Protein AF-0000000084534947 (afdb_homodimer)

Sequence (652 aa):
MHAMTIPVPGGPEALVWAEVPDPVPGEGEVLVEVAATAVNRADLLQRQGFYNPPPGASPYPGLECAGRIVALGPGVSGWAVGDEVCALLAGGGYAELVPVPTGQLLPMPKGLGPEQAAALPEVACTVWSNVFLTAHLRPGETVLLHGGASGIGTMAIQLAKAVGARVVVTAGSPEKLARCVELGADVAIDYREQDFVEEVRKATGGAGADVILDIMGAKYLQRNVEALAVNGRLVIIGLQGGVKGELDLNLLLRKRAAVIATNLRGRPLAEKAAIVAAVREHVWPLVESGVVKPVVDRVLPLAEAGAGHRVLEAGEQVGKVVLRRAMHAMTIPVPGGPEALVWAEVPDPVPGEGEVLVEVAATAVNRADLLQRQGFYNPPPGASPYPGLECAGRIVALGPGVSGWAVGDEVCALLAGGGYAELVPVPTGQLLPMPKGLGPEQAAALPEVACTVWSNVFLTAHLRPGETVLLHGGASGIGTMAIQLAKAVGARVVVTAGSPEKLARCVELGADVAIDYREQDFVEEVRKATGGAGADVILDIMGAKYLQRNVEALAVNGRLVIIGLQGGVKGELDLNLLLRKRAAVIATNLRGRPLAEKAAIVAAVREHVWPLVESGVVKPVVDRVLPLAEAGAGHRVLEAGEQVGKVVLRRA

Organism: Streptomyces rubellomurinus (strain ATCC 31215) (NCBI:txid359131)

Structure (mmCIF, N/CA/C/O backbone):
data_AF-0000000084534947-model_v1
#
loop_
_entity.id
_entity.type
_entity.pdbx_description
1 polymer 'NADPH:quinone oxidoreductase'
#
loop_
_atom_site.group_PDB
_atom_site.id
_atom_site.type_symbol
_atom_site.label_atom_id
_atom_site.label_alt_id
_atom_site.label_comp_id
_atom_site.label_asym_id
_atom_site.label_entity_id
_atom_site.label_seq_id
_atom_site.pdbx_PDB_ins_code
_atom_site.Cartn_x
_atom_site.Cartn_y
_atom_site.Cartn_z
_atom_site.occupancy
_atom_site.B_iso_or_equiv
_atom_site.auth_seq_id
_atom_site.auth_comp_id
_atom_site.auth_asym_id
_atom_site.auth_atom_id
_atom_site.pdbx_PDB_model_num
ATOM 1 N N . MET A 1 1 ? -19.062 35.938 17.781 1 97.25 1 MET A N 1
ATOM 2 C CA . MET A 1 1 ? -17.609 35.844 17.688 1 97.25 1 MET A CA 1
ATOM 3 C C . MET A 1 1 ? -17.109 36.312 16.328 1 97.25 1 MET A C 1
ATOM 5 O O . MET A 1 1 ? -17.906 36.656 15.461 1 97.25 1 MET A O 1
ATOM 9 N N . HIS A 1 2 ? -15.836 36.469 16.219 1 98.25 2 HIS A N 1
ATOM 10 C CA . HIS A 1 2 ? -15.258 36.719 14.891 1 98.25 2 HIS A CA 1
ATOM 11 C C . HIS A 1 2 ? -14.609 35.469 14.336 1 98.25 2 HIS A C 1
ATOM 13 O O . HIS A 1 2 ? -14.164 34.594 15.094 1 98.25 2 HIS A O 1
ATOM 19 N N . ALA A 1 3 ? -14.617 35.375 12.992 1 98.5 3 ALA A N 1
ATOM 20 C CA . ALA A 1 3 ? -13.938 34.312 12.266 1 98.5 3 ALA A CA 1
ATOM 21 C C . ALA A 1 3 ? -13.531 34.75 10.867 1 98.5 3 ALA A C 1
ATOM 23 O O . ALA A 1 3 ? -14.023 35.781 10.375 1 98.5 3 ALA A O 1
ATOM 24 N N . MET A 1 4 ? -12.547 34.125 10.312 1 98.38 4 MET A N 1
ATOM 25 C CA . MET A 1 4 ? -12.242 34.344 8.898 1 98.38 4 MET A CA 1
ATOM 26 C C . MET A 1 4 ? -13.266 33.625 8.008 1 98.38 4 MET A C 1
ATOM 28 O O . MET A 1 4 ? -13.391 32.406 8.039 1 98.38 4 MET A O 1
ATOM 32 N N . THR A 1 5 ? -13.992 34.344 7.219 1 98.5 5 THR A N 1
ATOM 33 C CA . THR A 1 5 ? -14.945 33.812 6.25 1 98.5 5 THR A CA 1
ATOM 34 C C . THR A 1 5 ? -14.383 33.906 4.832 1 98.5 5 THR A C 1
ATOM 36 O O . THR A 1 5 ? -13.391 34.594 4.598 1 98.5 5 THR A O 1
ATOM 39 N N . ILE A 1 6 ? -14.906 33.094 3.938 1 98.56 6 ILE A N 1
ATOM 40 C CA . ILE A 1 6 ? -14.57 33.125 2.518 1 98.56 6 ILE A CA 1
ATOM 41 C C . ILE A 1 6 ? -15.836 33.375 1.696 1 98.56 6 ILE A C 1
ATOM 43 O O . ILE A 1 6 ? -16.375 32.438 1.088 1 98.56 6 ILE A O 1
ATOM 47 N N . PRO A 1 7 ? -16.281 34.562 1.596 1 98.06 7 PRO A N 1
ATOM 48 C CA . PRO A 1 7 ? -17.5 34.844 0.846 1 98.06 7 PRO A CA 1
ATOM 49 C C . PRO A 1 7 ? -17.391 34.438 -0.627 1 98.06 7 PRO A C 1
ATOM 51 O O . PRO A 1 7 ? -18.344 33.906 -1.201 1 98.06 7 PRO A O 1
ATOM 54 N N . VAL A 1 8 ? -16.328 34.781 -1.284 1 97.94 8 VAL A N 1
ATOM 55 C CA . VAL A 1 8 ? -16.016 34.406 -2.66 1 97.94 8 VAL A CA 1
ATOM 56 C C . VAL A 1 8 ? -14.594 33.844 -2.736 1 97.94 8 VAL A C 1
ATOM 58 O O . VAL A 1 8 ? -13.633 34.531 -2.348 1 97.94 8 VAL A O 1
ATOM 61 N N . PRO A 1 9 ? -14.547 32.625 -3.189 1 98.25 9 PRO A N 1
ATOM 62 C CA . PRO A 1 9 ? -13.203 32.062 -3.314 1 98.25 9 PRO A CA 1
ATOM 63 C C . PRO A 1 9 ? -12.258 32.938 -4.133 1 98.25 9 PRO A C 1
ATOM 65 O O . PRO A 1 9 ? -12.703 33.625 -5.055 1 98.25 9 PRO A O 1
ATOM 68 N N . GLY A 1 10 ? -10.945 32.906 -3.871 1 98.12 10 GLY A N 1
ATOM 69 C CA . GLY A 1 10 ? -9.977 33.719 -4.594 1 98.12 10 GLY A CA 1
ATOM 70 C C . GLY A 1 10 ? -8.617 33.75 -3.922 1 98.12 10 GLY A C 1
ATOM 71 O O . GLY A 1 10 ? -8.18 32.781 -3.328 1 98.12 10 GLY A O 1
ATOM 72 N N . GLY A 1 11 ? -7.93 34.875 -4.133 1 98.06 11 GLY A N 1
ATOM 73 C CA . GLY A 1 11 ? -6.621 35.062 -3.523 1 98.06 11 GLY A CA 1
ATOM 74 C C . GLY A 1 11 ? -6.691 35.375 -2.037 1 98.06 11 GLY A C 1
ATOM 75 O O . GLY A 1 11 ? -7.75 35.219 -1.42 1 98.06 11 GLY A O 1
ATOM 76 N N . PRO A 1 12 ? -5.59 35.688 -1.429 1 98.31 12 PRO A N 1
ATOM 77 C CA . PRO A 1 12 ? -5.547 35.938 0.016 1 98.31 12 PRO A CA 1
ATOM 78 C C . PRO A 1 12 ? -6.574 36.969 0.475 1 98.31 12 PRO A C 1
ATOM 80 O O . PRO A 1 12 ? -7.039 36.906 1.617 1 98.31 12 PRO A O 1
ATOM 83 N N . GLU A 1 13 ? -6.93 37.875 -0.356 1 96.94 13 GLU A N 1
ATOM 84 C CA . GLU A 1 13 ? -7.895 38.938 -0.041 1 96.94 13 GLU A CA 1
ATOM 85 C C . GLU A 1 13 ? -9.297 38.344 0.118 1 96.94 13 GLU A C 1
ATOM 87 O O . GLU A 1 13 ? -10.195 39.031 0.631 1 96.94 13 GLU A O 1
ATOM 92 N N . ALA A 1 14 ? -9.5 37.156 -0.297 1 98.25 14 ALA A N 1
ATOM 93 C CA . ALA A 1 14 ? -10.797 36.469 -0.179 1 98.25 14 ALA A CA 1
ATOM 94 C C . ALA A 1 14 ? -11.125 36.156 1.278 1 98.25 14 ALA A C 1
ATOM 96 O O . ALA A 1 14 ? -12.273 35.875 1.615 1 98.25 14 ALA A O 1
ATOM 97 N N . LEU A 1 15 ? -10.094 36.156 2.146 1 98.56 15 LEU A N 1
ATOM 98 C CA . LEU A 1 15 ? -10.305 35.969 3.578 1 98.56 15 LEU A CA 1
ATOM 99 C C . LEU A 1 15 ? -10.812 37.25 4.227 1 98.56 15 LEU A C 1
ATOM 101 O O . LEU A 1 15 ? -10.156 38.281 4.148 1 98.56 15 LEU A O 1
ATOM 105 N N . VAL A 1 16 ? -11.953 37.094 4.883 1 98.31 16 VAL A N 1
ATOM 106 C CA . VAL A 1 16 ? -12.57 38.281 5.492 1 98.31 16 VAL A CA 1
ATOM 107 C C . VAL A 1 16 ? -12.859 38 6.969 1 98.31 16 VAL A C 1
ATOM 109 O O . VAL A 1 16 ? -13.562 37.062 7.305 1 98.31 16 VAL A O 1
ATOM 112 N N . TRP A 1 17 ? -12.242 38.812 7.812 1 97.94 17 TRP A N 1
ATOM 113 C CA . TRP A 1 17 ? -12.539 38.75 9.242 1 97.94 17 TRP A CA 1
ATOM 114 C C . TRP A 1 17 ? -13.914 39.344 9.531 1 97.94 17 TRP A C 1
ATOM 116 O O . TRP A 1 17 ? -14.125 40.531 9.352 1 97.94 17 TRP A O 1
ATOM 126 N N . ALA A 1 18 ? -14.867 38.5 9.945 1 98.12 18 ALA A N 1
ATOM 127 C CA . ALA A 1 18 ? -16.25 38.938 10.055 1 98.12 18 ALA A CA 1
ATOM 128 C C . ALA A 1 18 ? -16.906 38.438 11.336 1 98.12 18 ALA A C 1
ATOM 130 O O . ALA A 1 18 ? -16.438 37.438 11.922 1 98.12 18 ALA A O 1
ATOM 131 N N . GLU A 1 19 ? -17.922 39.188 11.742 1 98.38 19 GLU A N 1
ATOM 132 C CA . GLU A 1 19 ? -18.75 38.688 12.836 1 98.38 19 GLU A CA 1
ATOM 133 C C . GLU A 1 19 ? -19.641 37.531 12.375 1 98.38 19 GLU A C 1
ATOM 135 O O . GLU A 1 19 ? -20.281 37.625 11.328 1 98.38 19 GLU A O 1
ATOM 140 N N . VAL A 1 20 ? -19.609 36.469 13.141 1 98.31 20 VAL A N 1
ATOM 141 C CA . VAL A 1 20 ? -20.406 35.281 12.875 1 98.31 20 VAL A CA 1
ATOM 142 C C . VAL A 1 20 ? -21.047 34.781 14.172 1 98.31 20 VAL A C 1
ATOM 144 O O . VAL A 1 20 ? -20.641 35.188 15.258 1 98.31 20 VAL A O 1
ATOM 147 N N . PRO A 1 21 ? -22.047 33.969 14.094 1 97.56 21 PRO A N 1
ATOM 148 C CA . PRO A 1 21 ? -22.672 33.438 15.32 1 97.56 21 PRO A CA 1
ATOM 149 C C . PRO A 1 21 ? -21.719 32.625 16.188 1 97.56 21 PRO A C 1
ATOM 151 O O . PRO A 1 21 ? -20.859 31.922 15.656 1 97.56 21 PRO A O 1
ATOM 154 N N . ASP A 1 22 ? -21.859 32.75 17.484 1 97.56 22 ASP A N 1
ATOM 155 C CA . ASP A 1 22 ? -21.094 31.906 18.391 1 97.56 22 ASP A CA 1
ATOM 156 C C . ASP A 1 22 ? -21.5 30.453 18.234 1 97.56 22 ASP A C 1
ATOM 158 O O . ASP A 1 22 ? -22.688 30.125 18.188 1 97.56 22 ASP A O 1
ATOM 162 N N . PRO A 1 23 ? -20.547 29.578 18.219 1 97.75 23 PRO A N 1
ATOM 163 C CA . PRO A 1 23 ? -20.875 28.156 18.188 1 97.75 23 PRO A CA 1
ATOM 164 C C . PRO A 1 23 ? -21.219 27.594 19.562 1 97.75 23 PRO A C 1
ATOM 166 O O . PRO A 1 23 ? -20.828 28.156 20.578 1 97.75 23 PRO A O 1
ATOM 169 N N . VAL A 1 24 ? -21.984 26.562 19.562 1 96.75 24 VAL A N 1
ATOM 170 C CA . VAL A 1 24 ? -22.312 25.797 20.75 1 96.75 24 VAL A CA 1
ATOM 171 C C . VAL A 1 24 ? -21.766 24.375 20.609 1 96.75 24 VAL A C 1
ATOM 173 O O . VAL A 1 24 ? -22.016 23.703 19.609 1 96.75 24 VAL A O 1
ATOM 176 N N . PRO A 1 25 ? -20.984 23.969 21.578 1 97.88 25 PRO A N 1
ATOM 177 C CA . PRO A 1 25 ? -20.469 22.609 21.453 1 97.88 25 PRO A CA 1
ATOM 178 C C . PRO A 1 25 ? -21.562 21.547 21.547 1 97.88 25 PRO A C 1
ATOM 180 O O . PRO A 1 25 ? -22.422 21.609 22.422 1 97.88 25 PRO A O 1
ATOM 183 N N . GLY A 1 26 ? -21.516 20.625 20.641 1 97.56 26 GLY A N 1
ATOM 184 C CA . GLY A 1 26 ? -22.469 19.531 20.641 1 97.56 26 GLY A CA 1
ATOM 185 C C . GLY A 1 26 ? -22.047 18.391 21.562 1 97.56 26 GLY A C 1
ATOM 186 O O . GLY A 1 26 ? -21.156 18.547 22.391 1 97.56 26 GLY A O 1
ATOM 187 N N . GLU A 1 27 ? -22.812 17.25 21.406 1 97.75 27 GLU A N 1
ATOM 188 C CA . GLU A 1 27 ? -22.5 16.047 22.172 1 97.75 27 GLU A CA 1
ATOM 189 C C . GLU A 1 27 ? -21.062 15.609 21.969 1 97.75 27 GLU A C 1
ATOM 191 O O . GLU A 1 27 ? -20.609 15.461 20.828 1 97.75 27 GLU A O 1
ATOM 196 N N . GLY A 1 28 ? -20.297 15.484 23.078 1 98.19 28 GLY A N 1
ATOM 197 C CA . GLY A 1 28 ? -18.922 15 23.016 1 98.19 28 GLY A CA 1
ATOM 198 C C . GLY A 1 28 ? -17.938 16.062 22.562 1 98.19 28 GLY A C 1
ATOM 199 O O . GLY A 1 28 ? -16.766 15.75 22.328 1 98.19 28 GLY A O 1
ATOM 200 N N . GLU A 1 29 ? -18.422 17.266 22.5 1 98.62 29 GLU A N 1
ATOM 201 C CA . GLU A 1 29 ? -17.547 18.359 22.047 1 98.62 29 GLU A CA 1
ATOM 202 C C . GLU A 1 29 ? -17.25 19.328 23.188 1 98.62 29 GLU A C 1
ATOM 204 O O . GLU A 1 29 ? -18 19.375 24.172 1 98.62 29 GLU A O 1
ATOM 209 N N . VAL A 1 30 ? -16.219 20.062 23.094 1 98.88 30 VAL A N 1
ATOM 210 C CA . VAL A 1 30 ? -15.922 21.219 23.938 1 98.88 30 VAL A CA 1
ATOM 211 C C . VAL A 1 30 ? -15.805 22.469 23.078 1 98.88 30 VAL A C 1
ATOM 213 O O . VAL A 1 30 ? -15.648 22.391 21.859 1 98.88 30 VAL A O 1
ATOM 216 N N . LEU A 1 31 ? -15.93 23.547 23.719 1 98.88 31 LEU A N 1
ATOM 217 C CA . LEU A 1 31 ? -15.68 24.812 23.062 1 98.88 31 LEU A CA 1
ATOM 218 C C . LEU A 1 31 ? -14.312 25.375 23.453 1 98.88 31 LEU A C 1
ATOM 220 O O . LEU A 1 31 ? -14.031 25.531 24.656 1 98.88 31 LEU A O 1
ATOM 224 N N . VAL A 1 32 ? -13.5 25.594 22.516 1 98.88 32 VAL A N 1
ATOM 225 C CA . VAL A 1 32 ? -12.164 26.094 22.781 1 98.88 32 VAL A CA 1
ATOM 226 C C . VAL A 1 32 ? -12.07 27.562 22.359 1 98.88 32 VAL A C 1
ATOM 228 O O . VAL A 1 32 ? -12.453 27.922 21.25 1 98.88 32 VAL A O 1
ATOM 231 N N . GLU A 1 33 ? -11.688 28.359 23.266 1 98.88 33 GLU A N 1
ATOM 232 C CA . GLU A 1 33 ? -11.266 29.719 22.922 1 98.88 33 GLU A CA 1
ATOM 233 C C . GLU A 1 33 ? -9.867 29.719 22.312 1 98.88 33 GLU A C 1
ATOM 235 O O . GLU A 1 33 ? -8.883 29.422 23 1 98.88 33 GLU A O 1
ATOM 240 N N . VAL A 1 34 ? -9.805 30.078 21.047 1 98.88 34 VAL A N 1
ATOM 241 C CA . VAL A 1 34 ? -8.57 29.938 20.297 1 98.88 34 VAL A CA 1
ATOM 242 C C . VAL A 1 34 ? -7.594 31.047 20.688 1 98.88 34 VAL A C 1
ATOM 244 O O . VAL A 1 34 ? -7.93 32.219 20.641 1 98.88 34 VAL A O 1
ATOM 247 N N . ALA A 1 35 ? -6.457 30.609 21.109 1 98.88 35 ALA A N 1
ATOM 248 C CA . ALA A 1 35 ? -5.367 31.547 21.375 1 98.88 35 ALA A CA 1
ATOM 249 C C . ALA A 1 35 ? -4.461 31.688 20.156 1 98.88 35 ALA A C 1
ATOM 251 O O . ALA A 1 35 ? -3.973 32.781 19.859 1 98.88 35 ALA A O 1
ATOM 252 N N . ALA A 1 36 ? -4.23 30.609 19.469 1 98.88 36 ALA A N 1
ATOM 253 C CA . ALA A 1 36 ? -3.398 30.578 18.266 1 98.88 36 ALA A CA 1
ATOM 254 C C . ALA A 1 36 ? -3.803 29.422 17.359 1 98.88 36 ALA A C 1
ATOM 256 O O . ALA A 1 36 ? -4.426 28.453 17.797 1 98.88 36 ALA A O 1
ATOM 257 N N . THR A 1 37 ? -3.562 29.531 16.125 1 98.88 37 THR A N 1
ATOM 258 C CA . THR A 1 37 ? -3.713 28.531 15.07 1 98.88 37 THR A CA 1
ATOM 259 C C . THR A 1 37 ? -2.574 28.641 14.055 1 98.88 37 THR A C 1
ATOM 261 O O . THR A 1 37 ? -1.574 29.312 14.312 1 98.88 37 THR A O 1
ATOM 264 N N . ALA A 1 38 ? -2.639 27.859 12.984 1 98.88 38 ALA A N 1
ATOM 265 C CA . ALA A 1 38 ? -1.558 27.906 12 1 98.88 38 ALA A CA 1
ATOM 266 C C . ALA A 1 38 ? -2.098 27.734 10.578 1 98.88 38 ALA A C 1
ATOM 268 O O . ALA A 1 38 ? -3.234 27.297 10.391 1 98.88 38 ALA A O 1
ATOM 269 N N . VAL A 1 39 ? -1.304 28.172 9.641 1 98.81 39 VAL A N 1
ATOM 270 C CA . VAL A 1 39 ? -1.685 28.125 8.234 1 98.81 39 VAL A CA 1
ATOM 271 C C . VAL A 1 39 ? -1.215 26.812 7.605 1 98.81 39 VAL A C 1
ATOM 273 O O . VAL A 1 39 ? -0.071 26.406 7.809 1 98.81 39 VAL A O 1
ATOM 276 N N . ASN A 1 40 ? -2.068 26.156 6.918 1 98.38 40 ASN A N 1
ATOM 277 C CA . ASN A 1 40 ? -1.76 24.938 6.156 1 98.38 40 ASN A CA 1
ATOM 278 C C . ASN A 1 40 ? -2.092 25.109 4.676 1 98.38 40 ASN A C 1
ATOM 280 O O . ASN A 1 40 ? -2.951 25.922 4.32 1 98.38 40 ASN A O 1
ATOM 284 N N . ARG A 1 41 ? -1.427 24.359 3.844 1 97.31 41 ARG A N 1
ATOM 285 C CA . ARG A 1 41 ? -1.708 24.391 2.412 1 97.31 41 ARG A CA 1
ATOM 286 C C . ARG A 1 41 ? -3.184 24.109 2.139 1 97.31 41 ARG A C 1
ATOM 288 O O . ARG A 1 41 ? -3.766 24.688 1.219 1 97.31 41 ARG A O 1
ATOM 295 N N . ALA A 1 42 ? -3.777 23.266 2.916 1 97.56 42 ALA A N 1
ATOM 296 C CA . ALA A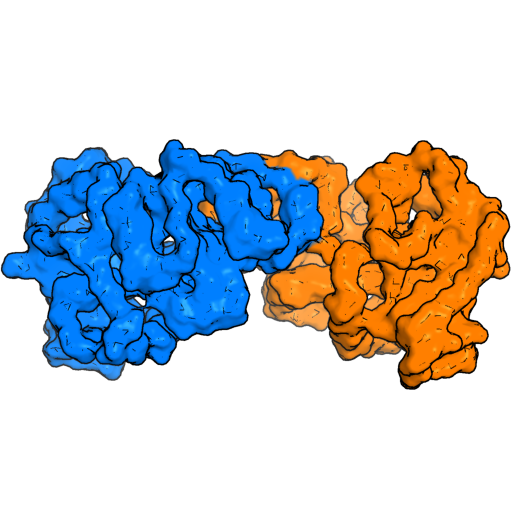 1 42 ? -5.199 22.953 2.779 1 97.56 42 ALA A CA 1
ATOM 297 C C . ALA A 1 42 ? -6.059 24.203 2.945 1 97.56 42 ALA A C 1
ATOM 299 O O . ALA A 1 42 ? -7.105 24.328 2.307 1 97.56 42 ALA A O 1
ATOM 300 N N . ASP A 1 43 ? -5.66 25.109 3.777 1 98.56 43 ASP A N 1
ATOM 301 C CA . ASP A 1 43 ? -6.395 26.359 3.955 1 98.56 43 ASP A CA 1
ATOM 302 C C . ASP A 1 43 ? -6.395 27.188 2.67 1 98.56 43 ASP A C 1
ATOM 304 O O . ASP A 1 43 ? -7.402 27.812 2.326 1 98.56 43 ASP A O 1
ATOM 308 N N . LEU A 1 44 ? -5.223 27.219 2.018 1 98.38 44 LEU A N 1
ATOM 309 C CA . LEU A 1 44 ? -5.117 27.953 0.756 1 98.38 44 LEU A CA 1
ATOM 310 C C . LEU A 1 44 ? -6.062 27.359 -0.287 1 98.38 44 LEU A C 1
ATOM 312 O O . LEU A 1 44 ? -6.746 28.094 -0.999 1 98.38 44 LEU A O 1
ATOM 316 N N . LEU A 1 45 ? -6.047 26.062 -0.361 1 97.75 45 LEU A N 1
ATOM 317 C CA . LEU A 1 45 ? -6.91 25.391 -1.323 1 97.75 45 LEU A CA 1
ATOM 318 C C . LEU A 1 45 ? -8.383 25.656 -1.014 1 97.75 45 LEU A C 1
ATOM 320 O O . LEU A 1 45 ? -9.18 25.859 -1.926 1 97.75 45 LEU A O 1
ATOM 324 N N . GLN A 1 46 ? -8.719 25.594 0.242 1 98.19 46 GLN A N 1
ATOM 325 C CA . GLN A 1 46 ? -10.094 25.922 0.627 1 98.19 46 GLN A CA 1
ATOM 326 C C . GLN A 1 46 ? -10.461 27.344 0.23 1 98.19 46 GLN A C 1
ATOM 328 O O . GLN A 1 46 ? -11.523 27.578 -0.345 1 98.19 46 GLN A O 1
ATOM 333 N N . ARG A 1 47 ? -9.586 28.234 0.534 1 98.56 47 ARG A N 1
ATOM 334 C CA . ARG A 1 47 ? -9.82 29.641 0.202 1 98.56 47 ARG A CA 1
ATOM 335 C C . ARG A 1 47 ? -10.031 29.828 -1.297 1 98.56 47 ARG A C 1
ATOM 337 O O . ARG A 1 47 ? -10.867 30.625 -1.717 1 98.56 47 ARG A O 1
ATOM 344 N N . GLN A 1 48 ? -9.367 29.047 -2.059 1 98.25 48 GLN A N 1
ATOM 345 C CA . GLN A 1 48 ? -9.422 29.125 -3.516 1 98.25 48 GLN A CA 1
ATOM 346 C C . GLN A 1 48 ? -10.633 28.375 -4.062 1 98.25 48 GLN A C 1
ATOM 348 O O . GLN A 1 48 ? -10.938 28.469 -5.254 1 98.25 48 GLN A O 1
ATOM 353 N N . GLY A 1 49 ? -11.312 27.594 -3.266 1 97.69 49 GLY A N 1
ATOM 354 C CA . GLY A 1 49 ? -12.516 26.875 -3.676 1 97.69 49 GLY A CA 1
ATOM 355 C C . GLY A 1 49 ? -12.234 25.469 -4.16 1 97.69 49 GLY A C 1
ATOM 356 O O . GLY A 1 49 ? -13.086 24.844 -4.789 1 97.69 49 GLY A O 1
ATOM 357 N N . PHE A 1 50 ? -11.055 24.938 -3.848 1 95.44 50 PHE A N 1
ATOM 358 C CA . PHE A 1 50 ? -10.656 23.656 -4.426 1 95.44 50 PHE A CA 1
ATOM 359 C C . PHE A 1 50 ? -10.695 22.547 -3.373 1 95.44 50 PHE A C 1
ATOM 361 O O . PHE A 1 50 ? -10.5 21.375 -3.691 1 95.44 50 PHE A O 1
ATOM 368 N N . TYR A 1 51 ? -11.016 22.906 -2.162 1 95.56 51 TYR A N 1
ATOM 369 C CA . TYR A 1 51 ? -10.938 21.938 -1.081 1 95.56 51 TYR A CA 1
ATOM 370 C C . TYR A 1 51 ? -11.922 22.266 0.033 1 95.56 51 TYR A C 1
ATOM 372 O O . TYR A 1 51 ? -11.516 22.719 1.11 1 95.56 51 TYR A O 1
ATOM 380 N N . ASN A 1 52 ? -13.094 21.938 -0.166 1 95.25 52 ASN A N 1
ATOM 381 C CA . ASN A 1 52 ? -14.148 22.234 0.8 1 95.25 52 ASN A CA 1
ATOM 382 C C . ASN A 1 52 ? -13.984 21.391 2.068 1 95.25 52 ASN A C 1
ATOM 384 O O . ASN A 1 52 ? -13.508 20.266 2.018 1 95.25 52 ASN A O 1
ATOM 388 N N . PRO A 1 53 ? -14.367 21.984 3.199 1 96.19 53 PRO A N 1
ATOM 389 C CA . PRO A 1 53 ? -14.398 21.156 4.398 1 96.19 53 PRO A CA 1
ATOM 390 C C . PRO A 1 53 ? -15.336 19.953 4.254 1 96.19 53 PRO A C 1
ATOM 392 O O . PRO A 1 53 ? -16.297 20 3.484 1 96.19 53 PRO A O 1
ATOM 395 N N . PRO A 1 54 ? -15 18.891 4.961 1 96.19 54 PRO A N 1
ATOM 396 C CA . PRO A 1 54 ? -15.961 17.781 4.938 1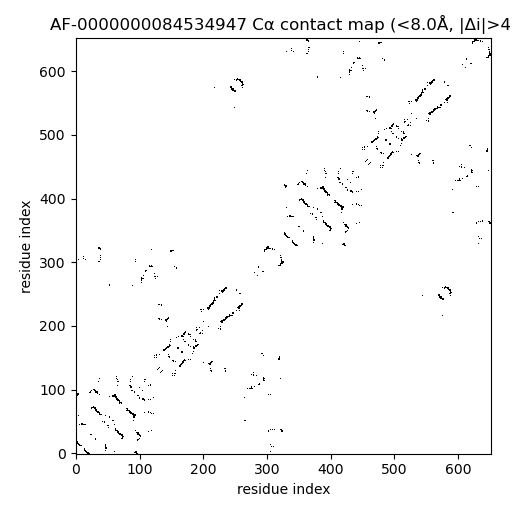 96.19 54 PRO A CA 1
ATOM 397 C C . PRO A 1 54 ? -17.312 18.156 5.523 1 96.19 54 PRO A C 1
ATOM 399 O O . PRO A 1 54 ? -17.422 19.125 6.293 1 96.19 54 PRO A O 1
ATOM 402 N N . PRO A 1 55 ? -18.344 17.406 5.113 1 94.31 55 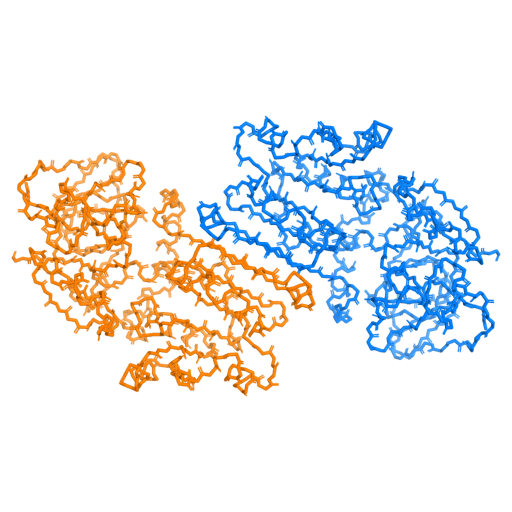PRO A N 1
ATOM 403 C CA . PRO A 1 55 ? -19.672 17.703 5.645 1 94.31 55 PRO A CA 1
ATOM 404 C C . PRO A 1 55 ? -19.703 17.719 7.168 1 94.31 55 PRO A C 1
ATOM 406 O O . PRO A 1 55 ? -19.141 16.844 7.816 1 94.31 55 PRO A O 1
ATOM 409 N N . GLY A 1 56 ? -20.297 18.766 7.672 1 93.5 56 GLY A N 1
ATOM 410 C CA . GLY A 1 56 ? -20.469 18.844 9.117 1 93.5 56 GLY A CA 1
ATOM 411 C C . GLY A 1 56 ? -19.359 19.641 9.797 1 93.5 56 GLY A C 1
ATOM 412 O O . GLY A 1 56 ? -19.531 20.094 10.93 1 93.5 56 GLY A O 1
ATOM 413 N N . ALA A 1 57 ? -18.266 19.875 9.133 1 95.56 57 ALA A N 1
ATOM 414 C CA . ALA A 1 57 ? -17.156 20.625 9.711 1 95.56 57 ALA A CA 1
ATOM 415 C C . ALA A 1 57 ? -17.391 22.125 9.609 1 95.56 57 ALA A C 1
ATOM 417 O O . ALA A 1 57 ? -18.219 22.578 8.82 1 95.56 57 ALA A O 1
ATOM 418 N N . SER A 1 58 ? -16.703 22.844 10.406 1 97.19 58 SER A N 1
ATOM 419 C CA . SER A 1 58 ? -16.766 24.297 10.352 1 97.19 58 SER A CA 1
ATOM 420 C C . SER A 1 58 ? -16.422 24.812 8.953 1 97.19 58 SER A C 1
ATOM 422 O O . SER A 1 58 ? -15.469 24.344 8.336 1 97.19 58 SER A O 1
ATOM 424 N N . PRO A 1 59 ? -17.188 25.75 8.469 1 97 59 PRO A N 1
ATOM 425 C CA . PRO A 1 59 ? -16.875 26.312 7.156 1 97 59 PRO A CA 1
ATOM 426 C C . PRO A 1 59 ? -15.664 27.25 7.184 1 97 59 PRO A C 1
ATOM 428 O O . PRO A 1 59 ? -15.18 27.656 6.129 1 97 59 PRO A O 1
ATOM 431 N N . TYR A 1 60 ? -15.203 27.641 8.367 1 98.44 60 TYR A N 1
ATOM 432 C CA . TYR A 1 60 ? -14.047 28.531 8.477 1 98.44 60 TYR A CA 1
ATOM 433 C C . TYR A 1 60 ? -12.742 27.734 8.375 1 98.44 60 TYR A C 1
ATOM 435 O O . TYR A 1 60 ? -12.641 26.641 8.914 1 98.44 60 TYR A O 1
ATOM 443 N N . PRO A 1 61 ? -11.711 28.297 7.66 1 98.62 61 PRO A N 1
ATOM 444 C CA . PRO A 1 61 ? -10.445 27.578 7.531 1 98.62 61 PRO A CA 1
ATOM 445 C C . PRO A 1 61 ? -9.734 27.391 8.867 1 98.62 61 PRO A C 1
ATOM 447 O O . PRO A 1 61 ? -10.141 27.969 9.875 1 98.62 61 PRO A O 1
ATOM 450 N N . GLY A 1 62 ? -8.641 26.641 8.789 1 98.75 62 GLY A N 1
ATOM 451 C CA . GLY A 1 62 ? -7.828 26.344 9.961 1 98.75 62 GLY A CA 1
ATOM 452 C C . GLY A 1 62 ? -7.949 24.891 10.422 1 98.75 62 GLY A C 1
ATOM 453 O O . GLY A 1 62 ? -9.023 24.469 10.844 1 98.75 62 GLY A O 1
ATOM 454 N N . LEU A 1 63 ? -6.859 24.188 10.477 1 98.88 63 LEU A N 1
ATOM 455 C CA . LEU A 1 63 ? -6.898 22.75 10.672 1 98.88 63 LEU A CA 1
ATOM 456 C C . LEU A 1 63 ? -6.395 22.375 12.062 1 98.88 63 LEU A C 1
ATOM 458 O O . LEU A 1 63 ? -6.285 21.188 12.398 1 98.88 63 LEU A O 1
ATOM 462 N N . GLU A 1 64 ? -6.043 23.359 12.859 1 98.94 64 GLU A N 1
ATOM 463 C CA . GLU A 1 64 ? -5.539 23.141 14.211 1 98.94 64 GLU A CA 1
ATOM 464 C C . GLU A 1 64 ? -5.68 24.391 15.07 1 98.94 64 GLU A C 1
ATOM 466 O O . GLU A 1 64 ? -5.988 25.469 14.547 1 98.94 64 GLU A O 1
ATOM 471 N N . CYS A 1 65 ? -5.496 24.219 16.344 1 98.88 65 CYS A N 1
ATOM 472 C CA . CYS A 1 65 ? -5.465 25.375 17.219 1 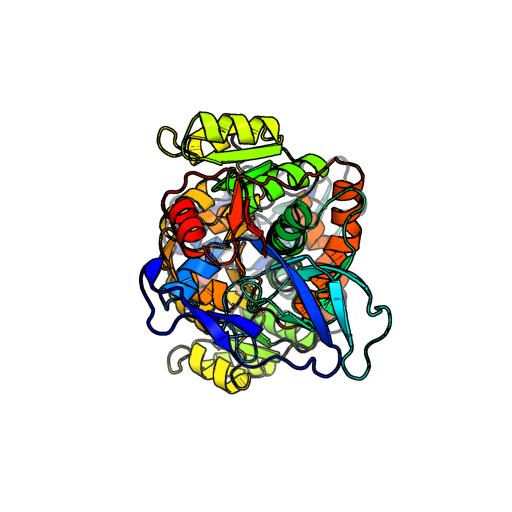98.88 65 CYS A CA 1
ATOM 473 C C . CYS A 1 65 ? -4.902 25.016 18.594 1 98.88 65 CYS A C 1
ATOM 475 O O . CYS A 1 65 ? -4.648 23.844 18.875 1 98.88 65 CYS A O 1
ATOM 477 N N . ALA A 1 66 ? -4.559 26 19.344 1 98.94 66 ALA A N 1
ATOM 478 C CA . ALA A 1 66 ? -4.277 25.922 20.766 1 98.94 66 ALA A CA 1
ATOM 479 C C . ALA A 1 66 ? -5.059 26.984 21.531 1 98.94 66 ALA A C 1
ATOM 481 O O . ALA A 1 66 ? -5.293 28.078 21.031 1 98.94 66 ALA A O 1
ATOM 482 N N . GLY A 1 67 ? -5.461 26.656 22.688 1 98.69 67 GLY A N 1
ATOM 483 C CA . GLY A 1 67 ? -6.215 27.594 23.516 1 98.69 67 GLY A CA 1
ATOM 484 C C . GLY A 1 67 ? -6.715 27 24.812 1 98.69 67 GLY A C 1
ATOM 485 O O . GLY A 1 67 ? -6 26.219 25.453 1 98.69 67 GLY A O 1
ATOM 486 N N . ARG A 1 68 ? -7.914 27.5 25.156 1 98.69 68 ARG A N 1
ATOM 487 C CA . ARG A 1 68 ? -8.484 27.094 26.438 1 98.69 68 ARG A CA 1
ATOM 488 C C . ARG A 1 68 ? -9.945 26.656 26.266 1 98.69 68 ARG A C 1
ATOM 490 O O . ARG A 1 68 ? -10.711 27.328 25.562 1 98.69 68 ARG A O 1
ATOM 497 N N . ILE A 1 69 ? -10.266 25.578 27.016 1 98.88 69 ILE A N 1
ATOM 498 C CA . ILE A 1 69 ? -11.656 25.156 27 1 98.88 69 ILE A CA 1
ATOM 499 C C . ILE A 1 69 ? -12.508 26.172 27.766 1 98.88 69 ILE A C 1
ATOM 501 O O . ILE A 1 69 ? -12.188 26.516 28.906 1 98.88 69 ILE A O 1
ATOM 505 N N . VAL A 1 70 ? -13.656 26.609 27.203 1 98.81 70 VAL A N 1
ATOM 506 C CA . VAL A 1 70 ? -14.469 27.625 27.859 1 98.81 70 VAL A CA 1
ATOM 507 C C . VAL A 1 70 ? -15.883 27.094 28.094 1 98.81 70 VAL A C 1
ATOM 509 O O . VAL A 1 70 ? -16.672 27.688 28.828 1 98.81 70 VAL A O 1
ATOM 512 N N . ALA A 1 71 ? -16.219 25.953 27.438 1 98.75 71 ALA A N 1
ATOM 513 C CA . ALA A 1 71 ? -17.516 25.297 27.656 1 98.75 71 ALA A CA 1
ATOM 514 C C . ALA A 1 71 ? -17.453 23.828 27.281 1 98.75 71 ALA A C 1
ATOM 516 O O . ALA A 1 71 ? -16.609 23.422 26.469 1 98.75 71 ALA A O 1
ATOM 517 N N . LEU A 1 72 ? -18.25 23.031 27.938 1 98.69 72 LEU A N 1
ATOM 518 C CA . LEU A 1 72 ? -18.375 21.594 27.672 1 98.69 72 LEU A CA 1
ATOM 519 C C . LEU A 1 72 ? -19.75 21.281 27.078 1 98.69 72 LEU A C 1
ATOM 521 O O . LEU A 1 72 ? -20.766 21.812 27.516 1 98.69 72 LEU A O 1
ATOM 525 N N . GLY A 1 73 ? -19.734 20.5 26.047 1 98.31 73 GLY A N 1
ATOM 526 C CA . GLY A 1 73 ? -21 19.953 25.562 1 98.31 73 GLY A CA 1
ATOM 527 C C . GLY A 1 73 ? -21.484 18.781 26.391 1 98.31 73 GLY A C 1
ATOM 528 O O . GLY A 1 73 ? -20.797 18.328 27.312 1 98.31 73 GLY A O 1
ATOM 529 N N . PRO A 1 74 ? -22.688 18.297 25.984 1 97.81 74 PRO A N 1
ATOM 530 C CA . PRO A 1 74 ? -23.234 17.156 26.703 1 97.81 74 PRO A CA 1
ATOM 531 C C . PRO A 1 74 ? -22.344 15.914 26.625 1 97.81 74 PRO A C 1
ATOM 533 O O . PRO A 1 74 ? -21.75 15.641 25.578 1 97.81 74 PRO A O 1
ATOM 536 N N . GLY A 1 75 ? -22.141 15.258 27.766 1 97.31 75 GLY A N 1
ATOM 537 C CA . GLY A 1 75 ? -21.516 13.945 27.797 1 97.31 75 GLY A CA 1
ATOM 538 C C . GLY A 1 75 ? -20 14.008 27.859 1 97.31 75 GLY A C 1
ATOM 539 O O . GLY A 1 75 ? -19.328 12.977 27.844 1 97.31 75 GLY A O 1
ATOM 540 N N . VAL A 1 76 ? -19.469 15.172 27.906 1 97.75 76 VAL A N 1
ATOM 541 C CA . VAL A 1 76 ? -18.016 15.32 27.922 1 97.75 76 VAL A CA 1
ATOM 542 C C . VAL A 1 76 ? -17.469 14.938 29.297 1 97.75 76 VAL A C 1
ATOM 544 O O . VAL A 1 76 ? -18.016 15.359 30.328 1 97.75 76 VAL A O 1
ATOM 547 N N . SER A 1 77 ? -16.531 14.094 29.312 1 96 77 SER A N 1
ATOM 548 C CA . SER A 1 77 ? -15.781 13.742 30.516 1 96 77 SER A CA 1
ATOM 549 C C . SER A 1 77 ? -14.281 13.773 30.266 1 96 77 SER A C 1
ATOM 551 O O . SER A 1 77 ? -13.844 13.75 29.109 1 96 77 SER A O 1
ATOM 553 N N . GLY A 1 78 ? -13.469 13.969 31.281 1 96.5 78 GLY A N 1
ATOM 554 C CA . GLY A 1 78 ? -12.023 13.914 31.156 1 96.5 78 GLY A CA 1
ATOM 555 C C . GLY A 1 78 ? -11.398 15.266 30.844 1 96.5 78 GLY A C 1
ATOM 556 O O . GLY A 1 78 ? -10.172 15.391 30.812 1 96.5 78 GLY A O 1
ATOM 557 N N . TRP A 1 79 ? -12.203 16.297 30.547 1 98.31 79 TRP A N 1
ATOM 558 C CA . TRP A 1 79 ? -11.789 17.672 30.297 1 98.31 79 TRP A CA 1
ATOM 559 C C . TRP A 1 79 ? -12.594 18.656 31.125 1 98.31 79 TRP A C 1
ATOM 561 O O . TRP A 1 79 ? -13.727 18.359 31.531 1 98.31 79 TRP A O 1
ATOM 571 N N . ALA A 1 80 ? -12.023 19.828 31.375 1 98.44 80 ALA A N 1
ATOM 572 C CA . ALA A 1 80 ? -12.695 20.828 32.188 1 98.44 80 ALA A CA 1
ATOM 573 C C . ALA A 1 80 ? -12.531 22.219 31.594 1 98.44 80 ALA A C 1
ATOM 575 O O . ALA A 1 80 ? -11.562 22.5 30.891 1 98.44 80 ALA A O 1
ATOM 576 N N . VAL A 1 81 ? -13.484 23 31.906 1 98.62 81 VAL A N 1
ATOM 577 C CA . VAL A 1 81 ? -13.344 24.422 31.594 1 98.62 81 VAL A CA 1
ATOM 578 C C . VAL A 1 81 ? -12.07 24.969 32.25 1 98.62 81 VAL A C 1
ATOM 580 O O . VAL A 1 81 ? -11.797 24.703 33.406 1 98.62 81 VAL A O 1
ATOM 583 N N . GLY A 1 82 ? -11.289 25.641 31.438 1 98.62 82 GLY A N 1
ATOM 584 C CA . GLY A 1 82 ? -10.039 26.188 31.938 1 98.62 82 GLY A CA 1
ATOM 585 C C . GLY A 1 82 ? -8.82 25.406 31.469 1 98.62 82 GLY A C 1
ATOM 586 O O . GLY A 1 82 ? -7.699 25.906 31.5 1 98.62 82 GLY A O 1
ATOM 587 N N . ASP A 1 83 ? -9.023 24.141 31.062 1 98.5 83 ASP A N 1
ATOM 588 C CA . ASP A 1 83 ? -7.918 23.344 30.562 1 98.5 83 ASP A CA 1
ATOM 589 C C . ASP A 1 83 ? -7.285 23.984 29.328 1 98.5 83 ASP A C 1
ATOM 591 O O . ASP A 1 83 ? -7.992 24.453 28.438 1 98.5 83 ASP A O 1
ATOM 595 N N . GLU A 1 84 ? -5.953 24.078 29.297 1 98.69 84 GLU A N 1
ATOM 596 C CA . GLU A 1 84 ? -5.211 24.469 28.109 1 98.69 84 GLU A CA 1
ATOM 597 C C . GLU A 1 84 ? -4.992 23.266 27.188 1 98.69 84 GLU A C 1
ATOM 599 O O . GLU A 1 84 ? -4.496 22.234 27.609 1 98.69 84 GLU A O 1
ATOM 604 N N . VAL A 1 85 ? -5.402 23.438 25.891 1 98.81 85 VAL A N 1
ATOM 605 C CA . VAL A 1 85 ? -5.383 22.297 24.984 1 98.81 85 VAL A CA 1
ATOM 606 C C . VAL A 1 85 ? -4.887 22.75 23.609 1 98.81 85 VAL A C 1
ATOM 608 O O . VAL A 1 85 ? -4.828 23.953 23.328 1 98.81 85 VAL A O 1
ATOM 611 N N . CYS A 1 86 ? -4.395 21.891 22.844 1 98.5 86 CYS A N 1
ATOM 612 C CA . CYS A 1 86 ? -4.324 22.031 21.391 1 98.5 86 CYS A CA 1
ATOM 613 C C . CYS A 1 86 ? -5.184 20.984 20.703 1 98.5 86 CYS A C 1
ATOM 615 O O . CYS A 1 86 ? -5.625 20.016 21.328 1 98.5 86 CYS A O 1
ATOM 617 N N . ALA A 1 87 ? -5.531 21.25 19.422 1 98.88 87 ALA A N 1
ATOM 618 C CA . ALA A 1 87 ? -6.531 20.391 18.797 1 98.88 87 ALA A CA 1
ATOM 619 C C . ALA A 1 87 ? -6.25 20.219 17.297 1 98.88 87 ALA A C 1
ATOM 621 O O . ALA A 1 87 ? -5.793 21.156 16.641 1 98.88 87 ALA A O 1
ATOM 622 N N . LEU A 1 88 ? -6.484 18.984 16.828 1 98.94 88 LEU A N 1
ATOM 623 C CA . LEU A 1 88 ? -6.629 18.703 15.406 1 98.94 88 LEU A CA 1
ATOM 624 C C . LEU A 1 88 ? -8.031 19.062 14.93 1 98.94 88 LEU A C 1
ATOM 626 O O . LEU A 1 88 ? -9.023 18.641 15.531 1 98.94 88 LEU A O 1
ATOM 630 N N . LEU A 1 89 ? -8.141 19.844 13.852 1 98.81 89 LEU A N 1
ATOM 631 C CA . LEU A 1 89 ? -9.438 20.297 13.375 1 98.81 89 LEU A CA 1
ATOM 632 C C . LEU A 1 89 ? -9.633 19.938 11.906 1 98.81 89 LEU A C 1
ATOM 634 O O . LEU A 1 89 ? -8.656 19.797 11.164 1 98.81 89 LEU A O 1
ATOM 638 N N . ALA A 1 90 ? -10.93 19.812 11.508 1 98.38 90 ALA A N 1
ATOM 639 C CA . ALA A 1 90 ? -11.281 19.719 10.094 1 98.38 90 ALA A CA 1
ATOM 640 C C . ALA A 1 90 ? -11.594 21.094 9.516 1 98.38 90 ALA A C 1
ATOM 642 O O . ALA A 1 90 ? -11.773 21.234 8.305 1 98.38 90 ALA A O 1
ATOM 643 N N . GLY A 1 91 ? -11.664 22.078 10.312 1 98.38 91 GLY A N 1
ATOM 644 C CA . GLY A 1 91 ? -11.969 23.484 10.055 1 98.38 91 GLY A CA 1
ATOM 645 C C . GLY A 1 91 ? -12.297 24.266 11.305 1 98.38 91 GLY A C 1
ATOM 646 O O . GLY A 1 91 ? -12.531 23.688 12.367 1 98.38 91 GLY A O 1
ATOM 647 N N . GLY A 1 92 ? -12.195 25.594 11.195 1 98.56 92 GLY A N 1
ATOM 648 C CA . GLY A 1 92 ? -12.68 26.422 12.289 1 98.56 92 GLY A CA 1
ATOM 649 C C . GLY A 1 92 ? -11.562 27.047 13.094 1 98.56 92 GLY A C 1
ATOM 650 O O . GLY A 1 92 ? -11.812 27.875 13.977 1 98.56 92 GLY A O 1
ATOM 651 N N . GLY A 1 93 ? -10.305 26.688 12.766 1 98.75 93 GLY A N 1
ATOM 652 C CA . GLY A 1 93 ? -9.188 27.234 13.523 1 98.75 93 GLY A CA 1
ATOM 653 C C . GLY A 1 93 ? -9.039 28.734 13.383 1 98.75 93 GLY A C 1
ATOM 654 O O . GLY A 1 93 ? -8.461 29.391 14.25 1 98.75 93 GLY A O 1
ATOM 655 N N . TYR A 1 94 ? -9.531 29.25 12.242 1 98.75 94 TYR A N 1
ATOM 656 C CA . TYR A 1 94 ? -9.469 30.688 12.008 1 98.75 94 TYR A CA 1
ATOM 657 C C . TYR A 1 94 ? -10.664 31.391 12.625 1 98.75 94 TYR A C 1
ATOM 659 O O . TYR A 1 94 ? -11.344 32.188 11.961 1 98.75 94 TYR A O 1
ATOM 667 N N . ALA A 1 95 ? -10.938 31.188 13.883 1 98.69 95 ALA A N 1
ATOM 668 C CA . ALA A 1 95 ? -12.047 31.781 14.617 1 98.69 95 ALA A CA 1
ATOM 669 C C . ALA A 1 95 ? -11.68 32 16.078 1 98.69 95 ALA A C 1
ATOM 671 O O . ALA A 1 95 ? -10.664 31.484 16.562 1 98.69 95 ALA A O 1
ATOM 672 N N . GLU A 1 96 ? -12.477 32.844 16.75 1 98.75 96 GLU A N 1
ATOM 673 C CA . GLU A 1 96 ? -12.242 33.094 18.156 1 98.75 96 GLU A CA 1
ATOM 674 C C . GLU A 1 96 ? -12.609 31.875 19.016 1 98.75 96 GLU A C 1
ATOM 676 O O . GLU A 1 96 ? -12.016 31.641 20.062 1 98.75 96 GLU A O 1
ATOM 681 N N . LEU A 1 97 ? -13.633 31.141 18.547 1 98.81 97 LEU A N 1
ATOM 682 C CA . LEU A 1 97 ? -14.133 29.953 19.203 1 98.81 97 LEU A CA 1
ATOM 683 C C . LEU A 1 97 ? -14.289 28.797 18.219 1 98.81 97 LEU A C 1
ATOM 685 O O . LEU A 1 97 ? -14.68 29.031 17.062 1 98.81 97 LEU A O 1
ATOM 689 N N . VAL A 1 98 ? -14.062 27.609 18.656 1 98.75 98 VAL A N 1
ATOM 690 C CA . VAL A 1 98 ? -14.242 26.453 17.781 1 98.75 98 VAL A CA 1
ATOM 691 C C . VAL A 1 98 ? -14.68 25.25 18.594 1 98.75 98 VAL A C 1
ATOM 693 O O . VAL A 1 98 ? -14.07 24.922 19.609 1 98.75 98 VAL A O 1
ATOM 696 N N . PRO A 1 99 ? -15.773 24.625 18.188 1 98.75 99 PRO A N 1
ATOM 697 C CA . PRO A 1 99 ? -16.125 23.344 18.797 1 98.75 99 PRO A CA 1
ATOM 698 C C . PRO A 1 99 ? -15.172 22.219 18.375 1 98.75 99 PRO A C 1
ATOM 700 O O . PRO A 1 99 ? -14.781 22.125 17.203 1 98.75 99 PRO A O 1
ATOM 703 N N . VAL A 1 100 ? -14.758 21.391 19.344 1 98.81 100 VAL A N 1
ATOM 704 C CA . VAL A 1 100 ? -13.797 20.328 19.078 1 98.81 100 VAL A CA 1
ATOM 705 C C . VAL A 1 100 ? -14.289 19.016 19.688 1 98.81 100 VAL A C 1
ATOM 707 O O . VAL A 1 100 ? -14.539 18.953 20.891 1 98.81 100 VAL A O 1
ATOM 710 N N . PRO A 1 101 ? -14.477 17.953 18.828 1 98.69 101 PRO A N 1
ATOM 711 C CA . PRO A 1 101 ? -14.68 16.641 19.469 1 98.69 101 PRO A CA 1
ATOM 712 C C . PRO A 1 101 ? -13.57 16.281 20.438 1 98.69 101 PRO A C 1
ATOM 714 O O . PRO A 1 101 ? -12.391 16.469 20.141 1 98.69 101 PRO A O 1
ATOM 717 N N . THR A 1 102 ? -13.906 15.719 21.547 1 98.75 102 THR A N 1
ATOM 718 C CA . THR A 1 102 ? -12.938 15.477 22.609 1 98.75 102 THR A CA 1
ATOM 719 C C . THR A 1 102 ? -11.82 14.547 22.125 1 98.75 102 THR A C 1
ATOM 721 O O . THR A 1 102 ? -10.68 14.664 22.578 1 98.75 102 THR A O 1
ATOM 724 N N . GLY A 1 103 ? -12.125 13.641 21.172 1 98.75 103 GLY A N 1
ATOM 725 C CA . GLY A 1 103 ? -11.125 12.727 20.641 1 98.75 103 GLY A CA 1
ATOM 726 C C . GLY A 1 103 ? -10.031 13.422 19.859 1 98.75 103 GLY A C 1
ATOM 727 O O . GLY A 1 103 ? -8.984 12.828 19.578 1 98.75 103 GLY A O 1
ATOM 728 N N . GLN A 1 104 ? -10.211 14.719 19.531 1 98.88 104 GLN A N 1
ATOM 729 C CA . GLN A 1 104 ? -9.258 15.469 18.719 1 98.88 104 GLN A CA 1
ATOM 730 C C . GLN A 1 104 ? -8.438 16.422 19.562 1 98.88 104 GLN A C 1
ATOM 732 O O . GLN A 1 104 ? -7.66 17.219 19.047 1 98.88 104 GLN A O 1
ATOM 737 N N . LEU A 1 105 ? -8.617 16.328 20.875 1 98.88 105 LEU A N 1
ATOM 738 C CA . LEU A 1 105 ? -7.902 17.203 21.797 1 98.88 105 LEU A CA 1
ATOM 739 C C . LEU A 1 105 ? -6.586 16.578 22.234 1 98.88 105 LEU A C 1
ATOM 741 O O . LEU A 1 105 ? -6.5 15.352 22.406 1 98.88 105 LEU A O 1
ATOM 745 N N . LEU A 1 106 ? -5.621 17.406 22.406 1 98.88 106 LEU A N 1
ATOM 746 C CA . LEU A 1 106 ? -4.344 17.109 23.047 1 98.88 106 LEU A CA 1
ATOM 747 C C . LEU A 1 106 ? -4.062 18.094 24.188 1 98.88 106 LEU A C 1
ATOM 749 O O . LEU A 1 106 ? -4.348 19.281 24.062 1 98.88 106 LEU A O 1
ATOM 753 N N . PRO A 1 107 ? -3.518 17.562 25.25 1 98.56 107 PRO A N 1
ATOM 754 C CA . PRO A 1 107 ? -3.092 18.547 26.25 1 98.56 107 PRO A CA 1
ATOM 755 C C . PRO A 1 107 ? -1.988 19.469 25.75 1 98.56 107 PRO A C 1
ATOM 757 O O . PRO A 1 107 ? -1.184 19.078 24.906 1 98.56 107 PRO A O 1
ATOM 760 N N . MET A 1 108 ? -1.973 20.625 26.297 1 98.19 108 MET A N 1
ATOM 761 C CA . MET A 1 108 ? -0.837 21.5 26.016 1 98.19 108 MET A CA 1
ATOM 762 C C . MET A 1 108 ? 0.473 20.844 26.422 1 98.19 108 MET A C 1
ATOM 764 O O . MET A 1 108 ? 0.602 20.359 27.562 1 98.19 108 MET A O 1
ATOM 768 N N . PRO A 1 109 ? 1.41 20.719 25.438 1 97.75 109 PRO A N 1
ATOM 769 C CA . PRO A 1 109 ? 2.691 20.172 25.891 1 97.75 109 PRO A CA 1
ATOM 770 C C . PRO A 1 109 ? 3.365 21.031 26.953 1 97.75 109 PRO A C 1
ATOM 772 O O . PRO A 1 109 ? 3.359 22.266 26.859 1 97.75 109 PRO A O 1
ATOM 775 N N . LYS A 1 110 ? 3.957 20.359 27.859 1 95.75 110 LYS A N 1
ATOM 776 C CA . LYS A 1 110 ? 4.645 21.062 28.938 1 95.75 110 LYS A CA 1
ATOM 777 C C . LYS A 1 110 ? 5.746 21.969 28.375 1 95.75 110 LYS A C 1
ATOM 779 O O . LYS A 1 110 ? 6.516 21.547 27.516 1 95.75 110 LYS A O 1
ATOM 784 N N . GLY A 1 111 ? 5.719 23.141 28.844 1 94.38 111 GLY A N 1
ATOM 785 C CA . GLY A 1 111 ? 6.809 24.047 28.5 1 94.38 111 GLY A CA 1
ATOM 786 C C . GLY A 1 111 ? 6.547 24.859 27.25 1 94.38 111 GLY A C 1
ATOM 787 O O . GLY A 1 111 ? 7.336 25.734 26.891 1 94.38 111 GLY A O 1
ATOM 788 N N . LEU A 1 112 ? 5.457 24.625 26.609 1 97.56 112 LEU A N 1
ATOM 789 C CA . LEU A 1 112 ? 5.18 25.359 25.375 1 97.56 112 LEU A CA 1
ATOM 790 C C . LEU A 1 112 ? 4.035 26.344 25.578 1 97.56 112 LEU A C 1
ATOM 792 O O . LEU A 1 112 ? 3.119 26.094 26.359 1 97.56 112 LEU A O 1
ATOM 796 N N . GLY A 1 113 ? 4.164 27.5 24.938 1 97.38 113 GLY A N 1
ATOM 797 C CA . GLY A 1 113 ? 3.045 28.422 24.859 1 97.38 113 GLY A CA 1
ATOM 798 C C . GLY A 1 113 ? 2.078 28.109 23.734 1 97.38 113 GLY A C 1
ATOM 799 O O . GLY A 1 113 ? 2.312 27.172 22.953 1 97.38 113 GLY A O 1
ATOM 800 N N . PRO A 1 114 ? 0.973 28.828 23.656 1 98.06 114 PRO A N 1
ATOM 801 C CA . PRO A 1 114 ? -0.073 28.516 22.688 1 98.06 114 PRO A CA 1
ATOM 802 C C . PRO A 1 114 ? 0.421 28.641 21.234 1 98.06 114 PRO A C 1
ATOM 804 O O . PRO A 1 114 ? 0.001 27.859 20.375 1 98.06 114 PRO A O 1
ATOM 807 N N . GLU A 1 115 ? 1.291 29.594 20.969 1 98.44 115 GLU A N 1
ATOM 808 C CA . GLU A 1 115 ? 1.772 29.781 19.594 1 98.44 115 GLU A CA 1
ATOM 809 C C . GLU A 1 115 ? 2.59 28.594 19.125 1 98.44 115 GLU A C 1
ATOM 811 O O . GLU A 1 115 ? 2.408 28.109 18.016 1 98.44 115 GLU A O 1
ATOM 816 N N . GLN A 1 116 ? 3.441 28.078 19.984 1 98.56 116 GLN A N 1
ATOM 817 C CA . GLN A 1 116 ? 4.23 26.891 19.656 1 98.56 116 GLN A CA 1
ATOM 818 C C . GLN A 1 116 ? 3.35 25.656 19.578 1 98.56 116 GLN A C 1
ATOM 820 O O . GLN A 1 116 ? 3.494 24.844 18.656 1 98.56 116 GLN A O 1
ATOM 825 N N . ALA A 1 117 ? 2.438 25.547 20.469 1 98.62 117 ALA A N 1
ATOM 826 C CA . ALA A 1 117 ? 1.582 24.359 20.562 1 98.62 117 ALA A CA 1
ATOM 827 C C . ALA A 1 117 ? 0.636 24.281 19.375 1 98.62 117 ALA A C 1
ATOM 829 O O . ALA A 1 117 ? 0.328 23.188 18.891 1 98.62 117 ALA A O 1
ATOM 830 N N . ALA A 1 118 ? 0.186 25.422 18.875 1 98.69 118 ALA A N 1
ATOM 831 C CA . ALA A 1 118 ? -0.766 25.469 17.766 1 98.69 118 ALA A CA 1
ATOM 832 C C . ALA A 1 118 ? -0.14 24.938 16.469 1 98.69 118 ALA A C 1
ATOM 834 O O . ALA A 1 118 ? -0.852 24.547 15.547 1 98.69 118 ALA A O 1
ATOM 835 N N . ALA A 1 119 ? 1.191 24.891 16.438 1 98.69 119 ALA A N 1
ATOM 836 C CA . ALA A 1 119 ? 1.911 24.484 15.234 1 98.69 119 ALA A CA 1
ATOM 837 C C . ALA A 1 119 ? 2.062 22.969 15.172 1 98.69 119 ALA A C 1
ATOM 839 O O . ALA A 1 119 ? 2.627 22.438 14.211 1 98.69 119 ALA A O 1
ATOM 840 N N . LEU A 1 120 ? 1.484 22.203 16.109 1 98.88 120 LEU A N 1
ATOM 841 C CA . LEU A 1 120 ? 1.909 20.812 16.281 1 98.88 120 LEU A CA 1
ATOM 842 C C . LEU A 1 120 ? 0.832 19.859 15.781 1 98.88 120 LEU A C 1
ATOM 844 O O . LEU A 1 120 ? 1.134 18.875 15.094 1 98.88 120 LEU A O 1
ATOM 848 N N . PRO A 1 121 ? -0.495 20.031 16.062 1 98.94 121 PRO A N 1
ATOM 849 C CA . PRO A 1 121 ? -1.47 18.953 15.891 1 98.94 121 PRO A CA 1
ATOM 850 C C . PRO A 1 121 ? -1.534 18.438 14.453 1 98.94 121 PRO A C 1
ATOM 852 O O . PRO A 1 121 ? -1.421 17.234 14.219 1 98.94 121 PRO A O 1
ATOM 855 N N . GLU A 1 122 ? -1.659 19.328 13.516 1 98.88 122 GLU A N 1
ATOM 856 C CA . GLU A 1 122 ? -1.846 18.906 12.133 1 98.88 122 GLU A CA 1
ATOM 857 C C . GLU A 1 122 ? -0.614 18.172 11.609 1 98.88 122 GLU A C 1
ATOM 859 O O . GLU A 1 122 ? -0.727 17.078 11.047 1 98.88 122 GLU A O 1
ATOM 864 N N . VAL A 1 123 ? 0.579 18.734 11.812 1 98.88 123 VAL A N 1
ATOM 865 C CA . VAL A 1 123 ? 1.78 18.141 11.234 1 98.88 123 VAL A CA 1
ATOM 866 C C . VAL A 1 123 ? 2.129 16.844 11.969 1 98.88 123 VAL A C 1
ATOM 868 O O . VAL A 1 123 ? 2.561 15.875 11.352 1 98.88 123 VAL A O 1
ATOM 871 N N . ALA A 1 124 ? 1.925 16.812 13.297 1 98.94 124 ALA A N 1
ATOM 872 C CA . ALA A 1 124 ? 2.219 15.594 14.062 1 98.94 124 ALA A CA 1
ATOM 873 C C . ALA A 1 124 ? 1.296 14.453 13.648 1 98.94 124 ALA A C 1
ATOM 875 O O . ALA A 1 124 ? 1.754 13.336 13.398 1 98.94 124 ALA A O 1
ATOM 876 N N . CYS A 1 125 ? 0.013 14.75 13.539 1 98.94 125 CYS A N 1
ATOM 877 C CA . CYS A 1 125 ? -0.955 13.719 13.18 1 98.94 125 CYS A CA 1
ATOM 878 C C . CYS A 1 125 ? -0.741 13.25 11.742 1 98.94 125 CYS A C 1
ATOM 880 O O . CYS A 1 125 ? -0.853 12.055 11.453 1 98.94 125 CYS A O 1
ATOM 882 N N . THR A 1 126 ? -0.425 14.172 10.836 1 98.94 126 THR A N 1
ATOM 883 C CA . THR A 1 126 ? -0.182 13.82 9.445 1 98.94 126 THR A CA 1
ATOM 884 C C . THR A 1 126 ? 1.047 12.922 9.312 1 98.94 126 THR A C 1
ATOM 886 O O . THR A 1 126 ? 0.984 11.859 8.695 1 98.94 126 THR A O 1
ATOM 889 N N . VAL A 1 127 ? 2.127 13.344 9.953 1 98.94 127 VAL A N 1
ATOM 890 C CA . VAL A 1 127 ? 3.365 12.586 9.836 1 98.94 127 VAL A CA 1
ATOM 891 C C . VAL A 1 127 ? 3.203 11.227 10.508 1 98.94 127 VAL A C 1
ATOM 893 O O . VAL A 1 127 ? 3.57 10.195 9.945 1 98.94 127 VAL A O 1
ATOM 896 N N . TRP A 1 128 ? 2.629 11.227 11.68 1 98.94 128 TRP A N 1
ATOM 897 C CA . TRP A 1 128 ? 2.494 9.969 12.406 1 98.94 128 TRP A CA 1
ATOM 898 C C . TRP A 1 128 ? 1.618 8.984 11.641 1 98.94 128 TRP A C 1
ATOM 900 O O . TRP A 1 128 ? 1.987 7.82 11.461 1 98.94 128 TRP A O 1
ATOM 910 N N . SER A 1 129 ? 0.489 9.422 11.117 1 98.88 129 SER A N 1
ATOM 911 C CA . SER A 1 129 ? -0.454 8.523 10.453 1 98.88 129 SER A CA 1
ATOM 912 C C . SER A 1 129 ? 0.107 8.016 9.133 1 98.88 129 SER A C 1
ATOM 914 O O . SER A 1 129 ? -0.177 6.883 8.727 1 98.88 129 SER A O 1
ATOM 916 N N . ASN A 1 130 ? 0.953 8.797 8.484 1 98.88 130 ASN A N 1
ATOM 917 C CA . ASN A 1 130 ? 1.377 8.422 7.137 1 98.88 130 ASN A CA 1
ATOM 918 C C . ASN A 1 130 ? 2.736 7.727 7.148 1 98.88 130 ASN A C 1
ATOM 920 O O . ASN A 1 130 ? 2.9 6.664 6.547 1 98.88 130 ASN A O 1
ATOM 924 N N . VAL A 1 131 ? 3.686 8.242 7.898 1 98.88 131 VAL A N 1
ATOM 925 C CA . VAL A 1 131 ? 5.055 7.738 7.871 1 98.88 131 VAL A CA 1
ATOM 926 C C . VAL A 1 131 ? 5.164 6.508 8.766 1 98.88 131 VAL A C 1
ATOM 928 O O . VAL A 1 131 ? 5.852 5.543 8.422 1 98.88 131 VAL A O 1
ATOM 931 N N . PHE A 1 132 ? 4.449 6.496 9.859 1 98.75 132 PHE A N 1
ATOM 932 C CA . PHE A 1 132 ? 4.664 5.438 10.836 1 98.75 132 PHE A CA 1
ATOM 933 C C . PHE A 1 132 ? 3.52 4.434 10.812 1 98.75 132 PHE A C 1
ATOM 935 O O . PHE A 1 132 ? 3.75 3.221 10.789 1 98.75 132 PHE A O 1
ATOM 942 N N . LEU A 1 133 ? 2.27 4.902 10.773 1 98.44 133 LEU A N 1
ATOM 943 C CA . LEU A 1 133 ? 1.164 3.951 10.789 1 98.44 133 LEU A CA 1
ATOM 944 C C . LEU A 1 133 ? 0.952 3.344 9.406 1 98.44 133 LEU A C 1
ATOM 946 O O . LEU A 1 133 ? 0.721 2.139 9.281 1 98.44 133 LEU A O 1
ATOM 950 N N . THR A 1 134 ? 1.062 4.137 8.328 1 98.56 134 THR A N 1
ATOM 951 C CA . THR A 1 134 ? 0.786 3.668 6.973 1 98.56 134 THR A CA 1
ATOM 952 C C . THR A 1 134 ? 2.029 3.033 6.355 1 98.56 134 THR A C 1
ATOM 954 O O . THR A 1 134 ? 1.994 1.878 5.93 1 98.56 134 THR A O 1
ATOM 957 N N . ALA A 1 135 ? 3.154 3.758 6.406 1 98.75 135 ALA A N 1
ATOM 958 C CA . ALA A 1 135 ? 4.359 3.307 5.711 1 98.75 135 ALA A CA 1
ATOM 959 C C . ALA A 1 135 ? 5.215 2.43 6.621 1 98.75 135 ALA A C 1
ATOM 961 O O . ALA A 1 135 ? 6.133 1.75 6.152 1 98.75 135 ALA A O 1
ATOM 962 N N . HIS A 1 136 ? 4.969 2.477 7.992 1 98.44 136 HIS A N 1
ATOM 963 C CA . HIS A 1 136 ? 5.676 1.641 8.953 1 98.44 136 HIS A CA 1
ATOM 964 C C . HIS A 1 136 ? 7.184 1.855 8.875 1 98.44 136 HIS A C 1
ATOM 966 O O . HIS A 1 136 ? 7.949 0.893 8.773 1 98.44 136 HIS A O 1
ATOM 972 N N . LEU A 1 137 ? 7.586 3.086 8.82 1 98.88 137 LEU A N 1
ATOM 973 C CA . LEU A 1 137 ? 9.016 3.381 8.859 1 98.88 137 LEU A CA 1
ATOM 974 C C . LEU A 1 137 ? 9.672 2.734 10.078 1 98.88 137 LEU A C 1
ATOM 976 O O . LEU A 1 137 ? 9.156 2.838 11.195 1 98.88 137 LEU A O 1
ATOM 980 N N . ARG A 1 138 ? 10.812 2.072 9.859 1 98.19 138 ARG A N 1
ATOM 981 C CA . ARG A 1 138 ? 11.539 1.356 10.906 1 98.19 138 ARG A CA 1
ATOM 982 C C . ARG A 1 138 ? 12.93 1.938 11.102 1 98.19 138 ARG A C 1
ATOM 984 O O . ARG A 1 138 ? 13.461 2.605 10.211 1 98.19 138 ARG A O 1
ATOM 991 N N . PRO A 1 139 ? 13.438 1.732 12.383 1 98.44 139 PRO A N 1
ATOM 992 C CA . PRO A 1 139 ? 14.836 2.121 12.562 1 98.44 139 PRO A CA 1
ATOM 993 C C . PRO A 1 139 ? 15.758 1.526 11.5 1 98.44 139 PRO A C 1
ATOM 995 O O . PRO A 1 139 ? 15.578 0.373 11.102 1 98.44 139 PRO A O 1
ATOM 998 N N . GLY A 1 140 ? 16.688 2.344 11.031 1 98.31 140 GLY A N 1
ATOM 999 C CA . GLY A 1 140 ? 17.672 1.867 10.062 1 98.31 140 GLY A CA 1
ATOM 1000 C C . GLY A 1 140 ? 17.219 2.051 8.625 1 98.31 140 GLY A C 1
ATOM 1001 O O . GLY A 1 140 ? 18.031 2.014 7.703 1 98.31 140 GLY A O 1
ATOM 1002 N N . GLU A 1 141 ? 15.969 2.287 8.344 1 98.81 141 GLU A N 1
ATOM 1003 C CA . GLU A 1 141 ? 15.461 2.525 6.992 1 98.81 141 GLU A CA 1
ATOM 1004 C C . GLU A 1 141 ? 15.734 3.955 6.543 1 98.81 141 GLU A C 1
ATOM 1006 O O . GLU A 1 141 ? 16.031 4.828 7.363 1 98.81 141 GLU A O 1
ATOM 1011 N N . THR A 1 142 ? 15.727 4.152 5.246 1 98.94 142 THR A N 1
ATOM 1012 C CA . THR A 1 142 ? 15.891 5.473 4.645 1 98.94 142 THR A CA 1
ATOM 1013 C C . THR A 1 142 ? 14.547 6.051 4.227 1 98.94 142 THR A C 1
ATOM 1015 O O . THR A 1 142 ? 13.75 5.379 3.564 1 98.94 142 THR A O 1
ATOM 1018 N N . VAL A 1 143 ? 14.281 7.27 4.629 1 98.94 143 VAL A N 1
ATOM 1019 C CA . VAL A 1 143 ? 13.062 7.969 4.227 1 98.94 143 VAL A CA 1
ATOM 1020 C C . VAL A 1 143 ? 13.43 9.211 3.412 1 98.94 143 VAL A C 1
ATOM 1022 O O . VAL A 1 143 ? 14.383 9.922 3.742 1 98.94 143 VAL A O 1
ATOM 1025 N N . LEU A 1 144 ? 12.773 9.391 2.264 1 99 144 LEU A N 1
ATOM 1026 C CA . LEU A 1 144 ? 12.836 10.617 1.479 1 99 144 LEU A CA 1
ATOM 1027 C C . LEU A 1 144 ? 11.617 11.5 1.745 1 99 144 LEU A C 1
ATOM 1029 O O . LEU A 1 144 ? 10.477 11.055 1.565 1 99 144 LEU A O 1
ATOM 1033 N N . LEU A 1 145 ? 11.867 12.672 2.193 1 98.94 145 LEU A N 1
ATOM 1034 C CA . LEU A 1 145 ? 10.82 13.648 2.488 1 98.94 145 LEU A CA 1
ATOM 1035 C C . LEU A 1 145 ? 10.859 14.805 1.495 1 98.94 145 LEU A C 1
ATOM 1037 O O . LEU A 1 145 ? 11.789 15.617 1.521 1 98.94 145 LEU A O 1
ATOM 1041 N N . HIS A 1 146 ? 9.883 14.867 0.644 1 98.88 146 HIS A N 1
ATOM 1042 C CA . HIS A 1 146 ? 9.789 16.031 -0.226 1 98.88 146 HIS A CA 1
ATOM 1043 C C . HIS A 1 146 ? 9.258 17.25 0.533 1 98.88 146 HIS A C 1
ATOM 1045 O O . HIS A 1 146 ? 8.273 17.141 1.263 1 98.88 146 HIS A O 1
ATOM 1051 N N . GLY A 1 147 ? 9.867 18.406 0.286 1 98.31 147 GLY A N 1
ATOM 1052 C CA . GLY A 1 147 ? 9.477 19.594 1.018 1 98.31 147 GLY A CA 1
ATOM 1053 C C . GLY A 1 147 ? 9.93 19.578 2.467 1 98.31 147 GLY A C 1
ATOM 1054 O O . GLY A 1 147 ? 9.125 19.812 3.373 1 98.31 147 GLY A O 1
ATOM 1055 N N . GLY A 1 148 ? 11.195 19.312 2.621 1 98.56 148 GLY A N 1
ATOM 1056 C CA . GLY A 1 148 ? 11.727 19.109 3.959 1 98.56 148 GLY A CA 1
ATOM 1057 C C . GLY A 1 148 ? 11.547 20.312 4.863 1 98.56 148 GLY A C 1
ATOM 1058 O O . GLY A 1 148 ? 11.461 20.172 6.086 1 98.56 148 GLY A O 1
ATOM 1059 N N . ALA A 1 149 ? 11.461 21.5 4.27 1 98.5 149 ALA A N 1
ATOM 1060 C CA . ALA A 1 149 ? 11.414 22.719 5.078 1 98.5 149 ALA A CA 1
ATOM 1061 C C . ALA A 1 149 ? 9.969 23.094 5.398 1 98.5 149 ALA A C 1
ATOM 1063 O O . ALA A 1 149 ? 9.727 24.047 6.141 1 98.5 149 ALA A O 1
ATOM 1064 N N . SER A 1 150 ? 9.016 22.391 4.848 1 98.25 150 SER A N 1
ATOM 1065 C CA . SER A 1 150 ? 7.609 22.672 5.125 1 98.25 150 SER A CA 1
ATOM 1066 C C . SER A 1 150 ? 7.242 22.312 6.555 1 98.25 150 SER A C 1
ATOM 1068 O O . SER A 1 150 ? 8.055 21.719 7.277 1 98.25 150 SER A O 1
ATOM 1070 N N . GLY A 1 151 ? 6.027 22.703 6.988 1 98.5 151 GLY A N 1
ATOM 1071 C CA . GLY A 1 151 ? 5.555 22.266 8.289 1 98.5 151 GLY A CA 1
ATOM 1072 C C . GLY A 1 151 ? 5.609 20.75 8.453 1 98.5 151 GLY A C 1
ATOM 1073 O O . GLY A 1 151 ? 6.191 20.25 9.422 1 98.5 151 GLY A O 1
ATOM 1074 N N . ILE A 1 152 ? 5.062 20.031 7.473 1 98.62 152 ILE A N 1
ATOM 1075 C CA . ILE A 1 152 ? 5.066 18.578 7.496 1 98.62 152 ILE A CA 1
ATOM 1076 C C . ILE A 1 152 ? 6.504 18.062 7.445 1 98.62 152 ILE A C 1
ATOM 1078 O O . ILE A 1 152 ? 6.875 17.172 8.211 1 98.62 152 ILE A O 1
ATOM 1082 N N . GLY A 1 153 ? 7.281 18.672 6.574 1 98.81 153 GLY A N 1
ATOM 1083 C CA . GLY A 1 153 ? 8.656 18.234 6.395 1 98.81 153 GLY A CA 1
ATOM 1084 C C . GLY A 1 153 ? 9.492 18.359 7.648 1 98.81 153 GLY A C 1
ATOM 1085 O O . GLY A 1 153 ? 10.211 17.422 8.016 1 98.81 153 GLY A O 1
ATOM 1086 N N . THR A 1 154 ? 9.391 19.484 8.336 1 98.88 154 THR A N 1
ATOM 1087 C CA . THR A 1 154 ? 10.203 19.719 9.523 1 98.88 154 THR A CA 1
ATOM 1088 C C . THR A 1 154 ? 9.82 18.75 10.641 1 98.88 154 THR A C 1
ATOM 1090 O O . THR A 1 154 ? 10.688 18.234 11.352 1 98.88 154 THR A O 1
ATOM 1093 N N . MET A 1 155 ? 8.523 18.484 10.773 1 98.94 155 MET A N 1
ATOM 1094 C CA . MET A 1 155 ? 8.062 17.5 11.75 1 98.94 155 MET A CA 1
ATOM 1095 C C . MET A 1 155 ? 8.531 16.094 11.375 1 98.94 155 MET A C 1
ATOM 1097 O O . MET A 1 155 ? 9.023 15.352 12.227 1 98.94 155 MET A O 1
ATOM 1101 N N . ALA A 1 156 ? 8.461 15.758 10.094 1 98.94 156 ALA A N 1
ATOM 1102 C CA . ALA A 1 156 ? 8.836 14.43 9.609 1 98.94 156 ALA A CA 1
ATOM 1103 C C . ALA A 1 156 ? 10.32 14.172 9.812 1 98.94 156 ALA A C 1
ATOM 1105 O O . ALA A 1 156 ? 10.727 13.062 10.18 1 98.94 156 ALA A O 1
ATOM 1106 N N . ILE A 1 157 ? 11.172 15.188 9.562 1 98.94 157 ILE A N 1
ATOM 1107 C CA . ILE A 1 157 ? 12.609 15.039 9.766 1 98.94 157 ILE A CA 1
ATOM 1108 C C . ILE A 1 157 ? 12.891 14.633 11.211 1 98.94 157 ILE A C 1
ATOM 1110 O O . ILE A 1 157 ? 13.578 13.641 11.461 1 98.94 157 ILE A O 1
ATOM 1114 N N . GLN A 1 158 ? 12.312 15.352 12.109 1 98.94 158 GLN A N 1
ATOM 1115 C CA . GLN A 1 158 ? 12.625 15.156 13.523 1 98.94 158 GLN A CA 1
ATOM 1116 C C . GLN A 1 158 ? 12.125 13.797 14.008 1 98.94 158 GLN A C 1
ATOM 1118 O O . GLN A 1 158 ? 12.852 13.078 14.695 1 98.94 158 GLN A O 1
ATOM 1123 N N . LEU A 1 159 ? 10.891 13.43 13.656 1 98.94 159 LEU A N 1
ATOM 1124 C CA . LEU A 1 159 ? 10.336 12.156 14.109 1 98.94 159 LEU A CA 1
ATOM 1125 C C . LEU A 1 159 ? 11.086 10.984 13.484 1 98.94 159 LEU A C 1
ATOM 1127 O O . LEU A 1 159 ? 11.328 9.977 14.156 1 98.94 159 LEU A O 1
ATOM 1131 N N . ALA A 1 160 ? 11.391 11.078 12.195 1 98.94 160 ALA A N 1
ATOM 1132 C CA . ALA A 1 160 ? 12.141 10.016 11.531 1 98.94 160 ALA A CA 1
ATOM 1133 C C . ALA A 1 160 ? 13.516 9.828 12.18 1 98.94 160 ALA A C 1
ATOM 1135 O O . ALA A 1 160 ? 13.953 8.695 12.391 1 98.94 160 ALA A O 1
ATOM 1136 N N . LYS A 1 161 ? 14.172 10.961 12.492 1 98.75 161 LYS A N 1
ATOM 1137 C CA . LYS A 1 161 ? 15.469 10.883 13.164 1 98.75 161 LYS A CA 1
ATOM 1138 C C . LYS A 1 161 ? 15.336 10.25 14.547 1 98.75 161 LYS A C 1
ATOM 1140 O O . LYS A 1 161 ? 16.172 9.438 14.945 1 98.75 161 LYS A O 1
ATOM 1145 N N . ALA A 1 162 ? 14.312 10.648 15.242 1 98.5 162 ALA A N 1
ATOM 1146 C CA . ALA A 1 162 ? 14.086 10.148 16.594 1 98.5 162 ALA A CA 1
ATOM 1147 C C . ALA A 1 162 ? 13.898 8.641 16.609 1 98.5 162 ALA A C 1
ATOM 1149 O O . ALA A 1 162 ? 14.266 7.965 17.578 1 98.5 162 ALA A O 1
ATOM 1150 N N . VAL A 1 163 ? 13.367 8.047 15.5 1 97.56 163 VAL A N 1
ATOM 1151 C CA . VAL A 1 163 ? 13.125 6.609 15.461 1 97.56 163 VAL A CA 1
ATOM 1152 C C . VAL A 1 163 ? 14.375 5.883 14.969 1 97.56 163 VAL A C 1
ATOM 1154 O O . VAL A 1 163 ? 14.492 4.664 15.117 1 97.56 163 VAL A O 1
ATOM 1157 N N . GLY A 1 164 ? 15.32 6.641 14.414 1 98.44 164 GLY A N 1
ATOM 1158 C CA . GLY A 1 164 ? 16.578 6.043 14.008 1 98.44 164 GLY A CA 1
ATOM 1159 C C . GLY A 1 164 ? 16.672 5.797 12.516 1 98.44 164 GLY A C 1
ATOM 1160 O O . GLY A 1 164 ? 17.469 4.973 12.07 1 98.44 164 GLY A O 1
ATOM 1161 N N . ALA A 1 165 ? 15.891 6.484 11.742 1 98.81 165 ALA A N 1
ATOM 1162 C CA . ALA A 1 165 ? 15.93 6.352 10.289 1 98.81 165 ALA A CA 1
ATOM 1163 C C . ALA A 1 165 ? 17 7.262 9.68 1 98.81 165 ALA A C 1
ATOM 1165 O O . ALA A 1 165 ? 17.438 8.219 10.312 1 98.81 165 ALA A O 1
ATOM 1166 N N . ARG A 1 166 ? 17.5 6.922 8.547 1 98.81 166 ARG A N 1
ATOM 1167 C CA . ARG A 1 166 ? 18.266 7.844 7.715 1 98.81 166 ARG A CA 1
ATOM 1168 C C . ARG A 1 166 ? 17.328 8.773 6.945 1 98.81 166 ARG A C 1
ATOM 1170 O O . ARG A 1 166 ? 16.438 8.32 6.227 1 98.81 166 ARG A O 1
ATOM 1177 N N . VAL A 1 167 ? 17.547 10.086 7.031 1 98.94 167 VAL A N 1
ATOM 1178 C CA . VAL A 1 167 ? 16.578 11.047 6.508 1 98.94 167 VAL A CA 1
ATOM 1179 C C . VAL A 1 167 ? 17.188 11.781 5.312 1 98.94 167 VAL A C 1
ATOM 1181 O O . VAL A 1 167 ? 18.203 12.461 5.441 1 98.94 167 VAL A O 1
ATOM 1184 N N . VAL A 1 168 ? 16.594 11.656 4.168 1 98.94 168 VAL A N 1
ATOM 1185 C CA . VAL A 1 168 ? 16.875 12.406 2.949 1 98.94 168 VAL A CA 1
ATOM 1186 C C . VAL A 1 168 ? 15.75 13.398 2.68 1 98.94 168 VAL A C 1
ATOM 1188 O O . VAL A 1 168 ? 14.57 13.055 2.781 1 98.94 168 VAL A O 1
ATOM 1191 N N . VAL A 1 169 ? 16.094 14.68 2.355 1 98.88 169 VAL A N 1
ATOM 1192 C CA . VAL A 1 169 ? 15.047 15.672 2.152 1 98.88 169 VAL A CA 1
ATOM 1193 C C . VAL A 1 169 ? 15.305 16.453 0.861 1 98.88 169 VAL A C 1
ATOM 1195 O O . VAL A 1 169 ? 16.438 16.5 0.386 1 98.88 169 VAL A O 1
ATOM 1198 N N . THR A 1 170 ? 14.25 16.922 0.292 1 98.88 170 THR A N 1
ATOM 1199 C CA . THR A 1 170 ? 14.367 17.922 -0.765 1 98.88 170 THR A CA 1
ATOM 1200 C C . THR A 1 170 ? 13.852 19.281 -0.286 1 98.88 170 THR A C 1
ATOM 1202 O O . THR A 1 170 ? 12.914 19.359 0.508 1 98.88 170 THR A O 1
ATOM 1205 N N . ALA A 1 171 ? 14.453 20.328 -0.701 1 98.25 171 ALA A N 1
ATOM 1206 C CA . ALA A 1 171 ? 14.008 21.703 -0.5 1 98.25 171 ALA A CA 1
ATOM 1207 C C . ALA A 1 171 ? 14.516 22.609 -1.61 1 98.25 171 ALA A C 1
ATOM 1209 O O . ALA A 1 171 ? 15.289 22.188 -2.471 1 98.25 171 ALA A O 1
ATOM 1210 N N . GLY A 1 172 ? 14.055 23.891 -1.599 1 96.38 172 GLY A N 1
ATOM 1211 C CA . GLY A 1 172 ? 14.219 24.703 -2.791 1 96.38 172 GLY A CA 1
ATOM 1212 C C . GLY A 1 172 ? 15.297 25.766 -2.645 1 96.38 172 GLY A C 1
ATOM 1213 O O . GLY A 1 172 ? 15.438 26.641 -3.5 1 96.38 172 GLY A O 1
ATOM 1214 N N . SER A 1 173 ? 16.062 25.797 -1.486 1 96.62 173 SER A N 1
ATOM 1215 C CA . SER A 1 173 ? 17.125 26.766 -1.313 1 96.62 173 SER A CA 1
ATOM 1216 C C . SER A 1 173 ? 18.172 26.281 -0.312 1 96.62 173 SER A C 1
ATOM 1218 O O . SER A 1 173 ? 17.875 25.438 0.541 1 96.62 173 SER A O 1
ATOM 1220 N N . PRO A 1 174 ? 19.391 26.812 -0.459 1 97.06 174 PRO A N 1
ATOM 1221 C CA . PRO A 1 174 ? 20.438 26.438 0.491 1 97.06 174 PRO A CA 1
ATOM 1222 C C . PRO A 1 174 ? 20.062 26.734 1.939 1 97.06 174 PRO A C 1
ATOM 1224 O O . PRO A 1 174 ? 20.391 25.953 2.842 1 97.06 174 PRO A O 1
ATOM 1227 N N . GLU A 1 175 ? 19.406 27.844 2.131 1 97.5 175 GLU A N 1
ATOM 1228 C CA . GLU A 1 175 ? 19 28.234 3.479 1 97.5 175 GLU A CA 1
ATOM 1229 C C . GLU A 1 175 ? 18.016 27.234 4.07 1 97.5 175 GLU A C 1
ATOM 1231 O O . GLU A 1 175 ? 18.141 26.844 5.234 1 97.5 175 GLU A O 1
ATOM 1236 N N . LYS A 1 176 ? 17.094 26.844 3.287 1 98.25 176 LYS A N 1
ATOM 1237 C CA . LYS A 1 176 ? 16.109 25.859 3.732 1 98.25 176 LYS A CA 1
ATOM 1238 C C . LYS A 1 176 ? 16.766 24.5 3.986 1 98.25 176 LYS A C 1
ATOM 1240 O O . LYS A 1 176 ? 16.453 23.828 4.961 1 98.25 176 LYS A O 1
ATOM 1245 N N . LEU A 1 177 ? 17.688 24.156 3.104 1 98.62 177 LEU A N 1
ATOM 1246 C CA . LEU A 1 177 ? 18.391 22.891 3.27 1 98.62 177 LEU A CA 1
ATOM 1247 C C . LEU A 1 177 ? 19.219 22.891 4.551 1 98.62 177 LEU A C 1
ATOM 1249 O O . LEU A 1 177 ? 19.281 21.891 5.266 1 98.62 177 LEU A O 1
ATOM 1253 N N . ALA A 1 178 ? 19.859 24 4.836 1 98.62 178 ALA A N 1
ATOM 1254 C CA . ALA A 1 178 ? 20.641 24.109 6.066 1 98.62 178 ALA A CA 1
ATOM 1255 C C . ALA A 1 178 ? 19.766 23.906 7.297 1 98.62 178 ALA A C 1
ATOM 1257 O O . ALA A 1 178 ? 20.156 23.25 8.258 1 98.62 178 ALA A O 1
ATOM 1258 N N . ARG A 1 179 ? 18.547 24.484 7.238 1 98.56 179 ARG A N 1
ATOM 1259 C CA . ARG A 1 179 ? 17.609 24.312 8.344 1 98.56 179 ARG A CA 1
ATOM 1260 C C . ARG A 1 179 ? 17.188 22.859 8.484 1 98.56 179 ARG A C 1
ATOM 1262 O O . ARG A 1 179 ? 17.047 22.359 9.602 1 98.56 179 ARG A O 1
ATOM 1269 N N . CYS A 1 180 ? 17 22.172 7.402 1 98.88 180 CYS A N 1
ATOM 1270 C CA . CYS A 1 180 ? 16.641 20.766 7.434 1 98.88 180 CYS A CA 1
ATOM 1271 C C . CYS A 1 180 ? 17.734 19.938 8.094 1 98.88 180 CYS A C 1
ATOM 1273 O O . CYS A 1 180 ? 17.453 19.062 8.906 1 98.88 180 CYS A O 1
ATOM 1275 N N . VAL A 1 181 ? 18.969 20.25 7.762 1 98.88 181 VAL A N 1
ATOM 1276 C CA . VAL A 1 181 ? 20.109 19.547 8.336 1 98.88 181 VAL A CA 1
ATOM 1277 C C . VAL A 1 181 ? 20.172 19.797 9.844 1 98.88 181 VAL A C 1
ATOM 1279 O O . VAL A 1 181 ? 20.406 18.859 10.625 1 98.88 181 VAL A O 1
ATOM 1282 N N . GLU A 1 182 ? 19.891 21.016 10.242 1 98.69 182 GLU A N 1
ATOM 1283 C CA . GLU A 1 182 ? 19.844 21.359 11.664 1 98.69 182 GLU A CA 1
ATOM 1284 C C . GLU A 1 182 ? 18.812 20.516 12.406 1 98.69 182 GLU A C 1
ATOM 1286 O O . GLU A 1 182 ? 19 20.172 13.578 1 98.69 182 GLU A O 1
ATOM 1291 N N . LEU A 1 183 ? 17.797 20.203 11.672 1 98.75 183 LEU A N 1
ATOM 1292 C CA . LEU A 1 183 ? 16.703 19.453 12.289 1 98.75 183 LEU A CA 1
ATOM 1293 C C . LEU A 1 183 ? 17 17.953 12.297 1 98.75 183 LEU A C 1
ATOM 1295 O O . LEU A 1 183 ? 16.281 17.188 12.938 1 98.75 183 LEU A O 1
ATOM 1299 N N . GLY A 1 184 ? 17.984 17.484 11.492 1 98.69 184 GLY A N 1
ATOM 1300 C CA . GLY A 1 184 ? 18.391 16.094 11.594 1 98.69 184 GLY A CA 1
ATOM 1301 C C . GLY A 1 184 ? 18.516 15.414 10.242 1 98.69 184 GLY A C 1
ATOM 1302 O O . GLY A 1 184 ? 18.875 14.242 10.164 1 98.69 184 GLY A O 1
ATOM 1303 N N . ALA A 1 185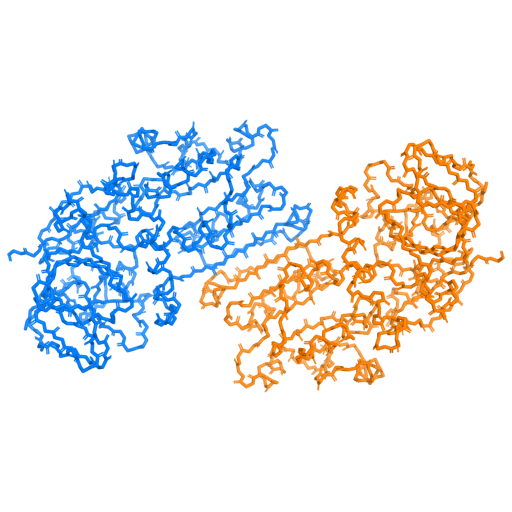 ? 18.266 16.109 9.18 1 98.88 185 ALA A N 1
ATOM 1304 C CA . ALA A 1 185 ? 18.391 15.492 7.859 1 98.88 185 ALA A CA 1
ATOM 1305 C C . ALA A 1 185 ? 19.828 15.055 7.598 1 98.88 185 ALA A C 1
ATOM 1307 O O . ALA A 1 185 ? 20.781 15.781 7.906 1 98.88 185 ALA A O 1
ATOM 1308 N N . ASP A 1 186 ? 19.984 13.891 7.031 1 98.88 186 ASP A N 1
ATOM 1309 C CA . ASP A 1 186 ? 21.312 13.352 6.742 1 98.88 186 ASP A CA 1
ATOM 1310 C C . ASP A 1 186 ? 21.781 13.773 5.352 1 98.88 186 ASP A C 1
ATOM 1312 O O . ASP A 1 186 ? 22.969 13.945 5.121 1 98.88 186 ASP A O 1
ATOM 1316 N N . VAL A 1 187 ? 20.875 13.82 4.461 1 98.81 187 VAL A N 1
ATOM 1317 C CA . VAL A 1 187 ? 21.125 14.211 3.08 1 98.81 187 VAL A CA 1
ATOM 1318 C C . VAL A 1 187 ? 20.125 15.273 2.645 1 98.81 187 VAL A C 1
ATOM 1320 O O . VAL A 1 187 ? 18.922 15.117 2.838 1 98.81 187 VAL A O 1
ATOM 1323 N N . ALA A 1 188 ? 20.594 16.391 2.199 1 98.75 188 ALA A N 1
ATOM 1324 C CA . ALA A 1 188 ? 19.766 17.5 1.744 1 98.75 188 ALA A CA 1
ATOM 1325 C C . ALA A 1 188 ? 19.938 17.734 0.248 1 98.75 188 ALA A C 1
ATOM 1327 O O . ALA A 1 188 ? 21.062 17.922 -0.23 1 98.75 188 ALA A O 1
ATOM 1328 N N . ILE A 1 189 ? 18.828 17.734 -0.49 1 98.88 189 ILE A N 1
ATOM 1329 C CA . ILE A 1 189 ? 18.859 17.812 -1.947 1 98.88 189 ILE A CA 1
ATOM 1330 C C . ILE A 1 189 ? 18.156 19.094 -2.404 1 98.88 189 ILE A C 1
ATOM 1332 O O . ILE A 1 189 ? 16.984 19.297 -2.096 1 98.88 189 ILE A O 1
ATOM 1336 N N . ASP A 1 190 ? 18.844 19.969 -3.123 1 98.5 190 ASP A N 1
ATOM 1337 C CA . ASP A 1 190 ? 18.219 21.094 -3.791 1 98.5 190 ASP A CA 1
ATOM 1338 C C . ASP A 1 190 ? 17.5 20.656 -5.066 1 98.5 190 ASP A C 1
ATOM 1340 O O . ASP A 1 190 ? 18.141 20.422 -6.094 1 98.5 190 ASP A O 1
ATOM 1344 N N . TYR A 1 191 ? 16.172 20.547 -4.973 1 96.75 191 TYR A N 1
ATOM 1345 C CA . TYR A 1 191 ? 15.43 19.953 -6.082 1 96.75 191 TYR A CA 1
ATOM 1346 C C . TYR A 1 191 ? 15.477 20.844 -7.316 1 96.75 191 TYR A C 1
ATOM 1348 O O . TYR A 1 191 ? 15.07 20.438 -8.406 1 96.75 191 TYR A O 1
ATOM 1356 N N . ARG A 1 192 ? 15.984 22.078 -7.211 1 96.56 192 ARG A N 1
ATOM 1357 C CA . ARG A 1 192 ? 16.141 22.969 -8.344 1 96.56 192 ARG A CA 1
ATOM 1358 C C . ARG A 1 192 ? 17.438 22.688 -9.102 1 96.56 192 ARG A C 1
ATOM 1360 O O . ARG A 1 192 ? 17.547 23 -10.289 1 96.56 192 ARG A O 1
ATOM 1367 N N . GLU A 1 193 ? 18.312 22.094 -8.391 1 97.31 193 GLU A N 1
ATOM 1368 C CA . GLU A 1 193 ? 19.656 21.969 -8.945 1 97.31 193 GLU A CA 1
ATOM 1369 C C . GLU A 1 193 ? 20.062 20.5 -9.094 1 97.31 193 GLU A C 1
ATOM 1371 O O . GLU A 1 193 ? 20.969 20.172 -9.859 1 97.31 193 GLU A O 1
ATOM 1376 N N . GLN A 1 194 ? 19.422 19.672 -8.352 1 98.06 194 GLN A N 1
ATOM 1377 C CA . GLN A 1 194 ? 19.859 18.281 -8.281 1 98.06 194 GLN A CA 1
ATOM 1378 C C . GLN A 1 194 ? 18.703 17.344 -8.625 1 98.06 194 GLN A C 1
ATOM 1380 O O . GLN A 1 194 ? 17.547 17.688 -8.453 1 98.06 194 GLN A O 1
ATOM 1385 N N . ASP A 1 195 ? 19.094 16.203 -9.156 1 98.38 195 ASP A N 1
ATOM 1386 C CA . ASP A 1 195 ? 18.141 15.117 -9.398 1 98.38 195 ASP A CA 1
ATOM 1387 C C . ASP A 1 195 ? 17.984 14.242 -8.156 1 98.38 195 ASP A C 1
ATOM 1389 O O . ASP A 1 195 ? 18.906 13.516 -7.777 1 98.38 195 ASP A O 1
ATOM 1393 N N . PHE A 1 196 ? 16.812 14.203 -7.523 1 98.75 196 PHE A N 1
ATOM 1394 C CA . PHE A 1 196 ? 16.656 13.523 -6.242 1 98.75 196 PHE A CA 1
ATOM 1395 C C . PHE A 1 196 ? 16.766 12.016 -6.414 1 98.75 196 PHE A C 1
ATOM 1397 O O . PHE A 1 196 ? 17.125 11.305 -5.477 1 98.75 196 PHE A O 1
ATOM 1404 N N . VAL A 1 197 ? 16.391 11.445 -7.605 1 98.88 197 VAL A N 1
ATOM 1405 C CA . VAL A 1 197 ? 16.516 10.008 -7.836 1 98.88 197 VAL A CA 1
ATOM 1406 C C . VAL A 1 197 ? 17.984 9.609 -7.746 1 98.88 197 VAL A C 1
ATOM 1408 O O . VAL A 1 197 ? 18.344 8.648 -7.051 1 98.88 197 VAL A O 1
ATOM 1411 N N . GLU A 1 198 ? 18.828 10.32 -8.43 1 98.75 198 GLU A N 1
ATOM 1412 C CA . GLU A 1 198 ? 20.266 10.055 -8.422 1 98.75 198 GLU A CA 1
ATOM 1413 C C . GLU A 1 198 ? 20.859 10.242 -7.027 1 98.75 198 GLU A C 1
ATOM 1415 O O . GLU A 1 198 ? 21.688 9.445 -6.586 1 98.75 198 GLU A O 1
ATOM 1420 N N . GLU A 1 199 ? 20.438 11.328 -6.348 1 98.81 199 GLU A N 1
ATOM 1421 C CA . GLU A 1 199 ? 20.969 11.609 -5.02 1 98.81 199 GLU A CA 1
ATOM 1422 C C . GLU A 1 199 ? 20.562 10.531 -4.02 1 98.81 199 GLU A C 1
ATOM 1424 O O . GLU A 1 199 ? 21.359 10.164 -3.146 1 98.81 199 GLU A O 1
ATOM 1429 N N . VAL A 1 200 ? 19.344 10.055 -4.121 1 98.88 200 VAL A N 1
ATOM 1430 C CA . VAL A 1 200 ? 18.891 8.984 -3.248 1 98.88 200 VAL A CA 1
ATOM 1431 C C . VAL A 1 200 ? 19.703 7.715 -3.521 1 98.88 200 VAL A C 1
ATOM 1433 O O . VAL A 1 200 ? 20.125 7.027 -2.59 1 98.88 200 VAL A O 1
ATOM 1436 N N . ARG A 1 201 ? 19.875 7.367 -4.797 1 98.62 201 ARG A N 1
ATOM 1437 C CA . ARG A 1 201 ? 20.672 6.203 -5.168 1 98.62 201 ARG A CA 1
ATOM 1438 C C . ARG A 1 201 ? 22.062 6.277 -4.555 1 98.62 201 ARG A C 1
ATOM 1440 O O . ARG A 1 201 ? 22.547 5.301 -3.98 1 98.62 201 ARG A O 1
ATOM 1447 N N . LYS A 1 202 ? 22.688 7.469 -4.656 1 98.5 202 LYS A N 1
ATOM 1448 C CA . LYS A 1 202 ? 24.016 7.672 -4.082 1 98.5 202 LYS A CA 1
ATOM 1449 C C . LYS A 1 202 ? 23.984 7.508 -2.564 1 98.5 202 LYS A C 1
ATOM 1451 O O . LYS A 1 202 ? 24.828 6.809 -1.995 1 98.5 202 LYS A O 1
ATOM 1456 N N . ALA A 1 203 ? 22.984 8.078 -1.96 1 98.31 203 ALA A N 1
ATOM 1457 C CA . ALA A 1 203 ? 22.906 8.109 -0.503 1 98.31 203 ALA A CA 1
ATOM 1458 C C . ALA A 1 203 ? 22.641 6.715 0.063 1 98.31 203 ALA A C 1
ATOM 1460 O O . ALA A 1 203 ? 22.938 6.453 1.233 1 98.31 203 ALA A O 1
ATOM 1461 N N . THR A 1 204 ? 22.125 5.816 -0.749 1 98.5 204 THR A N 1
ATOM 1462 C CA . THR A 1 204 ? 21.703 4.512 -0.245 1 98.5 204 THR A CA 1
ATOM 1463 C C . THR A 1 204 ? 22.547 3.398 -0.859 1 98.5 204 THR A C 1
ATOM 1465 O O . THR A 1 204 ? 22.219 2.219 -0.734 1 98.5 204 THR A O 1
ATOM 1468 N N . GLY A 1 205 ? 23.594 3.758 -1.571 1 98.06 205 GLY A N 1
ATOM 1469 C CA . GLY A 1 205 ? 24.406 2.756 -2.236 1 98.06 205 GLY A CA 1
ATOM 1470 C C . GLY A 1 205 ? 23.656 1.979 -3.299 1 98.06 205 GLY A C 1
ATOM 1471 O O . GLY A 1 205 ? 23.891 0.785 -3.49 1 98.06 205 GLY A O 1
ATOM 1472 N N . GLY A 1 206 ? 22.672 2.637 -3.826 1 98.19 206 GLY A N 1
ATOM 1473 C CA . GLY A 1 206 ? 21.922 2.041 -4.926 1 98.19 206 GLY A CA 1
ATOM 1474 C C . GLY A 1 206 ? 20.625 1.389 -4.492 1 98.19 206 GLY A C 1
ATOM 1475 O O . GLY A 1 206 ? 19.797 1.039 -5.324 1 98.19 206 GLY A O 1
ATOM 1476 N N . ALA A 1 207 ? 20.266 1.227 -3.258 1 98.12 207 ALA A N 1
ATOM 1477 C CA . ALA A 1 207 ? 19.125 0.484 -2.754 1 98.12 207 ALA A CA 1
ATOM 1478 C C . ALA A 1 207 ? 17.828 1.264 -2.971 1 98.12 207 ALA A C 1
ATOM 1480 O O . ALA A 1 207 ? 16.781 0.676 -3.256 1 98.12 207 ALA A O 1
ATOM 1481 N N . GLY A 1 208 ? 17.906 2.637 -2.824 1 98.81 208 GLY A N 1
ATOM 1482 C CA . GLY A 1 208 ? 16.719 3.475 -2.867 1 98.81 208 GLY A CA 1
ATOM 1483 C C . GLY A 1 208 ? 16.125 3.752 -1.496 1 98.81 208 GLY A C 1
ATOM 1484 O O . GLY A 1 208 ? 16.641 3.268 -0.486 1 98.81 208 GLY A O 1
ATOM 1485 N N . ALA A 1 209 ? 15.086 4.551 -1.47 1 98.94 209 ALA A N 1
ATOM 1486 C CA . ALA A 1 209 ? 14.414 4.902 -0.224 1 98.94 209 ALA A CA 1
ATOM 1487 C C . ALA A 1 209 ? 13.367 3.855 0.154 1 98.94 209 ALA A C 1
ATOM 1489 O O . ALA A 1 209 ? 12.609 3.396 -0.698 1 98.94 209 ALA A O 1
ATOM 1490 N N . ASP A 1 210 ? 13.32 3.498 1.425 1 98.94 210 ASP A N 1
ATOM 1491 C CA . ASP A 1 210 ? 12.312 2.557 1.909 1 98.94 210 ASP A CA 1
ATOM 1492 C C . ASP A 1 210 ? 10.938 3.211 1.979 1 98.94 210 ASP A C 1
ATOM 1494 O O . ASP A 1 210 ? 9.922 2.562 1.714 1 98.94 210 ASP A O 1
ATOM 1498 N N . VAL A 1 211 ? 10.914 4.441 2.387 1 99 211 VAL A N 1
ATOM 1499 C CA . VAL A 1 211 ? 9.688 5.227 2.496 1 99 211 VAL A CA 1
ATOM 1500 C C . VAL A 1 211 ? 9.875 6.574 1.805 1 99 211 VAL A C 1
ATOM 1502 O O . VAL A 1 211 ? 10.922 7.203 1.932 1 99 211 VAL A O 1
ATOM 1505 N N . ILE A 1 212 ? 8.914 6.996 1.042 1 99 212 ILE A N 1
ATOM 1506 C CA . ILE A 1 212 ? 8.883 8.336 0.475 1 99 212 ILE A CA 1
ATOM 1507 C C . ILE A 1 212 ? 7.586 9.039 0.881 1 99 212 ILE A C 1
ATOM 1509 O O . ILE A 1 212 ? 6.496 8.484 0.719 1 99 212 ILE A O 1
ATOM 1513 N N . LEU A 1 213 ? 7.672 10.188 1.5 1 98.94 213 LEU A N 1
ATOM 1514 C CA . LEU A 1 213 ? 6.535 11.07 1.754 1 98.94 213 LEU A CA 1
ATOM 1515 C C . LEU A 1 213 ? 6.461 12.18 0.705 1 98.94 213 LEU A C 1
ATOM 1517 O O . LEU A 1 213 ? 7.355 13.023 0.623 1 98.94 213 LEU A O 1
ATOM 1521 N N . ASP A 1 214 ? 5.391 12.156 -0.056 1 98.88 214 ASP A N 1
ATOM 1522 C CA . ASP A 1 214 ? 5.293 13.016 -1.233 1 98.88 214 ASP A CA 1
ATOM 1523 C C . ASP A 1 214 ? 4.145 14.008 -1.093 1 98.88 214 ASP A C 1
ATOM 1525 O O . ASP A 1 214 ? 3.033 13.641 -0.708 1 98.88 214 ASP A O 1
ATOM 1529 N N . ILE A 1 215 ? 4.418 15.234 -1.37 1 98.25 215 ILE A N 1
ATOM 1530 C CA . ILE A 1 215 ? 3.402 16.281 -1.346 1 98.25 215 ILE A CA 1
ATOM 1531 C C . ILE A 1 215 ? 3.15 16.781 -2.764 1 98.25 215 ILE A C 1
ATOM 1533 O O . ILE A 1 215 ? 2.35 17.703 -2.967 1 98.25 215 ILE A O 1
ATOM 1537 N N . MET A 1 216 ? 3.799 16.219 -3.811 1 97.94 216 MET A N 1
ATOM 1538 C CA . MET A 1 216 ? 3.783 16.734 -5.172 1 97.94 216 MET A CA 1
ATOM 1539 C C . MET A 1 216 ? 2.764 16 -6.031 1 97.94 216 MET A C 1
ATOM 1541 O O . MET A 1 216 ? 2.096 16.609 -6.871 1 97.94 216 MET A O 1
ATOM 1545 N N . GLY A 1 217 ? 2.693 14.664 -5.879 1 98.19 217 GLY A N 1
ATOM 1546 C CA . GLY A 1 217 ? 1.751 13.883 -6.668 1 98.19 217 GLY A CA 1
ATOM 1547 C C . GLY A 1 217 ? 2.252 13.578 -8.062 1 98.19 217 GLY A C 1
ATOM 1548 O O . GLY A 1 217 ? 3.367 13.078 -8.234 1 98.19 217 GLY A O 1
ATOM 1549 N N . ALA A 1 218 ? 1.524 13.93 -9.078 1 98.44 218 ALA A N 1
ATOM 1550 C CA . ALA A 1 218 ? 1.659 13.492 -10.469 1 98.44 218 ALA A CA 1
ATOM 1551 C C . ALA A 1 218 ? 3.072 13.75 -10.992 1 98.44 218 ALA A C 1
ATOM 1553 O O . ALA A 1 218 ? 3.717 12.836 -11.523 1 98.44 218 ALA A O 1
ATOM 1554 N N . LYS A 1 219 ? 3.568 14.93 -10.781 1 98 219 LYS A N 1
ATOM 1555 C CA . LYS A 1 219 ? 4.852 15.352 -11.336 1 98 219 LYS A CA 1
ATOM 1556 C C . LYS A 1 219 ? 5.984 14.453 -10.852 1 98 219 LYS A C 1
ATOM 1558 O O . LYS A 1 219 ? 6.953 14.219 -11.578 1 98 219 LYS A O 1
ATOM 1563 N N . TYR A 1 220 ? 5.859 13.914 -9.656 1 98.56 220 TYR A N 1
ATOM 1564 C CA . TYR A 1 220 ? 6.941 13.141 -9.047 1 98.56 220 TYR A CA 1
ATOM 1565 C C . TYR A 1 220 ? 6.621 11.656 -9.055 1 98.56 220 TYR A C 1
ATOM 1567 O O . TYR A 1 220 ? 7.449 10.828 -8.648 1 98.56 220 TYR A O 1
ATOM 1575 N N . LEU A 1 221 ? 5.508 11.25 -9.586 1 98.75 221 LEU A N 1
ATOM 1576 C CA . LEU A 1 221 ? 5.031 9.883 -9.406 1 98.75 221 LEU A CA 1
ATOM 1577 C C . LEU A 1 221 ? 6.047 8.875 -9.945 1 98.75 221 LEU A C 1
ATOM 1579 O O . LEU A 1 221 ? 6.562 8.047 -9.195 1 98.75 221 LEU A O 1
ATOM 1583 N N . GLN A 1 222 ? 6.414 8.984 -11.195 1 98.19 222 GLN A N 1
ATOM 1584 C CA . GLN A 1 222 ? 7.34 8.039 -11.805 1 98.19 222 GLN A CA 1
ATOM 1585 C C . GLN A 1 222 ? 8.719 8.117 -11.156 1 98.19 222 GLN A C 1
ATOM 1587 O O . GLN A 1 222 ? 9.352 7.09 -10.906 1 98.19 222 GLN A O 1
ATOM 1592 N N . ARG A 1 223 ? 9.18 9.297 -10.938 1 98.62 223 ARG A N 1
ATOM 1593 C CA . ARG A 1 223 ? 10.5 9.508 -10.352 1 98.62 223 ARG A CA 1
ATOM 1594 C C . ARG A 1 223 ? 10.555 8.969 -8.93 1 98.62 223 ARG A C 1
ATOM 1596 O O . ARG A 1 223 ? 11.578 8.438 -8.492 1 98.62 223 ARG A O 1
ATOM 1603 N N . ASN A 1 224 ? 9.445 9.148 -8.203 1 98.94 224 ASN A N 1
ATOM 1604 C CA . ASN A 1 224 ? 9.375 8.555 -6.871 1 98.94 224 ASN A CA 1
ATOM 1605 C C . ASN A 1 224 ? 9.492 7.035 -6.926 1 98.94 224 ASN A C 1
ATOM 1607 O O . ASN A 1 224 ? 10.203 6.434 -6.121 1 98.94 224 ASN A O 1
ATOM 1611 N N . VAL A 1 225 ? 8.82 6.387 -7.852 1 98.94 225 VAL A N 1
ATOM 1612 C CA . VAL A 1 225 ? 8.891 4.934 -7.98 1 98.94 225 VAL A CA 1
ATOM 1613 C C . VAL A 1 225 ? 10.328 4.52 -8.312 1 98.94 225 VAL A C 1
ATOM 1615 O O . VAL A 1 225 ? 10.836 3.539 -7.766 1 98.94 225 VAL A O 1
ATOM 1618 N N . GLU A 1 226 ? 10.992 5.273 -9.156 1 98.88 226 GLU A N 1
ATOM 1619 C CA . GLU A 1 226 ? 12.391 5.012 -9.492 1 98.88 226 GLU A CA 1
ATOM 1620 C C . GLU A 1 226 ? 13.281 5.094 -8.25 1 98.88 226 GLU A C 1
ATOM 1622 O O . GLU A 1 226 ? 14.25 4.344 -8.125 1 98.88 226 GLU A O 1
ATOM 1627 N N . ALA A 1 227 ? 12.922 5.922 -7.316 1 98.94 227 ALA A N 1
ATOM 1628 C CA . ALA A 1 227 ? 13.758 6.203 -6.156 1 98.94 227 ALA A CA 1
ATOM 1629 C C . ALA A 1 227 ? 13.469 5.223 -5.02 1 98.94 227 ALA A C 1
ATOM 1631 O O . ALA A 1 227 ? 14.195 5.188 -4.023 1 98.94 227 ALA A O 1
ATOM 1632 N N . LEU A 1 228 ? 12.422 4.41 -5.164 1 98.94 228 LEU A N 1
ATOM 1633 C CA . LEU A 1 228 ? 12.031 3.488 -4.102 1 98.94 228 LEU A CA 1
ATOM 1634 C C . LEU A 1 228 ? 12.977 2.297 -4.035 1 98.94 228 LEU A C 1
ATOM 1636 O O . LEU A 1 228 ? 13.461 1.825 -5.07 1 98.94 228 LEU A O 1
ATOM 1640 N N . ALA A 1 229 ? 13.227 1.82 -2.869 1 98.88 229 ALA A N 1
ATOM 1641 C CA . ALA A 1 229 ? 13.859 0.525 -2.641 1 98.88 229 ALA A CA 1
ATOM 1642 C C . ALA A 1 229 ? 12.891 -0.619 -2.906 1 98.88 229 ALA A C 1
ATOM 1644 O O . ALA A 1 229 ? 11.688 -0.396 -3.049 1 98.88 229 ALA A O 1
ATOM 1645 N N . VAL A 1 230 ? 13.422 -1.82 -3.039 1 98.56 230 VAL A N 1
ATOM 1646 C CA . VAL A 1 230 ? 12.586 -3.016 -3.043 1 98.56 230 VAL A CA 1
ATOM 1647 C C . VAL A 1 230 ? 11.719 -3.049 -1.784 1 98.56 230 VAL A C 1
ATOM 1649 O O . VAL A 1 230 ? 12.203 -2.771 -0.685 1 98.56 230 VAL A O 1
ATOM 1652 N N . ASN A 1 231 ? 10.422 -3.34 -1.986 1 98.5 231 ASN A N 1
ATOM 1653 C CA . ASN A 1 231 ? 9.422 -3.336 -0.922 1 98.5 231 ASN A CA 1
ATOM 1654 C C . ASN A 1 231 ? 9.172 -1.928 -0.39 1 98.5 231 ASN A C 1
ATOM 1656 O O . ASN A 1 231 ? 8.727 -1.758 0.745 1 98.5 231 ASN A O 1
ATOM 1660 N N . GLY A 1 232 ? 9.602 -0.891 -1.176 1 98.88 232 GLY A N 1
ATOM 1661 C CA . GLY A 1 232 ? 9.414 0.493 -0.772 1 98.88 232 GLY A CA 1
ATOM 1662 C C . GLY A 1 232 ? 7.957 0.915 -0.744 1 98.88 232 GLY A C 1
ATOM 1663 O O . GLY A 1 232 ? 7.121 0.33 -1.438 1 98.88 232 GLY A O 1
ATOM 1664 N N . ARG A 1 233 ? 7.637 1.943 0.022 1 98.94 233 ARG A N 1
ATOM 1665 C CA . ARG A 1 233 ? 6.297 2.514 0.15 1 98.94 233 ARG A CA 1
ATOM 1666 C C . ARG A 1 233 ? 6.309 4.008 -0.156 1 98.94 233 ARG A C 1
ATOM 1668 O O . ARG A 1 233 ? 7.027 4.773 0.49 1 98.94 233 ARG A O 1
ATOM 1675 N N . LEU A 1 234 ? 5.602 4.391 -1.125 1 98.94 234 LEU A N 1
ATOM 1676 C CA . LEU A 1 234 ? 5.371 5.789 -1.459 1 98.94 234 LEU A CA 1
ATOM 1677 C C . LEU A 1 234 ? 4.043 6.273 -0.891 1 98.94 234 LEU A C 1
ATOM 1679 O O . LEU A 1 234 ? 2.98 5.77 -1.268 1 98.94 234 LEU A O 1
ATOM 1683 N N . VAL A 1 235 ? 4.059 7.215 0.007 1 98.94 235 VAL A N 1
ATOM 1684 C CA . VAL A 1 235 ? 2.846 7.797 0.572 1 98.94 235 VAL A CA 1
ATOM 1685 C C . VAL A 1 235 ? 2.666 9.219 0.048 1 98.94 235 VAL A C 1
ATOM 1687 O O . VAL A 1 235 ? 3.52 10.086 0.268 1 98.94 235 VAL A O 1
ATOM 1690 N N . ILE A 1 236 ? 1.571 9.43 -0.609 1 98.94 236 ILE A N 1
ATOM 1691 C CA . ILE A 1 236 ? 1.259 10.719 -1.217 1 98.94 236 ILE A CA 1
ATOM 1692 C C . ILE A 1 236 ? 0.199 11.438 -0.385 1 98.94 236 ILE A C 1
ATOM 1694 O O . ILE A 1 236 ? -0.899 10.914 -0.181 1 98.94 236 ILE A O 1
ATOM 1698 N N . ILE A 1 237 ? 0.494 12.695 0.054 1 98.56 237 ILE A N 1
ATOM 1699 C CA . ILE A 1 237 ? -0.429 13.383 0.946 1 98.56 237 ILE A CA 1
ATOM 1700 C C . ILE A 1 237 ? -0.805 14.742 0.349 1 98.56 237 ILE A C 1
ATOM 1702 O O . ILE A 1 237 ? -1.533 15.516 0.969 1 98.56 237 ILE A O 1
ATOM 1706 N N . GLY A 1 238 ? -0.27 15.055 -0.78 1 97.75 238 GLY A N 1
ATOM 1707 C CA . GLY A 1 238 ? -0.55 16.281 -1.508 1 97.75 238 GLY A CA 1
ATOM 1708 C C . GLY A 1 238 ? -0.393 16.125 -3.01 1 97.75 238 GLY A C 1
ATOM 1709 O O . GLY A 1 238 ? 0.256 15.195 -3.482 1 97.75 238 GLY A O 1
ATOM 1710 N N . LEU A 1 239 ? -0.948 17.031 -3.729 1 97.81 239 LEU A N 1
ATOM 1711 C CA . LEU A 1 239 ? -0.99 16.922 -5.184 1 97.81 239 LEU A CA 1
ATOM 1712 C C . LEU A 1 239 ? -0.579 18.25 -5.832 1 97.81 239 LEU A C 1
ATOM 1714 O O . LEU A 1 239 ? -1.184 18.672 -6.816 1 97.81 239 LEU A O 1
ATOM 1718 N N . GLN A 1 240 ? 0.422 18.844 -5.23 1 95.25 240 GLN A N 1
ATOM 1719 C CA . GLN A 1 240 ? 0.857 20.172 -5.68 1 95.25 240 GLN A CA 1
ATOM 1720 C C . GLN A 1 240 ? 1.38 20.125 -7.113 1 95.25 240 GLN A C 1
ATOM 1722 O O . GLN A 1 240 ? 1.33 21.109 -7.832 1 95.25 240 GLN A O 1
ATOM 1727 N N . GLY A 1 241 ? 1.882 19.016 -7.547 1 96.75 241 GLY A N 1
ATOM 1728 C CA . GLY A 1 241 ? 2.449 18.859 -8.875 1 96.75 241 GLY A CA 1
ATOM 1729 C C . GLY A 1 241 ? 1.487 18.219 -9.859 1 96.75 241 GLY A C 1
ATOM 1730 O O . GLY A 1 241 ? 1.897 17.766 -10.93 1 96.75 241 GLY A O 1
ATOM 1731 N N . GLY A 1 242 ? 0.226 18.078 -9.492 1 97.5 242 GLY A N 1
ATOM 1732 C CA . GLY A 1 242 ? -0.768 17.516 -10.398 1 97.5 242 GLY A CA 1
ATOM 1733 C C . GLY A 1 242 ? -1.49 16.312 -9.828 1 97.5 242 GLY A C 1
ATOM 1734 O O . GLY A 1 242 ? -1.034 15.711 -8.852 1 97.5 242 GLY A O 1
ATOM 1735 N N . VAL A 1 243 ? -2.584 15.953 -10.5 1 97.88 243 VAL A N 1
ATOM 1736 C CA . VAL A 1 243 ? -3.5 14.992 -9.898 1 97.88 243 VAL A CA 1
ATOM 1737 C C . VAL A 1 243 ? -3.447 13.672 -10.664 1 97.88 243 VAL A C 1
ATOM 1739 O O . VAL A 1 243 ? -3.834 12.625 -10.133 1 97.88 243 VAL A O 1
ATOM 1742 N N . LYS A 1 244 ? -3.031 13.656 -11.93 1 98.19 244 LYS A N 1
ATOM 1743 C CA . LYS A 1 244 ? -2.953 12.438 -12.734 1 98.19 244 LYS A CA 1
ATOM 1744 C C . LYS A 1 244 ? -1.542 12.227 -13.273 1 98.19 244 LYS A C 1
ATOM 1746 O O . LYS A 1 244 ? -0.948 13.141 -13.844 1 98.19 244 LYS A O 1
ATOM 1751 N N . GLY A 1 245 ? -1.038 11.094 -13.039 1 98.12 245 GLY A N 1
ATOM 1752 C CA . GLY A 1 245 ? 0.291 10.766 -13.531 1 98.12 245 GLY A CA 1
ATOM 1753 C C . GLY A 1 245 ? 0.39 9.352 -14.086 1 98.12 245 GLY A C 1
ATOM 1754 O O . GLY A 1 245 ? -0.475 8.516 -13.828 1 98.12 245 GLY A O 1
ATOM 1755 N N . GLU A 1 246 ? 1.369 9.172 -14.898 1 98.31 246 GLU A N 1
ATOM 1756 C CA . GLU A 1 246 ? 1.63 7.836 -15.43 1 98.31 246 GLU A CA 1
ATOM 1757 C C . GLU A 1 246 ? 2.391 6.98 -14.422 1 98.31 246 GLU A C 1
ATOM 1759 O O . GLU A 1 246 ? 3.348 7.449 -13.797 1 98.31 246 GLU A O 1
ATOM 1764 N N . LEU A 1 247 ? 1.968 5.781 -14.188 1 98.62 247 LEU A N 1
ATOM 1765 C CA . LEU A 1 247 ? 2.615 4.828 -13.297 1 98.62 247 LEU A CA 1
ATOM 1766 C C . LEU A 1 247 ? 3.193 3.654 -14.078 1 98.62 247 LEU A C 1
ATOM 1768 O O . LEU A 1 247 ? 2.475 2.982 -14.828 1 98.62 247 LEU A O 1
ATOM 1772 N N . ASP A 1 248 ? 4.48 3.449 -14.055 1 98.69 248 ASP A N 1
ATOM 1773 C CA . ASP A 1 248 ? 5.129 2.258 -14.602 1 98.69 248 ASP A CA 1
ATOM 1774 C C . ASP A 1 248 ? 4.934 1.059 -13.672 1 98.69 248 ASP A C 1
ATOM 1776 O O . ASP A 1 248 ? 5.719 0.846 -12.75 1 98.69 248 ASP A O 1
ATOM 1780 N N . LEU A 1 249 ? 3.959 0.223 -13.961 1 98.75 249 LEU A N 1
ATOM 1781 C CA . LEU A 1 249 ? 3.588 -0.902 -13.109 1 98.75 249 LEU A CA 1
ATOM 1782 C C . LEU A 1 249 ? 4.648 -1.995 -13.164 1 98.75 249 LEU A C 1
ATOM 1784 O O . LEU A 1 249 ? 4.82 -2.742 -12.195 1 98.75 249 LEU A O 1
ATOM 1788 N N . ASN A 1 250 ? 5.352 -2.098 -14.281 1 98.31 250 ASN A N 1
ATOM 1789 C CA . ASN A 1 250 ? 6.43 -3.078 -14.352 1 98.31 250 ASN A CA 1
ATOM 1790 C C . ASN A 1 250 ? 7.547 -2.756 -13.367 1 98.31 250 ASN A C 1
ATOM 1792 O O . ASN A 1 250 ? 8.07 -3.648 -12.695 1 98.31 250 ASN A O 1
ATOM 1796 N N . LEU A 1 251 ? 7.906 -1.49 -13.312 1 98.56 251 LEU A N 1
ATOM 1797 C CA . LEU A 1 251 ? 8.914 -1.068 -12.352 1 98.56 251 LEU A CA 1
ATOM 1798 C C . LEU A 1 251 ? 8.43 -1.272 -10.922 1 98.56 251 LEU A C 1
ATOM 1800 O O . LEU A 1 251 ? 9.164 -1.772 -10.07 1 98.56 251 LEU A O 1
ATOM 1804 N N . LEU A 1 252 ? 7.172 -0.869 -10.664 1 98.88 252 LEU A N 1
ATOM 1805 C CA . LEU A 1 252 ? 6.594 -1.043 -9.336 1 98.88 252 LEU A CA 1
ATOM 1806 C C . LEU A 1 252 ? 6.586 -2.514 -8.938 1 98.88 252 LEU A C 1
ATOM 1808 O O . LEU A 1 252 ? 6.895 -2.852 -7.789 1 98.88 252 LEU A O 1
ATOM 1812 N N . LEU A 1 253 ? 6.254 -3.383 -9.852 1 98.56 253 LEU A N 1
ATOM 1813 C CA . LEU A 1 253 ? 6.18 -4.82 -9.625 1 98.56 253 LEU A CA 1
ATOM 1814 C C . LEU A 1 253 ? 7.559 -5.395 -9.32 1 98.56 253 LEU A C 1
ATOM 1816 O O . LEU A 1 253 ? 7.719 -6.172 -8.375 1 98.56 253 LEU A O 1
ATOM 1820 N N . ARG A 1 254 ? 8.555 -5.027 -10.078 1 97.06 254 ARG A N 1
ATOM 1821 C CA . ARG A 1 254 ? 9.914 -5.512 -9.867 1 97.06 254 ARG A CA 1
ATOM 1822 C C . ARG A 1 254 ? 10.43 -5.117 -8.492 1 97.06 254 ARG A C 1
ATOM 1824 O O . ARG A 1 254 ? 11.203 -5.855 -7.879 1 97.06 254 ARG A O 1
ATOM 1831 N N . LYS A 1 255 ? 9.961 -3.996 -8.023 1 98.44 255 LYS A N 1
ATOM 1832 C CA . LYS A 1 255 ? 10.383 -3.492 -6.719 1 98.44 255 LYS A CA 1
ATOM 1833 C C . LYS A 1 255 ? 9.477 -4.016 -5.605 1 98.44 255 LYS A C 1
ATOM 1835 O O . LYS A 1 255 ? 9.766 -3.818 -4.422 1 98.44 255 LYS A O 1
ATOM 1840 N N . ARG A 1 256 ? 8.406 -4.668 -6.031 1 98.75 256 ARG A N 1
ATOM 1841 C CA . ARG A 1 256 ? 7.398 -5.074 -5.055 1 98.75 256 ARG A CA 1
ATOM 1842 C C . ARG A 1 256 ? 7.043 -3.922 -4.121 1 98.75 256 ARG A C 1
ATOM 1844 O O . ARG A 1 256 ? 7.062 -4.078 -2.9 1 98.75 256 ARG A O 1
ATOM 1851 N N . ALA A 1 257 ? 6.664 -2.781 -4.699 1 98.88 257 ALA A N 1
ATOM 1852 C CA . ALA A 1 257 ? 6.496 -1.536 -3.953 1 98.88 257 ALA A CA 1
ATOM 1853 C C . ALA A 1 257 ? 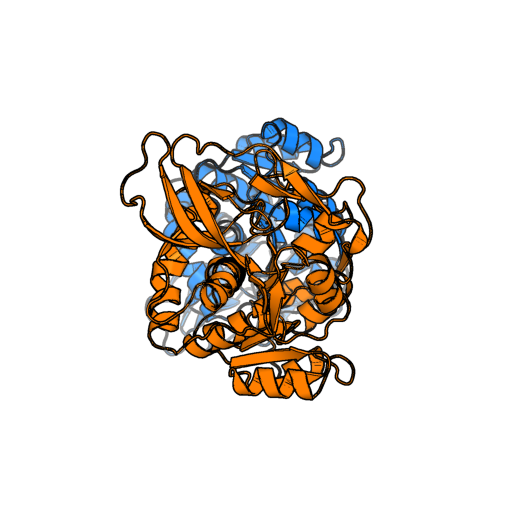5.035 -1.103 -3.932 1 98.88 257 ALA A C 1
ATOM 1855 O O . ALA A 1 257 ? 4.188 -1.718 -4.586 1 98.88 257 ALA A O 1
ATOM 1856 N N . ALA A 1 258 ? 4.73 -0.079 -3.137 1 98.94 258 ALA A N 1
ATOM 1857 C CA . ALA A 1 258 ? 3.369 0.406 -2.939 1 98.94 258 ALA A CA 1
ATOM 1858 C C . ALA A 1 258 ? 3.283 1.912 -3.172 1 98.94 258 ALA A C 1
ATOM 1860 O O . ALA A 1 258 ? 4.188 2.658 -2.787 1 98.94 258 ALA A O 1
ATOM 1861 N N . VAL A 1 259 ? 2.234 2.311 -3.822 1 98.94 259 VAL A N 1
ATOM 1862 C CA . VAL A 1 259 ? 1.797 3.699 -3.902 1 98.94 259 VAL A CA 1
ATOM 1863 C C . VAL A 1 259 ? 0.517 3.885 -3.09 1 98.94 259 VAL A C 1
ATOM 1865 O O . VAL A 1 259 ? -0.504 3.256 -3.379 1 98.94 259 VAL A O 1
ATOM 1868 N N . ILE A 1 260 ? 0.581 4.719 -2.105 1 98.94 260 ILE A N 1
ATOM 1869 C CA . ILE A 1 260 ? -0.539 4.965 -1.203 1 98.94 260 ILE A CA 1
ATOM 1870 C C . ILE A 1 260 ? -0.863 6.457 -1.179 1 98.94 260 ILE A C 1
ATOM 1872 O O . ILE A 1 260 ? 0.041 7.293 -1.13 1 98.94 260 ILE A O 1
ATOM 1876 N N . ALA A 1 261 ? -2.078 6.805 -1.301 1 98.88 261 ALA A N 1
ATOM 1877 C CA . ALA A 1 261 ? -2.496 8.195 -1.134 1 98.88 261 ALA A CA 1
ATOM 1878 C C . ALA A 1 261 ? -3.48 8.336 0.023 1 98.88 261 ALA A C 1
ATOM 1880 O O . ALA A 1 261 ? -4.43 7.559 0.137 1 98.88 261 ALA A O 1
ATOM 1881 N N . THR A 1 262 ? -3.197 9.305 0.902 1 98.31 262 THR A N 1
ATOM 1882 C CA . THR A 1 262 ? -4.035 9.453 2.086 1 98.31 262 THR A CA 1
ATOM 1883 C C . THR A 1 262 ? -4.301 10.93 2.375 1 98.31 262 THR A C 1
ATOM 1885 O O . THR A 1 262 ? -3.635 11.805 1.823 1 98.31 262 THR A O 1
ATOM 1888 N N . ASN A 1 263 ? -5.277 11.172 3.154 1 97.38 263 ASN A N 1
ATOM 1889 C CA . ASN A 1 263 ? -5.566 12.484 3.734 1 97.38 263 ASN A CA 1
ATOM 1890 C C . ASN A 1 263 ? -5.949 12.367 5.207 1 97.38 263 ASN A C 1
ATOM 1892 O O . ASN A 1 263 ? -6.25 11.281 5.691 1 97.38 263 ASN A O 1
ATOM 1896 N N . LEU A 1 264 ? -5.859 13.414 5.879 1 98.38 264 LEU A N 1
ATOM 1897 C CA . LEU A 1 264 ? -6.184 13.453 7.301 1 98.38 264 LEU A CA 1
ATOM 1898 C C . LEU A 1 264 ? -7.527 14.133 7.531 1 98.38 264 LEU A C 1
ATOM 1900 O O . LEU A 1 264 ? -8.383 13.609 8.25 1 98.38 264 LEU A O 1
ATOM 1904 N N . ARG A 1 265 ? -7.809 15.242 6.871 1 98.25 265 ARG A N 1
ATOM 1905 C CA . ARG A 1 265 ? -8.945 16.125 7.117 1 98.25 265 ARG A CA 1
ATOM 1906 C C . ARG A 1 265 ? -10.266 15.383 6.938 1 98.25 265 ARG A C 1
ATOM 1908 O O . ARG A 1 265 ? -11.188 15.539 7.738 1 98.25 265 ARG A O 1
ATOM 1915 N N . GLY A 1 266 ? -10.297 14.562 5.965 1 97 266 GLY A N 1
ATOM 1916 C CA . GLY A 1 266 ? -11.547 13.938 5.57 1 97 266 GLY A CA 1
ATOM 1917 C C . GLY A 1 266 ? -11.828 12.641 6.316 1 97 266 GLY A C 1
ATOM 1918 O O . GLY A 1 266 ? -12.867 12.016 6.113 1 97 266 GLY A O 1
ATOM 1919 N N . ARG A 1 267 ? -10.969 12.195 7.207 1 98.06 267 ARG A N 1
ATOM 1920 C CA . ARG A 1 267 ? -11.164 10.945 7.945 1 98.06 267 ARG A CA 1
ATOM 1921 C C . ARG A 1 267 ? -12.328 11.07 8.922 1 98.06 267 ARG A C 1
ATOM 1923 O O . ARG A 1 267 ? -12.586 12.148 9.461 1 98.06 267 ARG A O 1
ATOM 1930 N N . PRO A 1 268 ? -12.992 9.938 9.227 1 97.38 268 PRO A N 1
ATOM 1931 C CA . PRO A 1 268 ? -14.008 9.922 10.281 1 97.38 268 PRO A CA 1
ATOM 1932 C C . PRO A 1 268 ? -13.445 10.297 11.656 1 97.38 268 PRO A C 1
ATOM 1934 O O . PRO A 1 268 ? -12.258 10.062 11.922 1 97.38 268 PRO A O 1
ATOM 1937 N N . LEU A 1 269 ? -14.289 10.773 12.523 1 97.75 269 LEU A N 1
ATOM 1938 C CA . LEU A 1 269 ? -13.898 11.273 13.836 1 97.75 269 LEU A CA 1
ATOM 1939 C C . LEU A 1 269 ? -13.164 10.195 14.625 1 97.75 269 LEU A C 1
ATOM 1941 O O . LEU A 1 269 ? -12.148 10.477 15.266 1 97.75 269 LEU A O 1
ATOM 1945 N N . ALA A 1 270 ? -13.664 8.984 14.516 1 98.25 270 ALA A N 1
ATOM 1946 C CA . ALA A 1 270 ? -13.07 7.91 15.305 1 98.25 270 ALA A CA 1
ATOM 1947 C C . ALA A 1 270 ? -11.648 7.605 14.844 1 98.25 270 ALA A C 1
ATOM 1949 O O . ALA A 1 270 ? -10.781 7.293 15.656 1 98.25 270 ALA A O 1
ATOM 1950 N N . GLU A 1 271 ? -11.422 7.672 13.531 1 98.31 271 GLU A N 1
ATOM 1951 C CA . GLU A 1 271 ? -10.078 7.453 13 1 98.31 271 GLU A CA 1
ATOM 1952 C C . GLU A 1 271 ? -9.133 8.57 13.414 1 98.31 271 GLU A C 1
ATOM 1954 O O . GLU A 1 271 ? -7.992 8.312 13.797 1 98.31 271 GLU A O 1
ATOM 1959 N N . LYS A 1 272 ? -9.609 9.82 13.328 1 98.75 272 LYS A N 1
ATOM 1960 C CA . LYS A 1 272 ? -8.789 10.945 13.773 1 98.75 272 LYS A CA 1
ATOM 1961 C C . LYS A 1 272 ? -8.469 10.836 15.258 1 98.75 272 LYS A C 1
ATOM 1963 O O . LYS A 1 272 ? -7.352 11.133 15.68 1 98.75 272 LYS A O 1
ATOM 1968 N N . ALA A 1 273 ? -9.477 10.398 16.031 1 98.81 273 ALA A N 1
ATOM 1969 C CA . ALA A 1 273 ? -9.266 10.242 17.469 1 98.81 273 ALA A CA 1
ATOM 1970 C C . ALA A 1 273 ? -8.172 9.211 17.75 1 98.81 273 ALA A C 1
ATOM 1972 O O . ALA A 1 273 ? -7.344 9.406 18.641 1 98.81 273 ALA A O 1
ATOM 1973 N N . ALA A 1 274 ? -8.172 8.133 16.984 1 98.88 274 ALA A N 1
ATOM 1974 C CA . ALA A 1 274 ? -7.152 7.102 17.156 1 98.88 274 ALA A CA 1
ATOM 1975 C C . ALA A 1 274 ? -5.762 7.641 16.828 1 98.88 274 ALA A C 1
ATOM 1977 O O . ALA A 1 274 ? -4.793 7.34 17.531 1 98.88 274 ALA A O 1
ATOM 1978 N N . ILE A 1 275 ? -5.695 8.406 15.789 1 98.88 275 ILE A N 1
ATOM 1979 C CA . ILE A 1 275 ? -4.426 9.016 15.406 1 98.88 275 ILE A CA 1
ATOM 1980 C C . ILE A 1 275 ? -3.965 9.977 16.5 1 98.88 275 ILE A C 1
ATOM 1982 O O . ILE A 1 275 ? -2.801 9.953 16.906 1 98.88 275 ILE A O 1
ATOM 1986 N N . VAL A 1 276 ? -4.883 10.812 17 1 98.94 276 VAL A N 1
ATOM 1987 C CA . VAL A 1 276 ? -4.562 11.789 18.031 1 98.94 276 VAL A CA 1
ATOM 1988 C C . VAL A 1 276 ? -4.094 11.07 19.297 1 98.94 276 VAL A C 1
ATOM 1990 O O . VAL A 1 276 ? -3.127 11.492 19.938 1 98.94 276 VAL A O 1
ATOM 1993 N N . ALA A 1 277 ? -4.75 9.992 19.625 1 98.88 277 ALA A N 1
ATOM 1994 C CA . ALA A 1 277 ? -4.348 9.203 20.797 1 98.88 277 ALA A CA 1
ATOM 1995 C C . ALA A 1 277 ? -2.936 8.656 20.625 1 98.88 277 ALA A C 1
ATOM 1997 O O . ALA A 1 277 ? -2.143 8.664 21.562 1 98.88 277 ALA A O 1
ATOM 1998 N N . ALA A 1 278 ? -2.641 8.188 19.453 1 98.88 278 ALA A N 1
ATOM 1999 C CA . ALA A 1 278 ? -1.304 7.672 19.172 1 98.88 278 ALA A CA 1
ATOM 2000 C C . ALA A 1 278 ? -0.259 8.781 19.25 1 98.88 278 ALA A C 1
ATOM 2002 O O . ALA A 1 278 ? 0.835 8.578 19.781 1 98.88 278 ALA A O 1
ATOM 2003 N N . VAL A 1 279 ? -0.568 9.906 18.75 1 98.88 279 VAL A N 1
ATOM 2004 C CA . VAL A 1 279 ? 0.328 11.055 18.781 1 98.88 279 VAL A CA 1
ATOM 2005 C C . VAL A 1 279 ? 0.589 11.461 20.234 1 98.88 279 VAL A C 1
ATOM 2007 O O . VAL A 1 279 ? 1.732 11.719 20.625 1 98.88 279 VAL A O 1
ATOM 2010 N N . ARG A 1 280 ? -0.438 11.5 20.984 1 98.75 280 ARG A N 1
ATOM 2011 C CA . ARG A 1 280 ? -0.277 11.828 22.406 1 98.75 280 ARG A CA 1
ATOM 2012 C C . ARG A 1 280 ? 0.667 10.844 23.078 1 98.75 280 ARG A C 1
ATOM 2014 O O . ARG A 1 280 ? 1.546 11.242 23.844 1 98.75 280 ARG A O 1
ATOM 2021 N N . GLU A 1 281 ? 0.5 9.609 22.719 1 98.69 281 GLU A N 1
ATOM 2022 C CA . GLU A 1 281 ? 1.26 8.547 23.375 1 98.69 281 GLU A CA 1
ATOM 2023 C C . GLU A 1 281 ? 2.713 8.539 22.906 1 98.69 281 GLU A C 1
ATOM 2025 O O . GLU A 1 281 ? 3.629 8.383 23.719 1 98.69 281 GLU A O 1
ATOM 2030 N N . HIS A 1 282 ? 2.959 8.844 21.656 1 98.56 282 HIS A N 1
ATOM 2031 C CA . HIS A 1 282 ? 4.273 8.523 21.109 1 98.56 282 HIS A CA 1
ATOM 2032 C C . HIS A 1 282 ? 5.047 9.789 20.75 1 98.56 282 HIS A C 1
ATOM 2034 O O . HIS A 1 282 ? 6.277 9.789 20.75 1 98.56 282 HIS A O 1
ATOM 2040 N N . VAL A 1 283 ? 4.34 10.883 20.469 1 98.75 283 VAL A N 1
ATOM 2041 C CA . VAL A 1 283 ? 5.004 12.086 19.969 1 98.75 283 VAL A CA 1
ATOM 2042 C C . VAL A 1 283 ? 5.098 13.117 21.094 1 98.75 283 VAL A C 1
ATOM 2044 O O . VAL A 1 283 ? 6.113 13.805 21.234 1 98.75 283 VAL A O 1
ATOM 2047 N N . TRP A 1 284 ? 4.105 13.258 21.938 1 98.56 284 TRP A N 1
ATOM 2048 C CA . TRP A 1 284 ? 4.027 14.297 22.953 1 98.56 284 TRP A CA 1
ATOM 2049 C C . TRP A 1 284 ? 5.191 14.195 23.938 1 98.56 284 TRP A C 1
ATOM 2051 O O . TRP A 1 284 ? 5.801 15.203 24.297 1 98.56 284 TRP A O 1
ATOM 2061 N N . PRO A 1 285 ? 5.594 12.914 24.359 1 98.44 285 PRO A N 1
ATOM 2062 C CA . PRO A 1 285 ? 6.766 12.828 25.234 1 98.44 285 PRO A CA 1
ATOM 2063 C C . PRO A 1 285 ? 8.031 13.359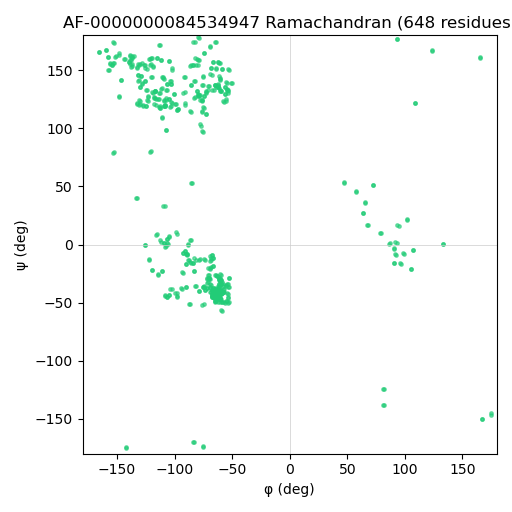 24.578 1 98.44 285 PRO A C 1
ATOM 2065 O O . PRO A 1 285 ? 8.883 13.953 25.25 1 98.44 285 PRO A O 1
ATOM 2068 N N . LEU A 1 286 ? 8.164 13.188 23.281 1 98.69 286 LEU A N 1
ATOM 2069 C CA . LEU A 1 286 ? 9.312 13.703 22.547 1 98.69 286 LEU A CA 1
ATOM 2070 C C . LEU A 1 286 ? 9.281 15.227 22.469 1 98.69 286 LEU A C 1
ATOM 2072 O O . LEU A 1 286 ? 10.328 15.875 22.531 1 98.69 286 LEU A O 1
ATOM 2076 N N . VAL A 1 287 ? 8.125 15.758 22.344 1 98.69 287 VAL A N 1
ATOM 2077 C CA . VAL A 1 287 ? 7.961 17.203 22.312 1 98.69 287 VAL A CA 1
ATOM 2078 C C . VAL A 1 287 ? 8.305 17.781 23.688 1 98.69 287 VAL A C 1
ATOM 2080 O O . VAL A 1 287 ? 9.062 18.75 23.797 1 98.69 287 VAL A O 1
ATOM 2083 N N . GLU A 1 288 ? 7.82 17.156 24.734 1 98.25 288 GLU A N 1
ATOM 2084 C CA . GLU A 1 288 ? 7.996 17.672 26.094 1 98.25 288 GLU A CA 1
ATOM 2085 C C . GLU A 1 288 ? 9.445 17.531 26.547 1 98.25 288 GLU A C 1
ATOM 2087 O O . GLU A 1 288 ? 9.922 18.344 27.344 1 98.25 288 GLU A O 1
ATOM 2092 N N . SER A 1 289 ? 10.164 16.578 26 1 97.75 289 SER A N 1
ATOM 2093 C CA . SER A 1 289 ? 11.57 16.406 26.344 1 97.75 289 SER A CA 1
ATOM 2094 C C . SER A 1 289 ? 12.469 17.281 25.484 1 97.75 289 SER A C 1
ATOM 2096 O O . SER A 1 289 ? 13.664 17.406 25.766 1 97.75 289 SER A O 1
ATOM 2098 N N . GLY A 1 290 ? 11.93 17.797 24.422 1 97.5 290 GLY A N 1
ATOM 2099 C CA . GLY A 1 290 ? 12.695 18.688 23.562 1 97.5 290 GLY A CA 1
ATOM 2100 C C . GLY A 1 290 ? 13.375 17.953 22.422 1 97.5 290 GLY A C 1
ATOM 2101 O O . GLY A 1 290 ? 14.039 18.578 21.594 1 97.5 290 GLY A O 1
ATOM 2102 N N . VAL A 1 291 ? 13.18 16.688 22.344 1 98.19 291 VAL A N 1
ATOM 2103 C CA . VAL A 1 291 ? 13.742 15.906 21.25 1 98.19 291 VAL A CA 1
ATOM 2104 C C . VAL A 1 291 ? 13.117 16.344 19.922 1 98.19 291 VAL A C 1
ATOM 2106 O O . VAL A 1 291 ? 13.805 16.422 18.891 1 98.19 291 VAL A O 1
ATOM 2109 N N . VAL A 1 292 ? 11.844 16.578 19.953 1 98.5 292 VAL A N 1
ATOM 2110 C CA . VAL A 1 292 ? 11.102 17.141 18.828 1 98.5 292 VAL A CA 1
ATOM 2111 C C . VAL A 1 292 ? 10.594 18.531 19.188 1 98.5 292 VAL A C 1
ATOM 2113 O O . VAL A 1 292 ? 10 18.719 20.25 1 98.5 292 VAL A O 1
ATOM 2116 N N . LYS A 1 293 ? 10.836 19.438 18.344 1 98.19 293 LYS A N 1
ATOM 2117 C CA . LYS A 1 293 ? 10.445 20.812 18.641 1 98.19 293 LYS A CA 1
ATOM 2118 C C . LYS A 1 293 ? 9.477 21.344 17.594 1 98.19 293 LYS A C 1
ATOM 2120 O O . LYS A 1 293 ? 9.594 21.016 16.406 1 98.19 293 LYS A O 1
ATOM 2125 N N . PRO A 1 294 ? 8.539 22.156 18.016 1 98.5 294 PRO A N 1
ATOM 2126 C CA . PRO A 1 294 ? 7.789 22.906 17 1 98.5 294 PRO A CA 1
ATOM 2127 C C . PRO A 1 294 ? 8.672 23.859 16.188 1 98.5 294 PRO A C 1
ATOM 2129 O O . PRO A 1 294 ? 9.562 24.5 16.75 1 98.5 294 PRO A O 1
ATOM 2132 N N . VAL A 1 295 ? 8.539 23.922 14.922 1 98.75 295 VAL A N 1
ATOM 2133 C CA . VAL A 1 295 ? 9.281 24.828 14.055 1 98.75 295 VAL A CA 1
ATOM 2134 C C . VAL A 1 295 ? 8.352 25.938 13.555 1 98.75 295 VAL A C 1
ATOM 2136 O O . VAL A 1 295 ? 7.602 25.75 12.602 1 98.75 295 VAL A O 1
ATOM 2139 N N . VAL A 1 296 ? 8.438 27.047 14.195 1 98.81 296 VAL A N 1
ATOM 2140 C CA . VAL A 1 296 ? 7.602 28.203 13.875 1 98.81 296 VAL A CA 1
ATOM 2141 C C . VAL A 1 296 ? 8.414 29.234 13.102 1 98.81 296 VAL A C 1
ATOM 2143 O O . VAL A 1 296 ? 9.414 29.75 13.609 1 98.81 296 VAL A O 1
ATOM 2146 N N . ASP A 1 297 ? 7.961 29.5 11.922 1 98.62 297 ASP A N 1
ATOM 2147 C CA . ASP A 1 297 ? 8.648 30.469 11.078 1 98.62 297 ASP A CA 1
ATOM 2148 C C . ASP A 1 297 ? 8.352 31.891 11.555 1 98.62 297 ASP A C 1
ATOM 2150 O O . ASP A 1 297 ? 9.273 32.688 11.797 1 98.62 297 ASP A O 1
ATOM 2154 N N . ARG A 1 298 ? 7.094 32.219 11.703 1 98.5 298 ARG A N 1
ATOM 2155 C CA . ARG A 1 298 ? 6.66 33.531 12.164 1 98.5 298 ARG A CA 1
ATOM 2156 C C . ARG A 1 298 ? 5.25 33.469 12.742 1 98.5 298 ARG A C 1
ATOM 2158 O O . ARG A 1 298 ? 4.527 32.5 12.531 1 98.5 298 ARG A O 1
ATOM 2165 N N . VAL A 1 299 ? 4.961 34.5 13.516 1 98.75 299 VAL A N 1
ATOM 2166 C CA . VAL A 1 299 ? 3.646 34.656 14.133 1 98.75 299 VAL A CA 1
ATOM 2167 C C . VAL A 1 299 ? 2.988 35.938 13.625 1 98.75 299 VAL A C 1
ATOM 2169 O O . VAL A 1 299 ? 3.611 37 13.617 1 98.75 299 VAL A O 1
ATOM 2172 N N . LEU A 1 300 ? 1.794 35.812 13.102 1 98.62 300 LEU A N 1
ATOM 2173 C CA . LEU A 1 300 ? 1 36.938 12.609 1 98.62 300 LEU A CA 1
ATOM 2174 C C . LEU A 1 300 ? -0.337 37 13.344 1 98.62 300 LEU A C 1
ATOM 2176 O O . LEU A 1 300 ? -0.795 36.031 13.922 1 98.62 300 LEU A O 1
ATOM 2180 N N . PRO A 1 301 ? -0.972 38.219 13.297 1 98.38 301 PRO A N 1
ATOM 2181 C CA . PRO A 1 301 ? -2.324 38.281 13.852 1 98.38 301 PRO A CA 1
ATOM 2182 C C . PRO A 1 301 ? -3.324 37.438 13.078 1 98.38 301 PRO A C 1
ATOM 2184 O O . PRO A 1 301 ? -3.264 37.375 11.844 1 98.38 301 PRO A O 1
ATOM 2187 N N . LEU A 1 302 ? -4.156 36.75 13.805 1 98.31 302 LEU A N 1
ATOM 2188 C CA . LEU A 1 302 ? -5.176 35.906 13.195 1 98.31 302 LEU A CA 1
ATOM 2189 C C . LEU A 1 302 ? -6.004 36.688 12.188 1 98.31 302 LEU A C 1
ATOM 2191 O O . LEU A 1 302 ? -6.328 36.156 11.109 1 98.31 302 LEU A O 1
ATOM 2195 N N . ALA A 1 303 ? -6.273 37.938 12.461 1 96.44 303 ALA A N 1
ATOM 2196 C CA . ALA A 1 303 ? -7.074 38.781 11.586 1 96.44 303 ALA A CA 1
ATOM 2197 C C . ALA A 1 303 ? -6.328 39.094 10.289 1 96.44 303 ALA A C 1
ATOM 2199 O O . ALA A 1 303 ? -6.922 39.562 9.32 1 96.44 303 ALA A O 1
ATOM 2200 N N . GLU A 1 304 ? -5.051 38.75 10.25 1 96.88 304 GLU A N 1
ATOM 2201 C CA . GLU A 1 304 ? -4.227 38.938 9.062 1 96.88 304 GLU A CA 1
ATOM 2202 C C . GLU A 1 304 ? -3.875 37.594 8.422 1 96.88 304 GLU A C 1
ATOM 2204 O O . GLU A 1 304 ? -2.773 37.438 7.895 1 96.88 304 GLU A O 1
ATOM 2209 N N . ALA A 1 305 ? -4.777 36.719 8.547 1 98.5 305 ALA A N 1
ATOM 2210 C CA . ALA A 1 305 ? -4.547 35.375 8.016 1 98.5 305 ALA A CA 1
ATOM 2211 C C . ALA A 1 305 ? -4.168 35.438 6.535 1 98.5 305 ALA A C 1
ATOM 2213 O O . ALA A 1 305 ? -3.402 34.594 6.051 1 98.5 305 ALA A O 1
ATOM 2214 N N . GLY A 1 306 ? -4.691 36.375 5.746 1 98.5 306 GLY A N 1
ATOM 2215 C CA . GLY A 1 306 ? -4.32 36.562 4.352 1 98.5 306 GLY A CA 1
ATOM 2216 C C . GLY A 1 306 ? -2.826 36.719 4.145 1 98.5 306 GLY A C 1
ATOM 2217 O O . GLY A 1 306 ? -2.266 36.188 3.186 1 98.5 306 GLY A O 1
ATOM 2218 N N . ALA A 1 307 ? -2.221 37.469 5.004 1 98.19 307 ALA A N 1
ATOM 2219 C CA . ALA A 1 307 ? -0.771 37.625 4.949 1 98.19 307 ALA A CA 1
ATOM 2220 C C . ALA A 1 307 ? -0.055 36.312 5.152 1 98.19 307 ALA A C 1
ATOM 2222 O O . ALA A 1 307 ? 0.964 36.031 4.512 1 98.19 307 ALA A O 1
ATOM 2223 N N . GLY A 1 308 ? -0.564 35.5 6.094 1 98.38 308 GLY A N 1
ATOM 2224 C CA . GLY A 1 308 ? -0.012 34.156 6.285 1 98.38 308 GLY A CA 1
ATOM 2225 C C . GLY A 1 308 ? -0.113 33.281 5.047 1 98.38 308 GLY A C 1
ATOM 2226 O O . GLY A 1 308 ? 0.83 32.562 4.703 1 98.38 308 GLY A O 1
ATOM 2227 N N . HIS A 1 309 ? -1.258 33.344 4.383 1 98.62 309 HIS A N 1
ATOM 2228 C CA . HIS A 1 309 ? -1.443 32.594 3.143 1 98.62 309 HIS A CA 1
ATOM 2229 C C . HIS A 1 309 ? -0.434 33.031 2.084 1 98.62 309 HIS A C 1
ATOM 2231 O O . HIS A 1 309 ? 0.105 32.188 1.354 1 98.62 309 HIS A O 1
ATOM 2237 N N . ARG A 1 310 ? -0.139 34.344 1.967 1 98.38 310 ARG A N 1
ATOM 2238 C CA . ARG A 1 310 ? 0.835 34.875 1.011 1 98.38 310 ARG A CA 1
ATOM 2239 C C . ARG A 1 310 ? 2.225 34.281 1.286 1 98.38 310 ARG A C 1
ATOM 2241 O O . ARG A 1 310 ? 2.971 34 0.354 1 98.38 310 ARG A O 1
ATOM 2248 N N . VAL A 1 311 ? 2.521 34.188 2.531 1 97.75 311 VAL A N 1
ATOM 2249 C CA . VAL A 1 311 ? 3.824 33.656 2.918 1 97.75 311 VAL A CA 1
ATOM 2250 C C . VAL A 1 311 ? 3.969 32.25 2.414 1 97.75 311 VAL A C 1
ATOM 2252 O O . VAL A 1 311 ? 4.996 31.875 1.836 1 97.75 311 VAL A O 1
ATOM 2255 N N . LEU A 1 312 ? 2.951 31.375 2.609 1 97.19 312 LEU A N 1
ATOM 2256 C CA . LEU A 1 312 ? 2.998 29.984 2.162 1 97.19 312 LEU A CA 1
ATOM 2257 C C . LEU A 1 312 ? 3.025 29.906 0.64 1 97.19 312 LEU A C 1
ATOM 2259 O O . LEU A 1 312 ? 3.74 29.078 0.07 1 97.19 312 LEU A O 1
ATOM 2263 N N . GLU A 1 313 ? 2.266 30.75 -0.028 1 96.69 313 GLU A N 1
ATOM 2264 C CA . GLU A 1 313 ? 2.244 30.75 -1.488 1 96.69 313 GLU A CA 1
ATOM 2265 C C . GLU A 1 313 ? 3.623 31.078 -2.059 1 96.69 313 GLU A C 1
ATOM 2267 O O . GLU A 1 313 ? 4.023 30.516 -3.08 1 96.69 313 GLU A O 1
ATOM 2272 N N . ALA A 1 314 ? 4.297 31.969 -1.357 1 95.5 314 ALA A N 1
ATOM 2273 C CA . ALA A 1 314 ? 5.617 32.375 -1.813 1 95.5 314 ALA A CA 1
ATOM 2274 C C . ALA A 1 314 ? 6.672 31.344 -1.482 1 95.5 314 ALA A C 1
ATOM 2276 O O . ALA A 1 314 ? 7.777 31.359 -2.027 1 95.5 314 ALA A O 1
ATOM 2277 N N . GLY A 1 315 ? 6.328 30.406 -0.65 1 93.62 315 GLY A N 1
ATOM 2278 C CA . GLY A 1 315 ? 7.254 29.359 -0.251 1 93.62 315 GLY A CA 1
ATOM 2279 C C . GLY A 1 315 ? 8.438 29.875 0.539 1 93.62 315 GLY A C 1
ATOM 2280 O O . GLY A 1 315 ? 9.539 29.344 0.449 1 93.62 315 GLY A O 1
ATOM 2281 N N . GLU A 1 316 ? 8.25 30.859 1.356 1 90.38 316 GLU A N 1
ATOM 2282 C CA . GLU A 1 316 ? 9.336 31.547 2.045 1 90.38 316 GLU A CA 1
ATOM 2283 C C . GLU A 1 316 ? 9.602 30.922 3.412 1 90.38 316 GLU A C 1
ATOM 2285 O O . GLU A 1 316 ? 10.711 31.031 3.943 1 90.38 316 GLU A O 1
ATOM 2290 N N . GLN A 1 317 ? 8.695 30.328 3.918 1 96.06 317 GLN A N 1
ATOM 2291 C CA . GLN A 1 317 ? 8.766 29.969 5.332 1 96.06 317 GLN A CA 1
ATOM 2292 C C . GLN A 1 317 ? 9.539 28.672 5.531 1 96.06 317 GLN A C 1
ATOM 2294 O O . GLN A 1 317 ? 9.672 27.875 4.602 1 96.06 317 GLN A O 1
ATOM 2299 N N . VAL A 1 318 ? 10.117 28.5 6.711 1 98.44 318 VAL A N 1
ATOM 2300 C CA . VAL A 1 318 ? 10.555 27.203 7.246 1 98.44 318 VAL A CA 1
ATOM 2301 C C . VAL A 1 318 ? 9.641 26.797 8.406 1 98.44 318 VAL A C 1
ATOM 2303 O O . VAL A 1 318 ? 9.539 27.516 9.398 1 98.44 318 VAL A O 1
ATOM 2306 N N . GLY A 1 319 ? 8.992 25.688 8.234 1 98.5 319 GLY A N 1
ATOM 2307 C CA . GLY A 1 319 ? 8.055 25.234 9.25 1 98.5 319 GLY A CA 1
ATOM 2308 C C . GLY A 1 319 ? 6.699 25.906 9.148 1 98.5 319 GLY A C 1
ATOM 2309 O O . GLY A 1 319 ? 6.156 26.078 8.055 1 98.5 319 GLY A O 1
ATOM 2310 N N . LYS A 1 320 ? 6.133 26.281 10.266 1 98.81 320 LYS A N 1
ATOM 2311 C CA . LYS A 1 320 ? 4.742 26.719 10.352 1 98.81 320 LYS A CA 1
ATOM 2312 C C . LYS A 1 320 ? 4.652 28.234 10.461 1 98.81 320 LYS A C 1
ATOM 2314 O O . LYS A 1 320 ? 5.445 28.859 11.172 1 98.81 320 LYS A O 1
ATOM 2319 N N . VAL A 1 321 ? 3.693 28.797 9.742 1 98.81 321 VAL A N 1
ATOM 2320 C CA . VAL A 1 321 ? 3.229 30.141 10.016 1 98.81 321 VAL A CA 1
ATOM 2321 C C . VAL A 1 321 ? 2.064 30.109 11 1 98.81 321 VAL A C 1
ATOM 2323 O O . VAL A 1 321 ? 1.034 29.484 10.727 1 98.81 321 VAL A O 1
ATOM 2326 N N . VAL A 1 322 ? 2.256 30.766 12.133 1 98.88 322 VAL A N 1
ATOM 2327 C CA . VAL A 1 322 ? 1.276 30.719 13.211 1 98.88 322 VAL A CA 1
ATOM 2328 C C . VAL A 1 322 ? 0.473 32.031 13.234 1 98.88 322 VAL A C 1
ATOM 2330 O O . VAL A 1 322 ? 1.005 33.094 12.938 1 98.88 322 VAL A O 1
ATOM 2333 N N . LEU A 1 323 ? -0.799 31.875 13.492 1 98.88 323 LEU A N 1
ATOM 2334 C CA . LEU A 1 323 ? -1.702 33 13.664 1 98.88 323 LEU A CA 1
ATOM 2335 C C . LEU A 1 323 ? -2.131 33.156 15.117 1 98.88 323 LEU A C 1
ATOM 2337 O O . LEU A 1 323 ? -2.664 32.219 15.703 1 98.88 323 LEU A O 1
ATOM 2341 N N . ARG A 1 324 ? -1.917 34.25 15.68 1 98.44 324 ARG A N 1
ATOM 2342 C CA . ARG A 1 324 ? -2.258 34.469 17.078 1 98.44 324 ARG A CA 1
ATOM 2343 C C . ARG A 1 324 ? -3.484 35.375 17.203 1 98.44 324 ARG A C 1
ATOM 2345 O O . ARG A 1 324 ? -3.631 36.344 16.469 1 98.44 324 ARG A O 1
ATOM 2352 N N . ARG A 1 325 ? -4.336 35 18.109 1 94.62 325 ARG A N 1
ATOM 2353 C CA . ARG A 1 325 ? -5.484 35.875 18.422 1 94.62 325 ARG A CA 1
ATOM 2354 C C . ARG A 1 325 ? -5.078 37.031 19.312 1 94.62 325 ARG A C 1
ATOM 2356 O O . ARG A 1 325 ? -4.297 36.844 20.25 1 94.62 325 ARG A O 1
ATOM 2363 N N . ALA A 1 326 ? -5.445 38.375 18.891 1 77.12 326 ALA A N 1
ATOM 2364 C CA . ALA A 1 326 ? -5.137 39.562 19.672 1 77.12 326 ALA A CA 1
ATOM 2365 C C . ALA A 1 326 ? -5.816 39.5 21.047 1 77.12 326 ALA A C 1
ATOM 2367 O O . ALA A 1 326 ? -6.875 38.875 21.188 1 77.12 326 ALA A O 1
ATOM 2368 N N . MET B 1 1 ? 19.438 -36.344 -17.219 1 97.19 1 MET B N 1
ATOM 2369 C CA . MET B 1 1 ? 17.984 -36.25 -17.109 1 97.19 1 MET B CA 1
ATOM 2370 C C . MET B 1 1 ? 17.391 -35.531 -18.312 1 97.19 1 MET B C 1
ATOM 2372 O O . MET B 1 1 ? 18.109 -35.094 -19.188 1 97.19 1 MET B O 1
ATOM 2376 N N . HIS B 1 2 ? 16.094 -35.594 -18.422 1 98.25 2 HIS B N 1
ATOM 2377 C CA . HIS B 1 2 ? 15.43 -34.75 -19.422 1 98.25 2 HIS B CA 1
ATOM 2378 C C . HIS B 1 2 ? 14.789 -33.531 -18.781 1 98.25 2 HIS B C 1
ATOM 2380 O O . HIS B 1 2 ? 14.414 -33.562 -17.609 1 98.25 2 HIS B O 1
ATOM 2386 N N . ALA B 1 3 ? 14.711 -32.469 -19.594 1 98.5 3 ALA B N 1
ATOM 2387 C CA . ALA B 1 3 ? 14.023 -31.234 -19.203 1 98.5 3 ALA B CA 1
ATOM 2388 C C . ALA B 1 3 ? 13.508 -30.484 -20.422 1 98.5 3 ALA B C 1
ATOM 2390 O O . ALA B 1 3 ? 13.938 -30.75 -21.547 1 98.5 3 ALA B O 1
ATOM 2391 N N . MET B 1 4 ? 12.508 -29.672 -20.234 1 98.38 4 MET B N 1
ATOM 2392 C CA . MET B 1 4 ? 12.109 -28.734 -21.281 1 98.38 4 MET B CA 1
ATOM 2393 C C . MET B 1 4 ? 13.094 -27.578 -21.391 1 98.38 4 MET B C 1
ATOM 2395 O O . MET B 1 4 ? 13.258 -26.812 -20.453 1 98.38 4 MET B O 1
ATOM 2399 N N . THR B 1 5 ? 13.742 -27.422 -22.484 1 98.5 5 THR B N 1
ATOM 2400 C CA . THR B 1 5 ? 14.648 -26.297 -22.766 1 98.5 5 THR B CA 1
ATOM 2401 C C . THR B 1 5 ? 13.992 -25.312 -23.719 1 98.5 5 THR B C 1
ATOM 2403 O O . THR B 1 5 ? 12.969 -25.609 -24.328 1 98.5 5 THR B O 1
ATOM 2406 N N . ILE B 1 6 ? 14.484 -24.078 -23.703 1 98.56 6 ILE B N 1
ATOM 2407 C CA . ILE B 1 6 ? 14.055 -23.031 -24.625 1 98.56 6 ILE B CA 1
ATOM 2408 C C . ILE B 1 6 ? 15.258 -22.531 -25.438 1 98.56 6 ILE B C 1
ATOM 2410 O O . ILE B 1 6 ? 15.789 -21.453 -25.156 1 98.56 6 ILE B O 1
ATOM 2414 N N . PRO B 1 7 ? 15.656 -23.203 -26.438 1 98.06 7 PRO B N 1
ATOM 2415 C CA . PRO B 1 7 ? 16.828 -22.766 -27.203 1 98.06 7 PRO B CA 1
ATOM 2416 C C . PRO B 1 7 ? 16.625 -21.406 -27.859 1 98.06 7 PRO B C 1
ATOM 2418 O O . PRO B 1 7 ? 17.547 -20.594 -27.875 1 98.06 7 PRO B O 1
ATOM 2421 N N . VAL B 1 8 ? 15.5 -21.156 -28.469 1 97.94 8 VAL B N 1
ATOM 2422 C CA . VAL B 1 8 ? 15.102 -19.875 -29.047 1 97.94 8 VAL B CA 1
ATOM 2423 C C . VAL B 1 8 ? 13.703 -19.5 -28.578 1 97.94 8 VAL B C 1
ATOM 2425 O O . VAL B 1 8 ? 12.75 -20.25 -28.766 1 97.94 8 VAL B O 1
ATOM 2428 N N . PRO B 1 9 ? 13.664 -18.359 -27.922 1 98.25 9 PRO B N 1
ATOM 2429 C CA . PRO B 1 9 ? 12.336 -17.922 -27.469 1 98.25 9 PRO B CA 1
ATOM 2430 C C . PRO B 1 9 ? 11.312 -17.906 -28.609 1 98.25 9 PRO B C 1
ATOM 2432 O O . PRO B 1 9 ? 11.672 -17.641 -29.766 1 98.25 9 PRO B O 1
ATOM 2435 N N . GLY B 1 10 ? 10.031 -18.125 -28.344 1 98.12 10 GLY B N 1
ATOM 2436 C CA . GLY B 1 10 ? 8.992 -18.125 -29.359 1 98.12 10 GLY B CA 1
ATOM 2437 C C . GLY B 1 10 ? 7.68 -18.703 -28.859 1 98.12 10 GLY B C 1
ATOM 2438 O O . GLY B 1 10 ? 7.316 -18.531 -27.688 1 98.12 10 GLY B O 1
ATOM 2439 N N . GLY B 1 11 ? 6.941 -19.297 -29.797 1 98.06 11 GLY B N 1
ATOM 2440 C CA . GLY B 1 11 ? 5.672 -19.922 -29.469 1 98.06 11 GLY B CA 1
ATOM 2441 C C . GLY B 1 11 ? 5.828 -21.25 -28.75 1 98.06 11 GLY B C 1
ATOM 2442 O O . GLY B 1 11 ? 6.926 -21.594 -28.297 1 98.06 11 GLY B O 1
ATOM 2443 N N . PRO B 1 12 ? 4.758 -21.953 -28.516 1 98.31 12 PRO B N 1
ATOM 2444 C CA . PRO B 1 12 ? 4.801 -23.203 -27.781 1 98.31 12 PRO B CA 1
ATOM 2445 C C . PRO B 1 12 ? 5.824 -24.188 -28.344 1 98.31 12 PRO B C 1
ATOM 2447 O O . PRO B 1 12 ? 6.367 -25.016 -27.594 1 98.31 12 PRO B O 1
ATOM 2450 N N . GLU B 1 13 ? 6.09 -24.125 -29.594 1 96.94 13 GLU B N 1
ATOM 2451 C CA . GLU B 1 13 ? 7.043 -25.016 -30.266 1 96.94 13 GLU B CA 1
ATOM 2452 C C . GLU B 1 13 ? 8.469 -24.719 -29.812 1 96.94 13 GLU B C 1
ATOM 2454 O O . GLU B 1 13 ? 9.383 -25.516 -30.062 1 96.94 13 GLU B O 1
ATOM 2459 N N . ALA B 1 14 ? 8.68 -23.625 -29.156 1 98.25 14 ALA B N 1
ATOM 2460 C CA . ALA B 1 14 ? 10.008 -23.25 -28.672 1 98.25 14 ALA B CA 1
ATOM 2461 C C . ALA B 1 14 ? 10.438 -24.156 -27.516 1 98.25 14 ALA B C 1
ATOM 2463 O O . ALA B 1 14 ? 11.617 -24.188 -27.156 1 98.25 14 ALA B O 1
ATOM 2464 N N . LEU B 1 15 ? 9.469 -24.828 -26.859 1 98.56 15 LEU B N 1
ATOM 2465 C CA . LEU B 1 15 ? 9.781 -25.797 -25.812 1 98.56 15 LEU B CA 1
ATOM 2466 C C . LEU B 1 15 ? 10.289 -27.094 -26.406 1 98.56 15 LEU B C 1
ATOM 2468 O O . LEU B 1 15 ? 9.602 -27.734 -27.203 1 98.56 15 LEU B O 1
ATOM 2472 N N . VAL B 1 16 ? 11.469 -27.484 -25.953 1 98.31 16 VAL B N 1
ATOM 2473 C CA . VAL B 1 16 ? 12.086 -28.688 -26.5 1 98.31 16 VAL B CA 1
ATOM 2474 C C . VAL B 1 16 ? 12.477 -29.625 -25.359 1 98.31 16 VAL B C 1
ATOM 2476 O O . VAL B 1 16 ? 13.242 -29.25 -24.469 1 98.31 16 VAL B O 1
ATOM 2479 N N . TRP B 1 17 ? 11.898 -30.812 -25.375 1 98 17 TRP B N 1
ATOM 2480 C CA . TRP B 1 17 ? 12.289 -31.844 -24.438 1 98 17 TRP B CA 1
ATOM 2481 C C . TRP B 1 17 ? 13.656 -32.406 -24.797 1 98 17 TRP B C 1
ATOM 2483 O O . TRP B 1 17 ? 13.82 -33.062 -25.844 1 98 17 TRP B O 1
ATOM 2493 N N . ALA B 1 18 ? 14.672 -32.156 -23.953 1 98.12 18 ALA B N 1
ATOM 2494 C CA . ALA B 1 18 ? 16.047 -32.5 -24.312 1 98.12 18 ALA B CA 1
ATOM 2495 C C . ALA B 1 18 ? 16.797 -33.094 -23.141 1 98.12 18 ALA B C 1
ATOM 2497 O O . ALA B 1 18 ? 16.406 -32.938 -21.984 1 98.12 18 ALA B O 1
ATOM 2498 N N . GLU B 1 19 ? 17.812 -33.875 -23.516 1 98.44 19 GLU B N 1
ATOM 2499 C CA . GLU B 1 19 ? 18.719 -34.375 -22.484 1 98.44 19 GLU B CA 1
ATOM 2500 C C . GLU B 1 19 ? 19.609 -33.25 -21.969 1 98.44 19 GLU B C 1
ATOM 2502 O O . GLU B 1 19 ? 20.188 -32.469 -22.75 1 98.44 19 GLU B O 1
ATOM 2507 N N . VAL B 1 20 ? 19.672 -33.156 -20.672 1 98.31 20 VAL B N 1
ATOM 2508 C CA . VAL B 1 20 ? 20.484 -32.156 -20 1 98.31 20 VAL B CA 1
ATOM 2509 C C . VAL B 1 20 ? 21.219 -32.781 -18.812 1 98.31 20 VAL B C 1
ATOM 2511 O O . VAL B 1 20 ? 20.859 -33.906 -18.391 1 98.31 20 VAL B O 1
ATOM 2514 N N . PRO B 1 21 ? 22.25 -32.156 -18.297 1 97.56 21 PRO B N 1
ATOM 2515 C CA . PRO B 1 21 ? 22.969 -32.75 -17.156 1 97.56 21 PRO B CA 1
ATOM 2516 C C . PRO B 1 21 ? 22.078 -32.906 -15.922 1 97.56 21 PRO B C 1
ATOM 2518 O O . PRO B 1 21 ? 21.203 -32.094 -15.672 1 97.56 21 PRO B O 1
ATOM 2521 N N . ASP B 1 22 ? 22.312 -33.969 -15.188 1 97.5 22 ASP B N 1
ATOM 2522 C CA . ASP B 1 22 ? 21.641 -34.156 -13.906 1 97.5 22 ASP B CA 1
ATOM 2523 C C . ASP B 1 22 ? 22.062 -33.062 -12.914 1 97.5 22 ASP B C 1
ATOM 2525 O O . ASP B 1 22 ? 23.25 -32.75 -12.781 1 97.5 22 ASP B O 1
ATOM 2529 N N . PRO B 1 23 ? 21.156 -32.5 -12.203 1 97.69 23 PRO B N 1
ATOM 2530 C CA . PRO B 1 23 ? 21.516 -31.547 -11.164 1 97.69 23 PRO B CA 1
ATOM 2531 C C . PRO B 1 23 ? 21.984 -32.219 -9.867 1 97.69 23 PRO B C 1
ATOM 2533 O O . PRO B 1 23 ? 21.641 -33.375 -9.617 1 97.69 23 PRO B O 1
ATOM 2536 N N . VAL B 1 24 ? 22.75 -31.547 -9.133 1 96.69 24 VAL B N 1
ATOM 2537 C CA . VAL B 1 24 ? 23.188 -31.953 -7.797 1 96.69 24 VAL B CA 1
ATOM 2538 C C . VAL B 1 24 ? 22.672 -30.938 -6.77 1 96.69 24 VAL B C 1
ATOM 2540 O O . VAL B 1 24 ? 22.875 -29.734 -6.922 1 96.69 24 VAL B O 1
ATOM 2543 N N . PRO B 1 25 ? 21.984 -31.438 -5.781 1 97.94 25 PRO B N 1
ATOM 2544 C CA . PRO B 1 25 ? 21.484 -30.469 -4.793 1 97.94 25 PRO B CA 1
ATOM 2545 C C . PRO B 1 25 ? 22.609 -29.828 -3.996 1 97.94 25 PRO B C 1
ATOM 2547 O O . PRO B 1 25 ? 23.531 -30.5 -3.545 1 97.94 25 PRO B O 1
ATOM 2550 N N . GLY B 1 26 ? 22.547 -28.531 -3.885 1 97.56 26 GLY B N 1
ATOM 2551 C CA . GLY B 1 26 ? 23.516 -27.797 -3.1 1 97.56 26 GLY B CA 1
ATOM 2552 C C . GLY B 1 26 ? 23.203 -27.766 -1.618 1 97.56 26 GLY B C 1
ATOM 2553 O O . GLY B 1 26 ? 22.359 -28.531 -1.146 1 97.56 26 GLY B O 1
ATOM 2554 N N . GLU B 1 27 ? 23.984 -26.891 -0.9 1 97.75 27 GLU B N 1
ATOM 2555 C CA . GLU B 1 27 ? 23.766 -26.719 0.533 1 97.75 27 GLU B CA 1
ATOM 2556 C C . GLU B 1 27 ? 22.312 -26.328 0.825 1 97.75 27 GLU B C 1
ATOM 2558 O O . GLU B 1 27 ? 21.797 -25.375 0.233 1 97.75 27 GLU B O 1
ATOM 2563 N N . GLY B 1 28 ? 21.641 -27.094 1.685 1 98.19 28 GLY B N 1
ATOM 2564 C CA . GLY B 1 28 ? 20.281 -26.781 2.105 1 98.19 28 GLY B CA 1
ATOM 2565 C C . GLY B 1 28 ? 19.234 -27.156 1.073 1 98.19 28 GLY B C 1
ATOM 2566 O O . GLY B 1 28 ? 18.062 -26.797 1.221 1 98.19 28 GLY B O 1
ATOM 2567 N N . GLU B 1 29 ? 19.672 -27.875 0.065 1 98.62 29 GLU B N 1
ATOM 2568 C CA . GLU B 1 29 ? 18.75 -28.266 -0.996 1 98.62 29 GLU B CA 1
ATOM 2569 C C . GLU B 1 29 ? 18.5 -29.766 -0.985 1 98.62 29 GLU B C 1
ATOM 2571 O O . GLU B 1 29 ? 19.297 -30.531 -0.438 1 98.62 29 GLU B O 1
ATOM 2576 N N . VAL B 1 30 ? 17.438 -30.188 -1.546 1 98.88 30 VAL B N 1
ATOM 2577 C CA . VAL B 1 30 ? 17.156 -31.594 -1.855 1 98.88 30 VAL B CA 1
ATOM 2578 C C . VAL B 1 30 ? 16.953 -31.75 -3.359 1 98.88 30 VAL B C 1
ATOM 2580 O O . VAL B 1 30 ? 16.719 -30.781 -4.07 1 98.88 30 VAL B O 1
ATOM 2583 N N . LEU B 1 31 ? 17.094 -32.938 -3.766 1 98.88 31 LEU B N 1
ATOM 2584 C CA . LEU B 1 31 ? 16.75 -33.25 -5.145 1 98.88 31 LEU B CA 1
ATOM 2585 C C . LEU B 1 31 ? 15.398 -33.969 -5.219 1 98.88 31 LEU B C 1
ATOM 2587 O O . LEU B 1 31 ? 15.195 -35 -4.551 1 98.88 31 LEU B O 1
ATOM 2591 N N . VAL B 1 32 ? 14.523 -33.406 -5.941 1 98.88 32 VAL B N 1
ATOM 2592 C CA . VAL B 1 32 ? 13.188 -34 -6.066 1 98.88 32 VAL B CA 1
ATOM 2593 C C . VAL B 1 32 ? 13.023 -34.625 -7.449 1 98.88 32 VAL B C 1
ATOM 2595 O O . VAL B 1 32 ? 13.32 -34 -8.461 1 98.88 32 VAL B O 1
ATOM 2598 N N . GLU B 1 33 ? 12.672 -35.844 -7.438 1 98.88 33 GLU B N 1
ATOM 2599 C CA . GLU B 1 33 ? 12.188 -36.469 -8.672 1 98.88 33 GLU B CA 1
ATOM 2600 C C . GLU B 1 33 ? 10.75 -36.031 -8.969 1 98.88 33 GLU B C 1
ATOM 2602 O O . GLU B 1 33 ? 9.828 -36.406 -8.234 1 98.88 33 GLU B O 1
ATOM 2607 N N . VAL B 1 34 ? 10.602 -35.312 -10.055 1 98.88 34 VAL B N 1
ATOM 2608 C CA . VAL B 1 34 ? 9.32 -34.688 -10.359 1 98.88 34 VAL B CA 1
ATOM 2609 C C . VAL B 1 34 ? 8.344 -35.75 -10.883 1 98.88 34 VAL B C 1
ATOM 2611 O O . VAL B 1 34 ? 8.641 -36.469 -11.844 1 98.88 34 VAL B O 1
ATOM 2614 N N . ALA B 1 35 ? 7.246 -35.812 -10.211 1 98.88 35 ALA B N 1
ATOM 2615 C CA . ALA B 1 35 ? 6.148 -36.656 -10.68 1 98.88 35 ALA B CA 1
ATOM 2616 C C . ALA B 1 35 ? 5.156 -35.844 -11.508 1 98.88 35 ALA B C 1
ATOM 2618 O O . ALA B 1 35 ? 4.617 -36.344 -12.5 1 98.88 35 ALA B O 1
ATOM 2619 N N . ALA B 1 36 ? 4.918 -34.625 -11.117 1 98.88 36 ALA B N 1
ATOM 2620 C CA . ALA B 1 36 ? 4.008 -33.719 -11.812 1 98.88 36 ALA B CA 1
ATOM 2621 C C . ALA B 1 36 ? 4.391 -32.25 -11.555 1 98.88 36 ALA B C 1
ATOM 2623 O O . ALA B 1 36 ? 5.066 -31.953 -10.562 1 98.88 36 ALA B O 1
ATOM 2624 N N . THR B 1 37 ? 4.066 -31.406 -12.398 1 98.88 37 THR B N 1
ATOM 2625 C CA . THR B 1 37 ? 4.18 -29.953 -12.328 1 98.88 37 THR B CA 1
ATOM 2626 C C . THR B 1 37 ? 2.977 -29.281 -12.984 1 98.88 37 THR B C 1
ATOM 2628 O O . THR B 1 37 ? 1.976 -29.938 -13.273 1 98.88 37 THR B O 1
ATOM 2631 N N . ALA B 1 38 ? 2.994 -27.953 -13.094 1 98.88 38 ALA B N 1
ATOM 2632 C CA . ALA B 1 38 ? 1.853 -27.25 -13.688 1 98.88 38 ALA B CA 1
ATOM 2633 C C . ALA B 1 38 ? 2.307 -26.062 -14.516 1 98.88 38 ALA B C 1
ATOM 2635 O O . ALA B 1 38 ? 3.443 -25.594 -14.383 1 98.88 38 ALA B O 1
ATOM 2636 N N . VAL B 1 39 ? 1.438 -25.641 -15.391 1 98.75 39 VAL B N 1
ATOM 2637 C CA . VAL B 1 39 ? 1.729 -24.531 -16.297 1 98.75 39 VAL B CA 1
ATOM 2638 C C . VAL B 1 39 ? 1.258 -23.219 -15.68 1 98.75 39 VAL B C 1
ATOM 2640 O O . VAL B 1 39 ? 0.141 -23.141 -15.156 1 98.75 39 VAL B O 1
ATOM 2643 N N . ASN B 1 40 ? 2.086 -22.234 -15.664 1 98.31 40 ASN B N 1
ATOM 2644 C CA . ASN B 1 40 ? 1.765 -20.891 -15.219 1 98.31 40 ASN B CA 1
ATOM 2645 C C . ASN B 1 40 ? 1.993 -19.859 -16.328 1 98.31 40 ASN B C 1
ATOM 2647 O O . ASN B 1 40 ? 2.801 -20.078 -17.219 1 98.31 40 ASN B O 1
ATOM 2651 N N . ARG B 1 41 ? 1.306 -18.75 -16.234 1 97.31 41 ARG B N 1
ATOM 2652 C CA . ARG B 1 41 ? 1.491 -17.672 -17.203 1 97.31 41 ARG B CA 1
ATOM 2653 C C . ARG B 1 41 ? 2.951 -17.25 -17.266 1 97.31 41 ARG B C 1
ATOM 2655 O O . ARG B 1 41 ? 3.457 -16.891 -18.328 1 97.31 41 ARG B O 1
ATOM 2662 N N . ALA B 1 42 ? 3.621 -17.266 -16.156 1 97.56 42 ALA B N 1
ATOM 2663 C CA . ALA B 1 42 ? 5.035 -16.906 -16.094 1 97.56 42 ALA B CA 1
ATOM 2664 C C . ALA B 1 42 ? 5.867 -17.812 -16.984 1 97.56 42 ALA B C 1
ATOM 2666 O O . ALA B 1 42 ? 6.867 -17.391 -17.578 1 97.56 42 ALA B O 1
ATOM 2667 N N . ASP B 1 43 ? 5.5 -19.062 -17.125 1 98.56 43 ASP B N 1
ATOM 2668 C CA . ASP B 1 43 ? 6.203 -19.984 -18.016 1 98.56 43 ASP B CA 1
ATOM 2669 C C . ASP B 1 43 ? 6.098 -19.531 -19.469 1 98.56 43 ASP B C 1
ATOM 2671 O O . ASP B 1 43 ? 7.059 -19.641 -20.234 1 98.56 43 ASP B O 1
ATOM 2675 N N . LEU B 1 44 ? 4.883 -19.094 -19.844 1 98.31 44 LEU B N 1
ATOM 2676 C CA . LEU B 1 44 ? 4.672 -18.609 -21.188 1 98.31 44 LEU B CA 1
ATOM 2677 C C . LEU B 1 44 ? 5.566 -17.406 -21.484 1 98.31 44 LEU B C 1
ATOM 2679 O O . LEU B 1 44 ? 6.18 -17.328 -22.547 1 98.31 44 LEU B O 1
ATOM 2683 N N . LEU B 1 45 ? 5.59 -16.5 -20.531 1 97.69 45 LEU B N 1
ATOM 2684 C CA . LEU B 1 45 ? 6.41 -15.312 -20.703 1 97.69 45 LEU B CA 1
ATOM 2685 C C . LEU B 1 45 ? 7.887 -15.68 -20.797 1 97.69 45 LEU B C 1
ATOM 2687 O O . LEU B 1 45 ? 8.625 -15.094 -21.594 1 97.69 45 LEU B O 1
ATOM 2691 N N . GLN B 1 46 ? 8.312 -16.594 -19.969 1 98.19 46 GLN B N 1
ATOM 2692 C CA . GLN B 1 46 ? 9.695 -17.047 -20.047 1 98.19 46 GLN B CA 1
ATOM 2693 C C . GLN B 1 46 ? 9.984 -17.656 -21.422 1 98.19 46 GLN B C 1
ATOM 2695 O O . GLN B 1 46 ? 11.008 -17.344 -22.047 1 98.19 46 GLN B O 1
ATOM 2700 N N . ARG B 1 47 ? 9.117 -18.484 -21.859 1 98.5 47 ARG B N 1
ATOM 2701 C CA . ARG B 1 47 ? 9.281 -19.141 -23.156 1 98.5 47 ARG B CA 1
ATOM 2702 C C . ARG B 1 47 ? 9.398 -18.109 -24.266 1 98.5 47 ARG B C 1
ATOM 2704 O O . ARG B 1 47 ? 10.18 -18.281 -25.203 1 98.5 47 ARG B O 1
ATOM 2711 N N . GLN B 1 48 ? 8.695 -17.047 -24.125 1 98.19 48 GLN B N 1
ATOM 2712 C CA . GLN B 1 48 ? 8.656 -15.984 -25.125 1 98.19 48 GLN B CA 1
ATOM 2713 C C . GLN B 1 48 ? 9.859 -15.055 -25 1 98.19 48 GLN B C 1
ATOM 2715 O O . GLN B 1 48 ? 10.086 -14.195 -25.844 1 98.19 48 GLN B O 1
ATOM 2720 N N . GLY B 1 49 ? 10.609 -15.133 -23.906 1 97.62 49 GLY B N 1
ATOM 2721 C CA . GLY B 1 49 ? 11.805 -14.32 -23.703 1 97.62 49 GLY B CA 1
ATOM 2722 C C . GLY B 1 49 ? 11.539 -13.047 -22.922 1 97.62 49 GLY B C 1
ATOM 2723 O O . GLY B 1 49 ? 12.367 -12.141 -22.906 1 97.62 49 GLY B O 1
ATOM 2724 N N . PHE B 1 50 ? 10.398 -12.969 -22.25 1 95.31 50 PHE B N 1
ATOM 2725 C CA . PHE B 1 50 ? 10 -11.719 -21.609 1 95.31 50 PHE B CA 1
ATOM 2726 C C . PHE B 1 50 ? 10.133 -11.805 -20.094 1 95.31 50 PHE B C 1
ATOM 2728 O O . PHE B 1 50 ? 9.953 -10.812 -19.391 1 95.31 50 PHE B O 1
ATOM 2735 N N . TYR B 1 51 ? 10.531 -12.945 -19.625 1 95.5 51 TYR B N 1
ATOM 2736 C CA . TYR B 1 51 ? 10.547 -13.141 -18.172 1 95.5 51 TYR B CA 1
ATOM 2737 C C . TYR B 1 51 ? 11.586 -14.18 -17.766 1 95.5 51 TYR B C 1
ATOM 2739 O O . TYR B 1 51 ? 11.234 -15.305 -17.391 1 95.5 51 TYR B O 1
ATOM 2747 N N . ASN B 1 52 ? 12.758 -13.789 -17.734 1 95.12 52 ASN B N 1
ATOM 2748 C CA . ASN B 1 52 ? 13.859 -14.68 -17.391 1 95.12 52 ASN B CA 1
ATOM 2749 C C . ASN B 1 52 ? 13.812 -15.117 -15.938 1 95.12 52 ASN B C 1
ATOM 2751 O O . ASN B 1 52 ? 13.367 -14.352 -15.07 1 95.12 52 ASN B O 1
ATOM 2755 N N . PRO B 1 53 ? 14.234 -16.359 -15.688 1 96.19 53 PRO B N 1
ATOM 2756 C CA . PRO B 1 53 ? 14.367 -16.719 -14.273 1 96.19 53 PRO B CA 1
ATOM 2757 C C . PRO B 1 53 ? 15.336 -15.82 -13.516 1 96.19 53 PRO B C 1
ATOM 2759 O O . PRO B 1 53 ? 16.25 -15.242 -14.117 1 96.19 53 PRO B O 1
ATOM 2762 N N . PRO B 1 54 ? 15.07 -15.672 -12.242 1 96.19 54 PRO B N 1
ATOM 2763 C CA . PRO B 1 54 ? 16.062 -14.906 -11.477 1 96.19 54 PRO B CA 1
ATOM 2764 C C . PRO B 1 54 ? 17.438 -15.562 -11.461 1 96.19 54 PRO B C 1
ATOM 2766 O O . PRO B 1 54 ? 17.547 -16.766 -11.695 1 96.19 54 PRO B O 1
ATOM 2769 N N . PRO B 1 55 ? 18.453 -14.734 -11.219 1 94.25 55 PRO B N 1
ATOM 2770 C CA . PRO B 1 55 ? 19.812 -15.289 -11.18 1 94.25 55 PRO B CA 1
ATOM 2771 C C . PRO B 1 55 ? 19.938 -16.469 -10.211 1 94.25 55 PRO B C 1
ATOM 2773 O O . PRO B 1 55 ? 19.438 -16.406 -9.086 1 94.25 55 PRO B O 1
ATOM 2776 N N . GLY B 1 56 ? 20.516 -17.516 -10.711 1 93.38 56 GLY B N 1
ATOM 2777 C CA . GLY B 1 56 ? 20.766 -18.656 -9.859 1 93.38 56 GLY B CA 1
ATOM 2778 C C . GLY B 1 56 ? 19.688 -19.719 -9.969 1 93.38 56 GLY B C 1
ATOM 2779 O O . GLY B 1 56 ? 19.906 -20.875 -9.57 1 93.38 56 GLY B O 1
ATOM 2780 N N . ALA B 1 57 ? 18.562 -19.391 -10.492 1 95.56 57 ALA B N 1
ATOM 2781 C CA . ALA B 1 57 ? 17.469 -20.344 -10.633 1 95.56 57 ALA B CA 1
ATOM 2782 C C . ALA B 1 57 ? 17.656 -21.234 -11.859 1 95.56 57 ALA B C 1
ATOM 2784 O O . ALA B 1 57 ? 18.422 -20.906 -12.758 1 95.56 57 ALA B O 1
ATOM 2785 N N . SER B 1 58 ? 17 -22.328 -11.859 1 97.12 58 SER B N 1
ATOM 2786 C CA . SER B 1 58 ? 17.016 -23.219 -13.016 1 97.12 58 SER B CA 1
ATOM 2787 C C . SER B 1 58 ? 16.562 -22.5 -14.281 1 97.12 58 SER B C 1
ATOM 2789 O O . SER B 1 58 ? 15.594 -21.75 -14.258 1 97.12 58 SER B O 1
ATOM 2791 N N . PRO B 1 59 ? 17.266 -22.719 -15.352 1 96.94 59 PRO B N 1
ATOM 2792 C CA . PRO B 1 59 ? 16.859 -22.094 -16.609 1 96.94 59 PRO B CA 1
ATOM 2793 C C . PRO B 1 59 ? 15.625 -22.75 -17.219 1 96.94 59 PRO B C 1
ATOM 2795 O O . PRO B 1 59 ? 15.047 -22.234 -18.188 1 96.94 59 PRO B O 1
ATOM 2798 N N . TYR B 1 60 ? 15.234 -23.922 -16.734 1 98.38 60 TYR B N 1
ATOM 2799 C CA . TYR B 1 60 ? 14.062 -24.609 -17.25 1 98.38 60 TYR B CA 1
ATOM 2800 C C . TYR B 1 60 ? 12.781 -24.062 -16.625 1 98.38 60 TYR B C 1
ATOM 2802 O O . TYR B 1 60 ? 12.742 -23.766 -15.438 1 98.38 60 TYR B O 1
ATOM 2810 N N . PRO B 1 61 ? 11.688 -23.922 -17.453 1 98.62 61 PRO B N 1
ATOM 2811 C CA . PRO B 1 61 ? 10.438 -23.391 -16.906 1 98.62 61 PRO B CA 1
ATOM 2812 C C . PRO B 1 61 ? 9.82 -24.312 -15.852 1 98.62 61 PRO B C 1
ATOM 2814 O O . PRO B 1 61 ? 10.273 -25.438 -15.672 1 98.62 61 PRO B O 1
ATOM 2817 N N . GLY B 1 62 ? 8.742 -23.781 -15.258 1 98.75 62 GLY B N 1
ATOM 2818 C CA . GLY B 1 62 ? 8.016 -24.516 -14.227 1 98.75 62 GLY B CA 1
ATOM 2819 C C . GLY B 1 62 ? 8.211 -23.922 -12.836 1 98.75 62 GLY B C 1
ATOM 2820 O O . GLY B 1 62 ? 9.32 -23.938 -12.297 1 98.75 62 GLY B O 1
ATOM 2821 N N . LEU B 1 63 ? 7.148 -23.547 -12.195 1 98.88 63 LEU B N 1
ATOM 2822 C CA . LEU B 1 63 ? 7.242 -22.766 -10.969 1 98.88 63 LEU B CA 1
ATOM 2823 C C . LEU B 1 63 ? 6.84 -23.594 -9.758 1 98.88 63 LEU B C 1
ATOM 2825 O O . LEU B 1 63 ? 6.789 -23.094 -8.641 1 98.88 63 LEU B O 1
ATOM 2829 N N . GLU B 1 64 ? 6.512 -24.844 -9.969 1 98.94 64 GLU B N 1
ATOM 2830 C CA . GLU B 1 64 ? 6.105 -25.75 -8.898 1 98.94 64 GLU B CA 1
ATOM 2831 C C . GLU B 1 64 ? 6.262 -27.203 -9.312 1 98.94 64 GLU B C 1
ATOM 2833 O O . GLU B 1 64 ? 6.504 -27.5 -10.484 1 98.94 64 GLU B O 1
ATOM 2838 N N . CYS B 1 65 ? 6.164 -28.078 -8.336 1 98.88 65 CYS B N 1
ATOM 2839 C CA . CYS B 1 65 ? 6.156 -29.5 -8.656 1 98.88 65 CYS B CA 1
ATOM 2840 C C . CYS B 1 65 ? 5.699 -30.328 -7.461 1 98.88 65 CYS B C 1
ATOM 2842 O O . CYS B 1 65 ? 5.496 -29.781 -6.371 1 98.88 65 CYS B O 1
ATOM 2844 N N . ALA B 1 66 ? 5.387 -31.531 -7.711 1 98.94 66 ALA B N 1
ATOM 2845 C CA . ALA B 1 66 ? 5.199 -32.594 -6.715 1 98.94 66 ALA B CA 1
ATOM 2846 C C . ALA B 1 66 ? 6 -33.844 -7.082 1 98.94 66 ALA B C 1
ATOM 2848 O O . ALA B 1 66 ? 6.164 -34.156 -8.266 1 98.94 66 ALA B O 1
ATOM 2849 N N . GLY B 1 67 ? 6.477 -34.5 -6.109 1 98.69 67 GLY B N 1
ATOM 2850 C CA . GLY B 1 67 ? 7.258 -35.688 -6.348 1 98.69 67 GLY B CA 1
ATOM 2851 C C . GLY B 1 67 ? 7.855 -36.281 -5.082 1 98.69 67 GLY B C 1
ATOM 2852 O O . GLY B 1 67 ? 7.211 -36.312 -4.035 1 98.69 67 GLY B O 1
ATOM 2853 N N . ARG B 1 68 ? 9.062 -36.844 -5.328 1 98.69 68 ARG B N 1
ATOM 2854 C CA . ARG B 1 68 ? 9.734 -37.531 -4.227 1 98.69 68 ARG B CA 1
ATOM 2855 C C . ARG B 1 68 ? 11.188 -37.062 -4.105 1 98.69 68 ARG B C 1
ATOM 2857 O O . ARG B 1 68 ? 11.883 -36.938 -5.113 1 98.69 68 ARG B O 1
ATOM 2864 N N . ILE B 1 69 ? 11.586 -36.938 -2.824 1 98.88 69 ILE B N 1
ATOM 2865 C CA . ILE B 1 69 ? 12.992 -36.594 -2.596 1 98.88 69 ILE B CA 1
ATOM 2866 C C . ILE B 1 69 ? 13.859 -37.812 -2.92 1 98.88 69 ILE B C 1
ATOM 2868 O O . ILE B 1 69 ? 13.602 -38.938 -2.43 1 98.88 69 ILE B O 1
ATOM 2872 N N . VAL B 1 70 ? 14.945 -37.656 -3.703 1 98.81 70 VAL B N 1
ATOM 2873 C CA . VAL B 1 70 ? 15.773 -38.781 -4.098 1 98.81 70 VAL B CA 1
ATOM 2874 C C . VAL B 1 70 ? 17.219 -38.562 -3.641 1 98.81 70 VAL B C 1
ATOM 2876 O O . VAL B 1 70 ? 18.031 -39.469 -3.668 1 98.81 70 VAL B O 1
ATOM 2879 N N . ALA B 1 71 ? 17.547 -37.312 -3.211 1 98.75 71 ALA B N 1
ATOM 2880 C CA . ALA B 1 71 ? 18.875 -37.031 -2.664 1 98.75 71 ALA B CA 1
ATOM 2881 C C . ALA B 1 71 ? 18.828 -35.781 -1.769 1 98.75 71 ALA B C 1
ATOM 2883 O O . ALA B 1 71 ? 17.953 -34.938 -1.932 1 98.75 71 ALA B O 1
ATOM 2884 N N . LEU B 1 72 ? 19.688 -35.75 -0.792 1 98.69 72 LEU B N 1
ATOM 2885 C CA . LEU B 1 72 ? 19.844 -34.594 0.108 1 98.69 72 LEU B CA 1
ATOM 2886 C C . LEU B 1 72 ? 21.172 -33.906 -0.12 1 98.69 72 LEU B C 1
ATOM 2888 O O . LEU B 1 72 ? 22.203 -34.562 -0.306 1 98.69 72 LEU B O 1
ATOM 2892 N N . GLY B 1 73 ? 21.109 -32.594 -0.194 1 98.31 73 GLY B N 1
ATOM 2893 C CA . GLY B 1 73 ? 22.359 -31.859 -0.168 1 98.31 73 GLY B CA 1
ATOM 2894 C C . GLY B 1 73 ? 22.938 -31.703 1.227 1 98.31 73 GLY B C 1
ATOM 2895 O O . GLY B 1 73 ? 22.344 -32.156 2.205 1 98.31 73 GLY B O 1
ATOM 2896 N N . PRO B 1 74 ? 24.125 -31.047 1.255 1 97.81 74 PRO B N 1
ATOM 2897 C CA . PRO B 1 74 ? 24.75 -30.859 2.562 1 97.81 74 PRO B CA 1
ATOM 2898 C C . PRO B 1 74 ? 23.891 -30.016 3.51 1 97.81 74 PRO B C 1
ATOM 2900 O O . PRO B 1 74 ? 23.25 -29.062 3.08 1 97.81 74 PRO B O 1
ATOM 2903 N N . GLY B 1 75 ? 23.797 -30.469 4.758 1 97.25 75 GLY B N 1
ATOM 2904 C CA . GLY B 1 75 ? 23.203 -29.656 5.812 1 97.25 75 GLY B CA 1
ATOM 2905 C C . GLY B 1 75 ? 21.703 -29.797 5.902 1 97.25 75 GLY B C 1
ATOM 2906 O O . GLY B 1 75 ? 21.047 -29.125 6.723 1 97.25 75 GLY B O 1
ATOM 2907 N N . VAL B 1 76 ? 21.141 -30.594 5.086 1 97.75 76 VAL B N 1
ATOM 2908 C CA . VAL B 1 76 ? 19.688 -30.75 5.082 1 97.75 76 VAL B CA 1
ATOM 2909 C C . VAL B 1 76 ? 19.25 -31.562 6.293 1 97.75 76 VAL B C 1
ATOM 2911 O O . VAL B 1 76 ? 19.844 -32.594 6.598 1 97.75 76 VAL B O 1
ATOM 2914 N N . SER B 1 77 ? 18.344 -31.062 7.012 1 96.06 77 SER B N 1
ATOM 2915 C CA . SER B 1 77 ? 17.688 -31.766 8.102 1 96.06 77 SER B CA 1
ATOM 2916 C C . SER B 1 77 ? 16.172 -31.641 8.008 1 96.06 77 SER B C 1
ATOM 2918 O O . SER B 1 77 ? 15.648 -30.766 7.316 1 96.06 77 SER B O 1
ATOM 2920 N N . GLY B 1 78 ? 15.422 -32.594 8.562 1 96.56 78 GLY B N 1
ATOM 2921 C CA . GLY B 1 78 ? 13.969 -32.5 8.625 1 96.56 78 GLY B CA 1
ATOM 2922 C C . GLY B 1 78 ? 13.289 -33.156 7.438 1 96.56 78 GLY B C 1
ATOM 2923 O O . GLY B 1 78 ? 12.062 -33.25 7.395 1 96.56 78 GLY B O 1
ATOM 2924 N N . TRP B 1 79 ? 14.039 -33.562 6.402 1 98.31 79 TRP B N 1
ATOM 2925 C CA . TRP B 1 79 ? 13.562 -34.281 5.219 1 98.31 79 TRP B CA 1
ATOM 2926 C C . TRP B 1 79 ? 14.398 -35.531 4.965 1 98.31 79 TRP B C 1
ATOM 2928 O O . TRP B 1 79 ? 15.555 -35.625 5.383 1 98.31 79 TRP B O 1
ATOM 2938 N N . ALA B 1 80 ? 13.805 -36.5 4.27 1 98.44 80 ALA B N 1
ATOM 2939 C CA . ALA B 1 80 ? 14.5 -37.75 3.984 1 98.44 80 ALA B CA 1
ATOM 2940 C C . ALA B 1 80 ? 14.258 -38.188 2.545 1 98.44 80 ALA B C 1
ATOM 2942 O O . ALA B 1 80 ? 13.234 -37.844 1.944 1 98.44 80 ALA B O 1
ATOM 2943 N N . VAL B 1 81 ? 15.195 -38.906 2.094 1 98.62 81 VAL B N 1
ATOM 2944 C CA . VAL B 1 81 ? 14.992 -39.594 0.817 1 98.62 81 VAL B CA 1
ATOM 2945 C C . VAL B 1 81 ? 13.75 -40.469 0.896 1 98.62 81 VAL B C 1
ATOM 2947 O O . VAL B 1 81 ? 13.555 -41.188 1.874 1 98.62 81 VAL B O 1
ATOM 2950 N N . GLY B 1 82 ? 12.906 -40.312 -0.076 1 98.62 82 GLY B N 1
ATOM 2951 C CA . GLY B 1 82 ? 11.664 -41.094 -0.088 1 98.62 82 GLY B CA 1
ATOM 2952 C C . GLY B 1 82 ? 10.445 -40.25 0.285 1 98.62 82 GLY B C 1
ATOM 2953 O O . GLY B 1 82 ? 9.32 -40.656 -0.009 1 98.62 82 GLY B O 1
ATOM 2954 N N . ASP B 1 83 ? 10.664 -39.125 0.962 1 98.5 83 ASP B N 1
ATOM 2955 C CA . ASP B 1 83 ? 9.547 -38.25 1.328 1 98.5 83 ASP B CA 1
ATOM 2956 C C . ASP B 1 83 ? 8.82 -37.75 0.087 1 98.5 83 ASP B C 1
ATOM 2958 O O . ASP B 1 83 ? 9.453 -37.344 -0.894 1 98.5 83 ASP B O 1
ATOM 2962 N N . GLU B 1 84 ? 7.484 -37.844 0.089 1 98.69 84 GLU B N 1
ATOM 2963 C CA . GLU B 1 84 ? 6.656 -37.188 -0.929 1 98.69 84 GLU B CA 1
ATOM 2964 C C . GLU B 1 84 ? 6.414 -35.719 -0.604 1 98.69 84 GLU B C 1
ATOM 2966 O O . GLU B 1 84 ? 5.984 -35.375 0.501 1 98.69 84 GLU B O 1
ATOM 2971 N N . VAL B 1 85 ? 6.727 -34.844 -1.581 1 98.81 85 VAL B N 1
ATOM 2972 C CA . VAL B 1 85 ? 6.688 -33.406 -1.308 1 98.81 85 VAL B CA 1
ATOM 2973 C C . VAL B 1 85 ? 6.09 -32.688 -2.504 1 98.81 85 VAL B C 1
ATOM 2975 O O . VAL B 1 85 ? 5.977 -33.25 -3.596 1 98.81 85 VAL B O 1
ATOM 2978 N N . CYS B 1 86 ? 5.574 -31.547 -2.309 1 98.5 86 CYS B N 1
ATOM 2979 C CA . CYS B 1 86 ? 5.402 -30.531 -3.342 1 98.5 86 CYS B CA 1
ATOM 2980 C C . CYS B 1 86 ? 6.254 -29.297 -3.045 1 98.5 86 CYS B C 1
ATOM 2982 O O . CYS B 1 86 ? 6.762 -29.141 -1.933 1 98.5 86 CYS B O 1
ATOM 2984 N N . ALA B 1 87 ? 6.504 -28.484 -4.094 1 98.88 87 ALA B N 1
ATOM 2985 C CA . ALA B 1 87 ? 7.48 -27.422 -3.906 1 98.88 87 ALA B CA 1
ATOM 2986 C C . ALA B 1 87 ? 7.109 -26.188 -4.727 1 98.88 87 ALA B C 1
ATOM 2988 O O . ALA B 1 87 ? 6.586 -26.297 -5.836 1 98.88 87 ALA B O 1
ATOM 2989 N N . LEU B 1 88 ? 7.344 -25.016 -4.102 1 98.94 88 LEU B N 1
ATOM 2990 C CA . LEU B 1 88 ? 7.406 -23.75 -4.824 1 98.94 88 LEU B CA 1
ATOM 2991 C C . LEU B 1 88 ? 8.766 -23.578 -5.492 1 98.94 88 LEU B C 1
ATOM 2993 O O . LEU B 1 88 ? 9.805 -23.75 -4.848 1 98.94 88 LEU B O 1
ATOM 2997 N N . LEU B 1 89 ? 8.773 -23.25 -6.781 1 98.81 89 LEU B N 1
ATOM 2998 C CA . LEU B 1 89 ? 10.031 -23.141 -7.52 1 98.81 89 LEU B CA 1
ATOM 2999 C C . LEU B 1 89 ? 10.133 -21.797 -8.211 1 98.81 89 LEU B C 1
ATOM 3001 O O . LEU B 1 89 ? 9.117 -21.156 -8.516 1 98.81 89 LEU B O 1
ATOM 3005 N N . ALA B 1 90 ? 11.398 -21.375 -8.453 1 98.38 90 ALA B N 1
ATOM 3006 C CA . ALA B 1 90 ? 11.656 -20.219 -9.312 1 98.38 90 ALA B CA 1
ATOM 3007 C C . ALA B 1 90 ? 11.891 -20.656 -10.75 1 98.38 90 ALA B C 1
ATOM 3009 O O . ALA B 1 90 ? 11.992 -19.812 -11.656 1 98.38 90 ALA B O 1
ATOM 3010 N N . GLY B 1 91 ? 11.984 -21.906 -11 1 98.38 91 GLY B N 1
ATOM 3011 C CA . GLY B 1 91 ? 12.242 -22.594 -12.258 1 98.38 91 GLY B CA 1
ATOM 3012 C C . GLY B 1 91 ? 12.625 -24.047 -12.062 1 98.38 91 GLY B C 1
ATOM 3013 O O . GLY B 1 91 ? 12.945 -24.469 -10.953 1 98.38 91 GLY B O 1
ATOM 3014 N N . GLY B 1 92 ? 12.469 -24.828 -13.141 1 98.5 92 GLY B N 1
ATOM 3015 C CA . GLY B 1 92 ? 13 -26.172 -13.109 1 98.5 92 GLY B CA 1
ATOM 3016 C C . GLY B 1 92 ? 11.922 -27.234 -12.992 1 98.5 92 GLY B C 1
ATOM 3017 O O . GLY B 1 92 ? 12.211 -28.438 -13.062 1 98.5 92 GLY B O 1
ATOM 3018 N N . GLY B 1 93 ? 10.664 -26.797 -12.844 1 98.75 93 GLY B N 1
ATOM 3019 C CA . GLY B 1 93 ? 9.586 -27.766 -12.688 1 98.75 93 GLY B CA 1
ATOM 3020 C C . GLY B 1 93 ? 9.383 -28.625 -13.914 1 98.75 93 GLY B C 1
ATOM 3021 O O . GLY B 1 93 ? 8.844 -29.734 -13.812 1 98.75 93 GLY B O 1
ATOM 3022 N N . TYR B 1 94 ? 9.773 -28.078 -15.078 1 98.75 94 TYR B N 1
ATOM 3023 C CA . TYR B 1 94 ? 9.656 -28.828 -16.328 1 98.75 94 TYR B CA 1
ATOM 3024 C C . TYR B 1 94 ? 10.867 -29.719 -16.547 1 98.75 94 TYR B C 1
ATOM 3026 O O . TYR B 1 94 ? 11.484 -29.703 -17.609 1 98.75 94 TYR B O 1
ATOM 3034 N N . ALA B 1 95 ? 11.219 -30.547 -15.586 1 98.62 95 ALA B N 1
ATOM 3035 C CA . ALA B 1 95 ? 12.352 -31.453 -15.648 1 98.62 95 ALA B CA 1
ATOM 3036 C C . ALA B 1 95 ? 12.078 -32.719 -14.852 1 98.62 95 ALA B C 1
ATOM 3038 O O . ALA B 1 95 ? 11.117 -32.781 -14.086 1 98.62 95 ALA B O 1
ATOM 3039 N N . GLU B 1 96 ? 12.898 -33.75 -15.094 1 98.75 96 GLU B N 1
ATOM 3040 C CA . GLU B 1 96 ? 12.75 -35 -14.367 1 98.75 96 GLU B CA 1
ATOM 3041 C C . GLU B 1 96 ? 13.211 -34.844 -12.922 1 98.75 96 GLU B C 1
ATOM 3043 O O . GLU B 1 96 ? 12.695 -35.531 -12.023 1 98.75 96 GLU B O 1
ATOM 3048 N N . LEU B 1 97 ? 14.219 -34 -12.727 1 98.81 97 LEU B N 1
ATOM 3049 C CA . LEU B 1 97 ? 14.797 -33.719 -11.422 1 98.81 97 LEU B CA 1
ATOM 3050 C C . LEU B 1 97 ? 14.93 -32.188 -11.203 1 98.81 97 LEU B C 1
ATOM 3052 O O . LEU B 1 97 ? 15.242 -31.453 -12.133 1 98.81 97 LEU B O 1
ATOM 3056 N N . VAL B 1 98 ? 14.766 -31.766 -9.992 1 98.75 98 VAL B N 1
ATOM 3057 C CA . VAL B 1 98 ? 14.922 -30.344 -9.703 1 98.75 98 VAL B CA 1
ATOM 3058 C C . VAL B 1 98 ? 15.453 -30.172 -8.281 1 98.75 98 VAL B C 1
ATOM 3060 O O . VAL B 1 98 ? 14.93 -30.766 -7.336 1 98.75 98 VAL B O 1
ATOM 3063 N N . PRO B 1 99 ? 16.531 -29.422 -8.141 1 98.75 99 PRO B N 1
ATOM 3064 C CA . PRO B 1 99 ? 16.953 -29.031 -6.789 1 98.75 99 PRO B CA 1
ATOM 3065 C C . PRO B 1 99 ? 16.016 -28.031 -6.145 1 98.75 99 PRO B C 1
ATOM 3067 O O . PRO B 1 99 ? 15.555 -27.094 -6.809 1 98.75 99 PRO B O 1
ATOM 3070 N N . VAL B 1 100 ? 15.695 -28.25 -4.875 1 98.81 100 VAL B N 1
ATOM 3071 C CA . VAL B 1 100 ? 14.75 -27.375 -4.172 1 98.81 100 VAL B CA 1
ATOM 3072 C C . VAL B 1 100 ? 15.32 -26.984 -2.812 1 98.81 100 VAL B C 1
ATOM 3074 O O . VAL B 1 100 ? 15.656 -27.844 -1.998 1 98.81 100 VAL B O 1
ATOM 3077 N N . PRO B 1 101 ? 15.477 -25.625 -2.555 1 98.69 101 PRO B N 1
ATOM 3078 C CA . PRO B 1 101 ? 15.773 -25.266 -1.167 1 98.69 101 PRO B CA 1
ATOM 3079 C C . PRO B 1 101 ? 14.734 -25.797 -0.183 1 98.69 101 PRO B C 1
ATOM 3081 O O . PRO B 1 101 ? 13.531 -25.75 -0.45 1 98.69 101 PRO B O 1
ATOM 3084 N N . THR B 1 102 ? 15.148 -26.266 0.931 1 98.75 102 THR B N 1
ATOM 3085 C CA . THR B 1 102 ? 14.258 -26.953 1.858 1 98.75 102 THR B CA 1
ATOM 3086 C C . THR B 1 102 ? 13.148 -26.031 2.332 1 98.75 102 THR B C 1
ATOM 3088 O O . THR B 1 102 ? 12.031 -26.469 2.609 1 98.75 102 THR B O 1
ATOM 3091 N N . GLY B 1 103 ? 13.414 -24.688 2.387 1 98.75 103 GLY B N 1
ATOM 3092 C CA . GLY B 1 103 ? 12.406 -23.734 2.811 1 98.75 103 GLY B CA 1
ATOM 3093 C C . GLY B 1 103 ? 11.242 -23.625 1.845 1 98.75 103 GLY B C 1
ATOM 3094 O O . GLY B 1 103 ? 10.203 -23.047 2.182 1 98.75 103 GLY B O 1
ATOM 3095 N N . GLN B 1 104 ? 11.367 -24.203 0.629 1 98.88 104 GLN B N 1
ATOM 3096 C CA . GLN B 1 104 ? 10.336 -24.094 -0.402 1 98.88 104 GLN B CA 1
ATOM 3097 C C . GLN B 1 104 ? 9.555 -25.391 -0.527 1 98.88 104 GLN B C 1
ATOM 3099 O O . GLN B 1 104 ? 8.711 -25.531 -1.416 1 98.88 104 GLN B O 1
ATOM 3104 N N . LEU B 1 105 ? 9.812 -26.328 0.388 1 98.88 105 LEU B N 1
ATOM 3105 C CA . LEU B 1 105 ? 9.141 -27.609 0.357 1 98.88 105 LEU B CA 1
ATOM 3106 C C . LEU B 1 105 ? 7.875 -27.578 1.207 1 98.88 105 LEU B C 1
ATOM 3108 O O . LEU B 1 105 ? 7.836 -26.922 2.248 1 98.88 105 LEU B O 1
ATOM 3112 N N . LEU B 1 106 ? 6.898 -28.281 0.737 1 98.88 106 LEU B N 1
ATOM 3113 C CA . LEU B 1 106 ? 5.672 -28.609 1.459 1 98.88 106 LEU B CA 1
ATOM 3114 C C . LEU B 1 106 ? 5.438 -30.125 1.465 1 98.88 106 LEU B C 1
ATOM 3116 O O . LEU B 1 106 ? 5.68 -30.797 0.461 1 98.88 106 LEU B O 1
ATOM 3120 N N . PRO B 1 107 ? 4.98 -30.609 2.586 1 98.56 107 PRO B N 1
ATOM 3121 C CA . PRO B 1 107 ? 4.594 -32.031 2.523 1 98.56 107 PRO B CA 1
ATOM 3122 C C . PRO B 1 107 ? 3.434 -32.281 1.563 1 98.56 107 PRO B C 1
ATOM 3124 O O . PRO B 1 107 ? 2.59 -31.391 1.367 1 98.56 107 PRO B O 1
ATOM 3127 N N . MET B 1 108 ? 3.414 -33.438 1.027 1 98.19 108 MET B N 1
ATOM 3128 C CA . MET B 1 108 ? 2.236 -33.844 0.257 1 98.19 108 MET B CA 1
ATOM 3129 C C . MET B 1 108 ? 0.976 -33.75 1.113 1 98.19 108 MET B C 1
ATOM 3131 O O . MET B 1 108 ? 0.936 -34.312 2.215 1 98.19 108 MET B O 1
ATOM 3135 N N . PRO B 1 109 ? -0.024 -32.938 0.63 1 97.75 109 PRO B N 1
ATOM 3136 C CA . PRO B 1 109 ? -1.256 -32.969 1.423 1 97.75 109 PRO B CA 1
ATOM 3137 C C . PRO B 1 109 ? -1.885 -34.344 1.505 1 97.75 109 PRO B C 1
ATOM 3139 O O . PRO B 1 109 ? -1.922 -35.094 0.507 1 97.75 109 PRO B O 1
ATOM 3142 N N . LYS B 1 110 ? -2.389 -34.625 2.641 1 95.81 110 LYS B N 1
ATOM 3143 C CA . LYS B 1 110 ? -3.029 -35.938 2.836 1 95.81 110 LYS B CA 1
ATOM 3144 C C . LYS B 1 110 ? -4.188 -36.125 1.864 1 95.81 110 LYS B C 1
ATOM 3146 O O . LYS B 1 110 ? -5.004 -35.219 1.672 1 95.81 110 LYS B O 1
ATOM 3151 N N . GLY B 1 111 ? -4.172 -37.25 1.255 1 94.31 111 GLY B N 1
ATOM 3152 C CA . GLY B 1 111 ? -5.309 -37.594 0.422 1 94.31 111 GLY B CA 1
ATOM 3153 C C . GLY B 1 111 ? -5.156 -37.156 -1.02 1 94.31 111 GLY B C 1
ATOM 3154 O O . GLY B 1 111 ? -5.996 -37.469 -1.866 1 94.31 111 GLY B O 1
ATOM 3155 N N . LEU B 1 112 ? -4.105 -36.469 -1.329 1 97.56 112 LEU B N 1
ATOM 3156 C CA . LEU B 1 112 ? -3.934 -36 -2.699 1 97.56 112 LEU B CA 1
ATOM 3157 C C . LEU B 1 112 ? -2.807 -36.75 -3.396 1 97.56 112 LEU B C 1
ATOM 3159 O O . LEU B 1 112 ? -1.833 -37.156 -2.754 1 97.56 112 LEU B O 1
ATOM 3163 N N . GLY B 1 113 ? -3.012 -37.031 -4.672 1 97.38 113 GLY B N 1
ATOM 3164 C CA . GLY B 1 113 ? -1.93 -37.531 -5.5 1 97.38 113 GLY B CA 1
ATOM 3165 C C . GLY B 1 113 ? -1.027 -36.438 -6.039 1 97.38 113 GLY B C 1
ATOM 3166 O O . GLY B 1 113 ? -1.283 -35.25 -5.82 1 97.38 113 GLY B O 1
ATOM 3167 N N . PRO B 1 114 ? 0.059 -36.812 -6.711 1 98.12 114 PRO B N 1
ATOM 3168 C CA . PRO B 1 114 ? 1.047 -35.844 -7.184 1 98.12 114 PRO B CA 1
ATOM 3169 C C . PRO B 1 114 ? 0.458 -34.844 -8.164 1 98.12 114 PRO B C 1
ATOM 3171 O O . PRO B 1 114 ? 0.848 -33.656 -8.164 1 98.12 114 PRO B O 1
ATOM 3174 N N . GLU B 1 115 ? -0.461 -35.281 -9.023 1 98.44 115 GLU B N 1
ATOM 3175 C CA . GLU B 1 115 ? -1.037 -34.375 -10.016 1 98.44 115 GLU B CA 1
ATOM 3176 C C . GLU B 1 115 ? -1.843 -33.25 -9.352 1 98.44 115 GLU B C 1
ATOM 3178 O O . GLU B 1 115 ? -1.714 -32.094 -9.711 1 98.44 115 GLU B O 1
ATOM 3183 N N . GLN B 1 116 ? -2.627 -33.625 -8.359 1 98.56 116 GLN B N 1
ATOM 3184 C CA . GLN B 1 116 ? -3.396 -32.625 -7.613 1 98.56 116 GLN B CA 1
ATOM 3185 C C . GLN B 1 116 ? -2.484 -31.719 -6.777 1 98.56 116 GLN B C 1
ATOM 3187 O O . GLN B 1 116 ? -2.66 -30.5 -6.746 1 98.56 116 GLN B O 1
ATOM 3192 N N . ALA B 1 117 ? -1.512 -32.312 -6.176 1 98.69 117 ALA B N 1
ATOM 3193 C CA . ALA B 1 117 ? -0.615 -31.594 -5.273 1 98.69 117 ALA B CA 1
ATOM 3194 C C . ALA B 1 117 ? 0.253 -30.594 -6.039 1 98.69 117 ALA B C 1
ATOM 3196 O O . ALA B 1 117 ? 0.56 -29.516 -5.539 1 98.69 117 ALA B O 1
ATOM 3197 N N . ALA B 1 118 ? 0.636 -30.938 -7.258 1 98.75 118 ALA B N 1
ATOM 3198 C CA . ALA B 1 118 ? 1.511 -30.094 -8.07 1 98.75 118 ALA B CA 1
ATOM 3199 C C . ALA B 1 118 ? 0.819 -28.797 -8.453 1 98.75 118 ALA B C 1
ATOM 3201 O O . ALA B 1 118 ? 1.479 -27.812 -8.812 1 98.75 118 ALA B O 1
ATOM 3202 N N . ALA B 1 119 ? -0.513 -28.781 -8.359 1 98.69 119 ALA B N 1
ATOM 3203 C CA . ALA B 1 119 ? -1.298 -27.625 -8.781 1 98.69 119 ALA B CA 1
ATOM 3204 C C . ALA B 1 119 ? -1.409 -26.594 -7.66 1 98.69 119 ALA B C 1
ATOM 3206 O O . ALA B 1 119 ? -2.025 -25.547 -7.832 1 98.69 119 ALA B O 1
ATOM 3207 N N . LEU B 1 120 ? -0.746 -26.797 -6.496 1 98.88 120 LEU B N 1
ATOM 3208 C CA . LEU B 1 120 ? -1.119 -26.031 -5.309 1 98.88 120 LEU B CA 1
ATOM 3209 C C . LEU B 1 120 ? -0.05 -25 -4.965 1 98.88 120 LEU B C 1
ATOM 3211 O O . LEU B 1 120 ? -0.368 -23.859 -4.637 1 98.88 120 LEU B O 1
ATOM 3215 N N . PRO B 1 121 ? 1.283 -25.297 -5 1 98.94 121 PRO B N 1
ATOM 3216 C CA . PRO B 1 121 ? 2.275 -24.422 -4.352 1 98.94 121 PRO B CA 1
ATOM 3217 C C . PRO B 1 121 ? 2.262 -23 -4.891 1 98.94 121 PRO B C 1
ATOM 3219 O O . PRO B 1 121 ? 2.172 -22.047 -4.117 1 98.94 121 PRO B O 1
ATOM 3222 N N . GLU B 1 122 ? 2.305 -22.859 -6.18 1 98.88 122 GLU B N 1
ATOM 3223 C CA . GLU B 1 122 ? 2.416 -21.531 -6.766 1 98.88 122 GLU B CA 1
ATOM 3224 C C . GLU B 1 122 ? 1.177 -20.688 -6.465 1 98.88 122 GLU B C 1
ATOM 3226 O O . GLU B 1 122 ? 1.288 -19.547 -6.004 1 98.88 122 GLU B O 1
ATOM 3231 N N . VAL B 1 123 ? -0.016 -21.25 -6.688 1 98.88 123 VAL B N 1
ATOM 3232 C CA . VAL B 1 123 ? -1.232 -20.453 -6.531 1 98.88 123 VAL B CA 1
ATOM 3233 C C . VAL B 1 123 ? -1.493 -20.188 -5.051 1 98.88 123 VAL B C 1
ATOM 3235 O O . VAL B 1 123 ? -1.936 -19.109 -4.676 1 98.88 123 VAL B O 1
ATOM 3238 N N . ALA B 1 124 ? -1.21 -21.172 -4.172 1 98.94 124 ALA B N 1
ATOM 3239 C CA . ALA B 1 124 ? -1.414 -20.969 -2.736 1 98.94 124 ALA B CA 1
ATOM 3240 C C . ALA B 1 124 ? -0.485 -19.891 -2.191 1 98.94 124 ALA B C 1
ATOM 3242 O O . ALA B 1 124 ? -0.924 -19 -1.474 1 98.94 124 ALA B O 1
ATOM 3243 N N . CYS B 1 125 ? 0.778 -19.969 -2.572 1 98.94 125 CYS B N 1
ATOM 3244 C CA . CYS B 1 125 ? 1.753 -19 -2.088 1 98.94 125 CYS B CA 1
ATOM 3245 C C . CYS B 1 125 ? 1.461 -17.609 -2.643 1 98.94 125 CYS B C 1
ATOM 3247 O O . CYS B 1 125 ? 1.585 -16.609 -1.928 1 98.94 125 CYS B O 1
ATOM 3249 N N . THR B 1 126 ? 1.056 -17.516 -3.908 1 98.94 126 THR B N 1
ATOM 3250 C CA . THR B 1 126 ? 0.734 -16.234 -4.523 1 98.94 126 THR B CA 1
ATOM 3251 C C . THR B 1 126 ? -0.471 -15.602 -3.842 1 98.94 126 THR B C 1
ATOM 3253 O O . THR B 1 126 ? -0.415 -14.438 -3.434 1 98.94 126 THR B O 1
ATOM 3256 N N . VAL B 1 127 ? -1.518 -16.375 -3.686 1 98.94 127 VAL B N 1
ATOM 3257 C CA . VAL B 1 127 ? -2.738 -15.836 -3.1 1 98.94 127 VAL B CA 1
ATOM 3258 C C . VAL B 1 127 ? -2.49 -15.469 -1.638 1 98.94 127 VAL B C 1
ATOM 3260 O O . VAL B 1 127 ? -2.863 -14.383 -1.192 1 98.94 127 VAL B O 1
ATOM 3263 N N . TRP B 1 128 ? -1.84 -16.344 -0.922 1 98.94 128 TRP B N 1
ATOM 3264 C CA . TRP B 1 128 ? -1.617 -16.078 0.496 1 98.94 128 TRP B CA 1
ATOM 3265 C C . TRP B 1 128 ? -0.764 -14.836 0.692 1 98.94 128 TRP B C 1
ATOM 3267 O O . TRP B 1 128 ? -1.107 -13.953 1.49 1 98.94 128 TRP B O 1
ATOM 3277 N N . SER B 1 129 ? 0.313 -14.688 -0.049 1 98.88 129 SER B N 1
ATOM 3278 C CA . SER B 1 129 ? 1.238 -13.57 0.141 1 98.88 129 SER B CA 1
ATOM 3279 C C . SER B 1 129 ? 0.607 -12.25 -0.283 1 98.88 129 SER B C 1
ATOM 3281 O O . SER B 1 129 ? 0.903 -11.203 0.294 1 98.88 129 SER B O 1
ATOM 3283 N N . ASN B 1 130 ? -0.301 -12.289 -1.235 1 98.88 130 ASN B N 1
ATOM 3284 C CA . ASN B 1 130 ? -0.801 -11.039 -1.789 1 98.88 130 ASN B CA 1
ATOM 3285 C C . ASN B 1 130 ? -2.133 -10.641 -1.16 1 98.88 130 ASN B C 1
ATOM 3287 O O . ASN B 1 130 ? -2.301 -9.5 -0.729 1 98.88 130 ASN B O 1
ATOM 3291 N N . VAL B 1 131 ? -3.055 -11.562 -1.012 1 98.88 131 VAL B N 1
ATOM 3292 C CA . VAL B 1 131 ? -4.406 -11.258 -0.554 1 98.88 131 VAL B CA 1
ATOM 3293 C C . VAL B 1 131 ? -4.422 -11.148 0.969 1 98.88 131 VAL B C 1
ATOM 3295 O O . VAL B 1 131 ? -5.102 -10.281 1.528 1 98.88 131 VAL B O 1
ATOM 3298 N N . PHE B 1 132 ? -3.631 -11.953 1.636 1 98.75 132 PHE B N 1
ATOM 3299 C CA . PHE B 1 132 ? -3.752 -12.023 3.086 1 98.75 132 PHE B CA 1
ATOM 3300 C C . PHE B 1 132 ? -2.582 -11.32 3.762 1 98.75 132 PHE B C 1
ATOM 3302 O O . PHE B 1 132 ? -2.775 -10.523 4.684 1 98.75 132 PHE B O 1
ATOM 3309 N N . LEU B 1 133 ? -1.349 -11.562 3.305 1 98.44 133 LEU B N 1
ATOM 3310 C CA . LEU B 1 133 ? -0.215 -10.922 3.967 1 98.44 133 LEU B CA 1
ATOM 3311 C C . LEU B 1 133 ? -0.076 -9.469 3.529 1 98.44 133 LEU B C 1
ATOM 3313 O O . LEU B 1 133 ? 0.178 -8.586 4.355 1 98.44 133 LEU B O 1
ATOM 3317 N N . THR B 1 134 ? -0.287 -9.172 2.238 1 98.56 134 THR B N 1
ATOM 3318 C CA . THR B 1 134 ? -0.082 -7.828 1.706 1 98.56 134 THR B CA 1
ATOM 3319 C C . THR B 1 134 ? -1.342 -6.984 1.87 1 98.56 134 THR B C 1
ATOM 3321 O O . THR B 1 134 ? -1.301 -5.91 2.473 1 98.56 134 THR B O 1
ATOM 3324 N N . ALA B 1 135 ? -2.484 -7.52 1.421 1 98.75 135 ALA B N 1
ATOM 3325 C CA . ALA B 1 135 ? -3.715 -6.734 1.396 1 98.75 135 ALA B CA 1
ATOM 3326 C C . ALA B 1 135 ? -4.488 -6.883 2.703 1 98.75 135 ALA B C 1
ATOM 3328 O O . ALA B 1 135 ? -5.414 -6.113 2.977 1 98.75 135 ALA B O 1
ATOM 3329 N N . HIS B 1 136 ? -4.156 -7.949 3.537 1 98.5 136 HIS B N 1
ATOM 3330 C CA . HIS B 1 136 ? -4.773 -8.164 4.84 1 98.5 136 HIS B CA 1
ATOM 3331 C C . HIS B 1 136 ? -6.289 -8.281 4.715 1 98.5 136 HIS B C 1
ATOM 3333 O O . HIS B 1 136 ? -7.031 -7.609 5.438 1 98.5 136 HIS B O 1
ATOM 3339 N N . LEU B 1 137 ? -6.73 -9.055 3.773 1 98.88 137 LEU B N 1
ATOM 3340 C CA . LEU B 1 137 ? -8.164 -9.32 3.666 1 98.88 137 LEU B CA 1
ATOM 3341 C C . LEU B 1 137 ? -8.719 -9.844 4.984 1 98.88 137 LEU B C 1
ATOM 3343 O O . LEU B 1 137 ? -8.141 -10.75 5.59 1 98.88 137 LEU B O 1
ATOM 3347 N N . ARG B 1 138 ? -9.852 -9.281 5.422 1 98.19 138 ARG B N 1
ATOM 3348 C CA . ARG B 1 138 ? -10.484 -9.633 6.688 1 98.19 138 ARG B CA 1
ATOM 3349 C C . ARG B 1 138 ? -11.883 -10.195 6.457 1 98.19 138 ARG B C 1
ATOM 3351 O O . ARG B 1 138 ? -12.492 -9.961 5.41 1 98.19 138 ARG B O 1
ATOM 3358 N N . PRO B 1 139 ? -12.297 -11.07 7.469 1 98.44 139 PRO B N 1
ATOM 3359 C CA . PRO B 1 139 ? -13.695 -11.492 7.383 1 98.44 139 PRO B CA 1
ATOM 3360 C C . PRO B 1 139 ? -14.656 -10.328 7.211 1 98.44 139 PRO B C 1
ATOM 3362 O O . PRO B 1 139 ? -14.469 -9.273 7.82 1 98.44 139 PRO B O 1
ATOM 3365 N N . GLY B 1 140 ? -15.648 -10.516 6.344 1 98.31 140 GLY B N 1
ATOM 3366 C CA . GLY B 1 140 ? -16.672 -9.5 6.148 1 98.31 140 GLY B CA 1
ATOM 3367 C C . GLY B 1 140 ? -16.312 -8.508 5.055 1 98.31 140 GLY B C 1
ATOM 3368 O O . GLY B 1 140 ? -17.188 -7.801 4.543 1 98.31 140 GLY B O 1
ATOM 3369 N N . GLU B 1 141 ? -15.102 -8.406 4.617 1 98.81 141 GLU B N 1
ATOM 3370 C CA . GLU B 1 141 ? -14.68 -7.523 3.535 1 98.81 141 GLU B CA 1
ATOM 3371 C C . GLU B 1 141 ? -15.031 -8.109 2.172 1 98.81 141 GLU B C 1
ATOM 3373 O O . GLU B 1 141 ? -15.289 -9.312 2.057 1 98.81 141 GLU B O 1
ATOM 3378 N N . THR B 1 142 ? -15.109 -7.25 1.183 1 98.94 142 THR B N 1
ATOM 3379 C CA . THR B 1 142 ? -15.352 -7.648 -0.198 1 98.94 142 THR B CA 1
ATOM 3380 C C . THR B 1 142 ? -14.055 -7.668 -0.997 1 98.94 142 THR B C 1
ATOM 3382 O O . THR B 1 142 ? -13.281 -6.707 -0.961 1 98.94 142 THR B O 1
ATOM 3385 N N . VAL B 1 143 ? -13.805 -8.758 -1.687 1 98.94 143 VAL B N 1
ATOM 3386 C CA . VAL B 1 143 ? -12.641 -8.867 -2.557 1 98.94 143 VAL B CA 1
ATOM 3387 C C . VAL B 1 143 ? -13.094 -9.062 -4.004 1 98.94 143 VAL B C 1
ATOM 3389 O O . VAL B 1 143 ? -14.039 -9.805 -4.27 1 98.94 143 VAL B O 1
ATOM 3392 N N . LEU B 1 144 ? -12.508 -8.281 -4.922 1 99 144 LEU B N 1
ATOM 3393 C CA . LEU B 1 144 ? -12.656 -8.477 -6.359 1 99 144 LEU B CA 1
ATOM 3394 C C . LEU B 1 144 ? -11.453 -9.211 -6.938 1 99 144 LEU B C 1
ATOM 3396 O O . LEU B 1 144 ? -10.32 -8.758 -6.789 1 99 144 LEU B O 1
ATOM 3400 N N . LEU B 1 145 ? -11.711 -10.328 -7.527 1 98.94 145 LEU B N 1
ATOM 3401 C CA . LEU B 1 145 ? -10.68 -11.156 -8.148 1 98.94 145 LEU B CA 1
ATOM 3402 C C . LEU B 1 145 ? -10.82 -11.156 -9.664 1 98.94 145 LEU B C 1
ATOM 3404 O O . LEU B 1 145 ? -11.766 -11.734 -10.211 1 98.94 145 LEU B O 1
ATOM 3408 N N . HIS B 1 146 ? -9.906 -10.516 -10.328 1 98.88 146 HIS B N 1
ATOM 3409 C CA . HIS B 1 146 ? -9.898 -10.602 -11.781 1 98.88 146 HIS B CA 1
ATOM 3410 C C . HIS B 1 146 ? -9.359 -11.945 -12.25 1 98.88 146 HIS B C 1
ATOM 3412 O O . HIS B 1 146 ? -8.32 -12.406 -11.766 1 98.88 146 HIS B O 1
ATOM 3418 N N . GLY B 1 147 ? -10.016 -12.523 -13.25 1 98.25 147 GLY B N 1
ATOM 3419 C CA . GLY B 1 147 ? -9.617 -13.844 -13.719 1 98.25 147 GLY B CA 1
ATOM 3420 C C . GLY B 1 147 ? -9.969 -14.953 -12.742 1 98.25 147 GLY B C 1
ATOM 3421 O O . GLY B 1 147 ? -9.125 -15.773 -12.391 1 98.25 147 GLY B O 1
ATOM 3422 N N . GLY B 1 148 ? -11.219 -14.938 -12.359 1 98.56 148 GLY B N 1
ATOM 3423 C CA . GLY B 1 148 ? -11.656 -15.836 -11.305 1 98.56 148 GLY B CA 1
ATOM 3424 C C . GLY B 1 148 ? -11.461 -17.297 -11.648 1 98.56 148 GLY B C 1
ATOM 3425 O O . GLY B 1 148 ? -11.289 -18.141 -10.758 1 98.56 148 GLY B O 1
ATOM 3426 N N . ALA B 1 149 ? -11.445 -17.609 -12.938 1 98.5 149 ALA B N 1
ATOM 3427 C CA . ALA B 1 149 ? -11.383 -19.016 -13.352 1 98.5 149 ALA B CA 1
ATOM 3428 C C . ALA B 1 149 ? -9.938 -19.469 -13.531 1 98.5 149 ALA B C 1
ATOM 3430 O O . ALA B 1 149 ? -9.68 -20.641 -13.797 1 98.5 149 ALA B O 1
ATOM 3431 N N . SER B 1 150 ? -9 -18.562 -13.414 1 98.25 150 SER B N 1
ATOM 3432 C CA . SER B 1 150 ? -7.586 -18.906 -13.539 1 98.25 150 SER B CA 1
ATOM 3433 C C . SER B 1 150 ? -7.117 -19.75 -12.359 1 98.25 150 SER B C 1
ATOM 3435 O O . SER B 1 150 ? -7.863 -19.953 -11.398 1 98.25 150 SER B O 1
ATOM 3437 N N . GLY B 1 151 ? -5.883 -20.297 -12.469 1 98.5 151 GLY B N 1
ATOM 3438 C CA . GLY B 1 151 ? -5.312 -20.984 -11.312 1 98.5 151 GLY B CA 1
ATOM 3439 C C . GLY B 1 151 ? -5.312 -20.141 -10.055 1 98.5 151 GLY B C 1
ATOM 3440 O O . GLY B 1 151 ? -5.816 -20.562 -9.016 1 98.5 151 GLY B O 1
ATOM 3441 N N . ILE B 1 152 ? -4.809 -18.906 -10.188 1 98.62 152 ILE B N 1
ATOM 3442 C CA . ILE B 1 152 ? -4.77 -17.984 -9.062 1 98.62 152 ILE B CA 1
ATOM 3443 C C . ILE B 1 152 ? -6.191 -17.656 -8.609 1 98.62 152 ILE B C 1
ATOM 3445 O O . ILE B 1 152 ? -6.484 -17.672 -7.41 1 98.62 152 ILE B O 1
ATOM 3449 N N . GLY B 1 153 ? -7.039 -17.406 -9.578 1 98.81 153 GLY B N 1
ATOM 3450 C CA . GLY B 1 153 ? -8.406 -17.031 -9.273 1 98.81 153 GLY B CA 1
ATOM 3451 C C . GLY B 1 153 ? -9.164 -18.094 -8.5 1 98.81 153 GLY B C 1
ATOM 3452 O O . GLY B 1 153 ? -9.836 -17.797 -7.512 1 98.81 153 GLY B O 1
ATOM 3453 N N . THR B 1 154 ? -9.055 -19.344 -8.922 1 98.88 154 THR B N 1
ATOM 3454 C CA . THR B 1 154 ? -9.789 -20.422 -8.281 1 98.88 154 THR B CA 1
ATOM 3455 C C . THR B 1 154 ? -9.305 -20.625 -6.848 1 98.88 154 THR B C 1
ATOM 3457 O O . THR B 1 154 ? -10.109 -20.875 -5.945 1 98.88 154 THR B O 1
ATOM 3460 N N . MET B 1 155 ? -8 -20.516 -6.645 1 98.94 155 MET B N 1
ATOM 3461 C CA . MET B 1 155 ? -7.449 -20.609 -5.297 1 98.94 155 MET B CA 1
ATOM 3462 C C . MET B 1 155 ? -7.898 -19.438 -4.438 1 98.94 155 MET B C 1
ATOM 3464 O O . MET B 1 155 ? -8.312 -19.609 -3.293 1 98.94 155 MET B O 1
ATOM 3468 N N . ALA B 1 156 ? -7.902 -18.25 -5.016 1 98.94 156 ALA B N 1
ATOM 3469 C CA . ALA B 1 156 ? -8.258 -17.031 -4.289 1 98.94 156 ALA B CA 1
ATOM 3470 C C . ALA B 1 156 ? -9.727 -17.062 -3.863 1 98.94 156 ALA B C 1
ATOM 3472 O O . ALA B 1 156 ? -10.07 -16.625 -2.76 1 98.94 156 ALA B O 1
ATOM 3473 N N . ILE B 1 157 ? -10.617 -17.547 -4.738 1 98.94 157 ILE B N 1
ATOM 3474 C CA . ILE B 1 157 ? -12.031 -17.656 -4.41 1 98.94 157 ILE B CA 1
ATOM 3475 C C . ILE B 1 157 ? -12.211 -18.5 -3.15 1 98.94 157 ILE B C 1
ATOM 3477 O O . ILE B 1 157 ? -12.852 -18.062 -2.188 1 98.94 157 ILE B O 1
ATOM 3481 N N . GLN B 1 158 ? -11.602 -19.625 -3.16 1 98.94 158 GLN B N 1
ATOM 3482 C CA . GLN B 1 158 ? -11.82 -20.578 -2.08 1 98.94 158 GLN B CA 1
ATOM 3483 C C . GLN B 1 158 ? -11.25 -20.062 -0.763 1 98.94 158 GLN B C 1
ATOM 3485 O O . GLN B 1 158 ? -11.906 -20.141 0.278 1 98.94 158 GLN B O 1
ATOM 3490 N N . LEU B 1 159 ? -10.023 -19.516 -0.789 1 98.94 159 LEU B N 1
ATOM 3491 C CA . LEU B 1 159 ? -9.406 -19.031 0.437 1 98.94 159 LEU B CA 1
ATOM 3492 C C . LEU B 1 159 ? -10.156 -17.812 0.977 1 98.94 159 LEU B C 1
ATOM 3494 O O . LEU B 1 159 ? -10.328 -17.672 2.189 1 98.94 159 LEU B O 1
ATOM 3498 N N . ALA B 1 160 ? -10.547 -16.906 0.095 1 98.94 160 ALA B N 1
ATOM 3499 C CA . ALA B 1 160 ? -11.305 -15.727 0.526 1 98.94 160 ALA B CA 1
ATOM 3500 C C . ALA B 1 160 ? -12.625 -16.141 1.173 1 98.94 160 ALA B C 1
ATOM 3502 O O . ALA B 1 160 ? -13.023 -15.578 2.199 1 98.94 160 ALA B O 1
ATOM 3503 N N . LYS B 1 161 ? -13.297 -17.125 0.554 1 98.75 161 LYS B N 1
ATOM 3504 C CA . LYS B 1 161 ? -14.539 -17.625 1.128 1 98.75 161 LYS B CA 1
ATOM 3505 C C . LYS B 1 161 ? -14.297 -18.266 2.494 1 98.75 161 LYS B C 1
ATOM 3507 O O . LYS B 1 161 ? -15.078 -18.062 3.426 1 98.75 161 LYS B O 1
ATOM 3512 N N . ALA B 1 162 ? -13.25 -19.016 2.58 1 98.5 162 ALA B N 1
ATOM 3513 C CA . ALA B 1 162 ? -12.922 -19.734 3.818 1 98.5 162 ALA B CA 1
ATOM 3514 C C . ALA B 1 162 ? -12.688 -18.75 4.961 1 98.5 162 ALA B C 1
ATOM 3516 O O . ALA B 1 162 ? -12.961 -19.062 6.121 1 98.5 162 ALA B O 1
ATOM 3517 N N . VAL B 1 163 ? -12.203 -17.516 4.668 1 97.56 163 VAL B N 1
ATOM 3518 C CA . VAL B 1 163 ? -11.914 -16.547 5.723 1 97.56 163 VAL B CA 1
ATOM 3519 C C . VAL B 1 163 ? -13.172 -15.742 6.039 1 97.56 163 VAL B C 1
ATOM 3521 O O . VAL B 1 163 ? -13.242 -15.07 7.074 1 97.56 163 VAL B O 1
ATOM 3524 N N . GLY B 1 164 ? -14.172 -15.836 5.168 1 98.44 164 GLY B N 1
ATOM 3525 C CA . GLY B 1 164 ? -15.438 -15.18 5.449 1 98.44 164 GLY B CA 1
ATOM 3526 C C . GLY B 1 164 ? -15.617 -13.883 4.676 1 98.44 164 GLY B C 1
ATOM 3527 O O . GLY B 1 164 ? -16.422 -13.031 5.066 1 98.44 164 GLY B O 1
ATOM 3528 N N . ALA B 1 165 ? -14.914 -13.719 3.598 1 98.81 165 ALA B N 1
ATOM 3529 C CA . ALA B 1 165 ? -15.047 -12.523 2.764 1 98.81 165 ALA B CA 1
ATOM 3530 C C . ALA B 1 165 ? -16.172 -12.68 1.752 1 98.81 165 ALA B C 1
ATOM 3532 O O . ALA B 1 165 ? -16.594 -13.797 1.457 1 98.81 165 ALA B O 1
ATOM 3533 N N . ARG B 1 166 ? -16.75 -11.609 1.316 1 98.81 166 ARG B N 1
ATOM 3534 C CA . ARG B 1 166 ? -17.578 -11.594 0.123 1 98.81 166 ARG B CA 1
ATOM 3535 C C . ARG B 1 166 ? -16.734 -11.578 -1.144 1 98.81 166 ARG B C 1
ATOM 3537 O O . ARG B 1 166 ? -15.883 -10.711 -1.317 1 98.81 166 ARG B O 1
ATOM 3544 N N . VAL B 1 167 ? -17 -12.5 -2.072 1 98.94 167 VAL B N 1
ATOM 3545 C CA . VAL B 1 167 ? -16.094 -12.703 -3.205 1 98.94 167 VAL B CA 1
ATOM 3546 C C . VAL B 1 167 ? -16.797 -12.281 -4.496 1 98.94 167 VAL B C 1
ATOM 3548 O O . VAL B 1 167 ? -17.828 -12.852 -4.867 1 98.94 167 VAL B O 1
ATOM 3551 N N . VAL B 1 168 ? -16.281 -11.305 -5.176 1 98.94 168 VAL B N 1
ATOM 3552 C CA . VAL B 1 168 ? -16.656 -10.867 -6.516 1 98.94 168 VAL B CA 1
ATOM 3553 C C . VAL B 1 168 ? -15.586 -11.273 -7.52 1 98.94 168 VAL B C 1
ATOM 3555 O O . VAL B 1 168 ? -14.391 -11.094 -7.266 1 98.94 168 VAL B O 1
ATOM 3558 N N . VAL B 1 169 ? -15.984 -11.867 -8.688 1 98.88 169 VAL B N 1
ATOM 3559 C CA . VAL B 1 169 ? -14.977 -12.328 -9.641 1 98.88 169 VAL B CA 1
ATOM 3560 C C . VAL B 1 169 ? -15.344 -11.852 -11.047 1 98.88 169 VAL B C 1
ATOM 3562 O O . VAL B 1 169 ? -16.516 -11.562 -11.32 1 98.88 169 VAL B O 1
ATOM 3565 N N . THR B 1 170 ? -14.336 -11.703 -11.836 1 98.88 170 THR B N 1
ATOM 3566 C CA . THR B 1 170 ? -14.555 -11.547 -13.273 1 98.88 170 THR B CA 1
ATOM 3567 C C . THR B 1 170 ? -14.055 -12.773 -14.031 1 98.88 170 THR B C 1
ATOM 3569 O O . THR B 1 170 ? -13.062 -13.391 -13.633 1 98.88 170 THR B O 1
ATOM 3572 N N . ALA B 1 171 ? -14.703 -13.156 -15.062 1 98.19 171 ALA B N 1
ATOM 3573 C CA . ALA B 1 171 ? -14.281 -14.188 -16 1 98.19 171 ALA B CA 1
ATOM 3574 C C . ALA B 1 171 ? -14.891 -13.945 -17.391 1 98.19 171 ALA B C 1
ATOM 3576 O O . ALA B 1 171 ? -15.695 -13.031 -17.562 1 98.19 171 ALA B O 1
ATOM 3577 N N . GLY B 1 172 ? -14.477 -14.766 -18.375 1 96.31 172 GLY B N 1
ATOM 3578 C CA . GLY B 1 172 ? -14.734 -14.383 -19.766 1 96.31 172 GLY B CA 1
ATOM 3579 C C . GLY B 1 172 ? -15.836 -15.211 -20.406 1 96.31 172 GLY B C 1
ATOM 3580 O O . GLY B 1 172 ? -16.047 -15.133 -21.609 1 96.31 172 GLY B O 1
ATOM 3581 N N . SER B 1 173 ? -16.531 -16.141 -19.625 1 96.62 173 SER B N 1
ATOM 3582 C CA . SER B 1 173 ? -17.609 -16.922 -20.203 1 96.62 173 SER B CA 1
ATOM 3583 C C . SER B 1 173 ? -18.578 -17.406 -19.109 1 96.62 173 SER B C 1
ATOM 3585 O O . SER B 1 173 ? -18.188 -17.5 -17.938 1 96.62 173 SER B O 1
ATOM 3587 N N . PRO B 1 174 ? -19.812 -17.688 -19.531 1 97 174 PRO B N 1
ATOM 3588 C CA . PRO B 1 174 ? -20.797 -18.188 -18.562 1 97 174 PRO B CA 1
ATOM 3589 C C . PRO B 1 174 ? -20.328 -19.484 -17.875 1 97 174 PRO B C 1
ATOM 3591 O O . PRO B 1 174 ? -20.562 -19.672 -16.688 1 97 174 PRO B O 1
ATOM 3594 N N . GLU B 1 175 ? -19.688 -20.328 -18.641 1 97.44 175 GLU B N 1
ATOM 3595 C CA . GLU B 1 175 ? -19.203 -21.594 -18.094 1 97.44 175 GLU B CA 1
ATOM 3596 C C . GLU B 1 175 ? -18.156 -21.359 -17.016 1 97.44 175 GLU B C 1
ATOM 3598 O O . GLU B 1 175 ? -18.203 -22 -15.953 1 97.44 175 GLU B O 1
ATOM 3603 N N . LYS B 1 176 ? -17.281 -20.5 -17.281 1 98.19 176 LYS B N 1
ATOM 3604 C CA . LYS B 1 176 ? -16.25 -20.172 -16.312 1 98.19 176 LYS B CA 1
ATOM 3605 C C . LYS B 1 176 ? -16.844 -19.5 -15.07 1 98.19 176 LYS B C 1
ATOM 3607 O O . LYS B 1 176 ? -16.438 -19.797 -13.945 1 98.19 176 LYS B O 1
ATOM 3612 N N . LEU B 1 177 ? -17.797 -18.625 -15.312 1 98.62 177 LEU B N 1
ATOM 3613 C CA . LEU B 1 177 ? -18.453 -17.953 -14.195 1 98.62 177 LEU B CA 1
ATOM 3614 C C . LEU B 1 177 ? -19.203 -18.953 -13.32 1 98.62 177 LEU B C 1
ATOM 3616 O O . LEU B 1 177 ? -19.172 -18.859 -12.094 1 98.62 177 LEU B O 1
ATOM 3620 N N . ALA B 1 178 ? -19.844 -19.906 -13.938 1 98.62 178 ALA B N 1
ATOM 3621 C CA . ALA B 1 178 ? -20.547 -20.938 -13.188 1 98.62 178 ALA B CA 1
ATOM 3622 C C . ALA B 1 178 ? -19.578 -21.719 -12.297 1 98.62 178 ALA B C 1
ATOM 3624 O O . ALA B 1 178 ? -19.906 -22.031 -11.141 1 98.62 178 ALA B O 1
ATOM 3625 N N . ARG B 1 179 ? -18.406 -22.016 -12.852 1 98.56 179 ARG B N 1
ATOM 3626 C CA . ARG B 1 179 ? -17.391 -22.719 -12.07 1 98.56 179 ARG B CA 1
ATOM 3627 C C . ARG B 1 179 ? -16.922 -21.875 -10.891 1 98.56 179 ARG B C 1
ATOM 3629 O O . ARG B 1 179 ? -16.688 -22.391 -9.797 1 98.56 179 ARG B O 1
ATOM 3636 N N . CYS B 1 180 ? -16.766 -20.594 -11.086 1 98.88 180 CYS B N 1
ATOM 3637 C CA . CYS B 1 180 ? -16.375 -19.703 -10.016 1 98.88 180 CYS B CA 1
ATOM 3638 C C . CYS B 1 180 ? -17.406 -19.703 -8.891 1 98.88 180 CYS B C 1
ATOM 3640 O O . CYS B 1 180 ? -17.031 -19.734 -7.711 1 98.88 180 CYS B O 1
ATOM 3642 N N . VAL B 1 181 ? -18.656 -19.688 -9.258 1 98.88 181 VAL B N 1
ATOM 3643 C CA . VAL B 1 181 ? -19.734 -19.688 -8.273 1 98.88 181 VAL B CA 1
ATOM 3644 C C . VAL B 1 181 ? -19.703 -21 -7.488 1 98.88 181 VAL B C 1
ATOM 3646 O O . VAL B 1 181 ? -19.875 -21 -6.266 1 98.88 181 VAL B O 1
ATOM 3649 N N . GLU B 1 182 ? -19.438 -22.094 -8.188 1 98.69 182 GLU B N 1
ATOM 3650 C CA . GLU B 1 182 ? -19.328 -23.391 -7.531 1 98.69 182 GLU B CA 1
ATOM 3651 C C . GLU B 1 182 ? -18.219 -23.391 -6.48 1 98.69 182 GLU B C 1
ATOM 3653 O O . GLU B 1 182 ? -18.312 -24.062 -5.453 1 98.69 182 GLU B O 1
ATOM 3658 N N . LEU B 1 183 ? -17.234 -22.594 -6.77 1 98.75 183 LEU B N 1
ATOM 3659 C CA . LEU B 1 183 ? -16.078 -22.547 -5.875 1 98.75 183 LEU B CA 1
ATOM 3660 C C . LEU B 1 183 ? -16.328 -21.594 -4.715 1 98.75 183 LEU B C 1
ATOM 3662 O O . LEU B 1 183 ? -15.555 -21.547 -3.758 1 98.75 183 LEU B O 1
ATOM 3666 N N . GLY B 1 184 ? -17.344 -20.719 -4.809 1 98.69 184 GLY B N 1
ATOM 3667 C CA . GLY B 1 184 ? -17.703 -19.906 -3.66 1 98.69 184 GLY B CA 1
ATOM 3668 C C . GLY B 1 184 ? -17.891 -18.438 -4 1 98.69 184 GLY B C 1
ATOM 3669 O O . GLY B 1 184 ? -18.219 -17.625 -3.131 1 98.69 184 GLY B O 1
ATOM 3670 N N . ALA B 1 185 ? -17.734 -18.062 -5.23 1 98.88 185 ALA B N 1
ATOM 3671 C CA . ALA B 1 185 ? -17.938 -16.656 -5.609 1 98.88 185 ALA B CA 1
ATOM 3672 C C . ALA B 1 185 ? -19.375 -16.219 -5.348 1 98.88 185 ALA B C 1
ATOM 3674 O O . ALA B 1 185 ? -20.312 -16.953 -5.637 1 98.88 185 ALA B O 1
ATOM 3675 N N . ASP B 1 186 ? -19.531 -15.031 -4.812 1 98.88 186 ASP B N 1
ATOM 3676 C CA . ASP B 1 186 ? -20.859 -14.5 -4.504 1 98.88 186 ASP B CA 1
ATOM 3677 C C . ASP B 1 186 ? -21.422 -13.727 -5.688 1 98.88 186 ASP B C 1
ATOM 3679 O O . ASP B 1 186 ? -22.641 -13.703 -5.895 1 98.88 186 ASP B O 1
ATOM 3683 N N . VAL B 1 187 ? -20.578 -13.055 -6.359 1 98.81 187 VAL B N 1
ATOM 3684 C CA . VAL B 1 187 ? -20.953 -12.266 -7.531 1 98.81 187 VAL B CA 1
ATOM 3685 C C . VAL B 1 187 ? -20 -12.594 -8.688 1 98.81 187 VAL B C 1
ATOM 3687 O O . VAL B 1 187 ? -18.781 -12.602 -8.516 1 98.81 187 VAL B O 1
ATOM 3690 N N . ALA B 1 188 ? -20.531 -12.992 -9.789 1 98.75 188 ALA B N 1
ATOM 3691 C CA . ALA B 1 188 ? -19.75 -13.344 -10.984 1 98.75 188 ALA B CA 1
ATOM 3692 C C . ALA B 1 188 ? -20.031 -12.367 -12.125 1 98.75 188 ALA B C 1
ATOM 3694 O O . ALA B 1 188 ? -21.188 -12.148 -12.492 1 98.75 188 ALA B O 1
ATOM 3695 N N . ILE B 1 189 ? -18.984 -11.758 -12.664 1 98.88 189 ILE B N 1
ATOM 3696 C CA . ILE B 1 189 ? -19.094 -10.703 -13.664 1 98.88 189 ILE B CA 1
ATOM 3697 C C . ILE B 1 189 ? -18.469 -11.164 -14.977 1 98.88 189 ILE B C 1
ATOM 3699 O O . ILE B 1 189 ? -17.281 -11.5 -15.008 1 98.88 189 ILE B O 1
ATOM 3703 N N . ASP B 1 190 ? -19.234 -11.211 -16.062 1 98.5 190 ASP B N 1
ATOM 3704 C CA . ASP B 1 190 ? -18.672 -11.414 -17.391 1 98.5 190 ASP B CA 1
ATOM 3705 C C . ASP B 1 190 ? -18.047 -10.133 -17.922 1 98.5 190 ASP B C 1
ATOM 3707 O O . ASP B 1 190 ? -18.734 -9.219 -18.359 1 98.5 190 ASP B O 1
ATOM 3711 N N . TYR B 1 191 ? -16.703 -10.094 -17.875 1 96.75 191 TYR B N 1
ATOM 3712 C CA . TYR B 1 191 ? -16.016 -8.844 -18.188 1 96.75 191 TYR B CA 1
ATOM 3713 C C . TYR B 1 191 ? -16.172 -8.484 -19.656 1 96.75 191 TYR B C 1
ATOM 3715 O O . TYR B 1 191 ? -15.828 -7.375 -20.078 1 96.75 191 TYR B O 1
ATOM 3723 N N . ARG B 1 192 ? -16.703 -9.375 -20.484 1 96.62 192 ARG B N 1
ATOM 3724 C CA . ARG B 1 192 ? -16.969 -9.094 -21.891 1 96.62 192 ARG B CA 1
ATOM 3725 C C . ARG B 1 192 ? -18.297 -8.367 -22.078 1 96.62 192 ARG B C 1
ATOM 3727 O O . ARG B 1 192 ? -18.5 -7.676 -23.078 1 96.62 192 ARG B O 1
ATOM 3734 N N . GLU B 1 193 ? -19.094 -8.555 -21.109 1 97.31 193 GLU B N 1
ATOM 3735 C CA . GLU B 1 193 ? -20.469 -8.086 -21.281 1 97.31 193 GLU B CA 1
ATOM 3736 C C . GLU B 1 193 ? -20.844 -7.039 -20.234 1 97.31 193 GLU B C 1
ATOM 3738 O O . GLU B 1 193 ? -21.781 -6.273 -20.422 1 97.31 193 GLU B O 1
ATOM 3743 N N . GLN B 1 194 ? -20.141 -7.059 -19.172 1 98.06 194 GLN B N 1
ATOM 3744 C CA . GLN B 1 194 ? -20.516 -6.223 -18.047 1 98.06 194 GLN B CA 1
ATOM 3745 C C . GLN B 1 194 ? -19.375 -5.316 -17.625 1 98.06 194 GLN B C 1
ATOM 3747 O O . GLN B 1 194 ? -18.203 -5.645 -17.828 1 98.06 194 GLN B O 1
ATOM 3752 N N . ASP B 1 195 ? -19.75 -4.188 -17.078 1 98.38 195 ASP B N 1
ATOM 3753 C CA . ASP B 1 195 ? -18.797 -3.273 -16.469 1 98.38 195 ASP B CA 1
ATOM 3754 C C . ASP B 1 195 ? -18.516 -3.648 -15.008 1 98.38 195 ASP B C 1
ATOM 3756 O O . ASP B 1 195 ? -19.391 -3.496 -14.156 1 98.38 195 ASP B O 1
ATOM 3760 N N . PHE B 1 196 ? -17.312 -4.059 -14.648 1 98.75 196 PHE B N 1
ATOM 3761 C CA . PHE B 1 196 ? -17.062 -4.59 -13.312 1 98.75 196 PHE B CA 1
ATOM 3762 C C . PHE B 1 196 ? -17.141 -3.484 -12.266 1 98.75 196 PHE B C 1
ATOM 3764 O O . PHE B 1 196 ? -17.406 -3.748 -11.094 1 98.75 196 PHE B O 1
ATOM 3771 N N . VAL B 1 197 ? -16.812 -2.197 -12.625 1 98.88 197 VAL B N 1
ATOM 3772 C CA . VAL B 1 197 ? -16.922 -1.099 -11.672 1 98.88 197 VAL B CA 1
ATOM 3773 C C . VAL B 1 197 ? -18.375 -0.952 -11.211 1 98.88 197 VAL B C 1
ATOM 3775 O O . VAL B 1 197 ? -18.641 -0.875 -10.008 1 98.88 197 VAL B O 1
ATOM 3778 N N . GLU B 1 198 ? -19.266 -0.918 -12.141 1 98.69 198 GLU B N 1
ATOM 3779 C CA . GLU B 1 198 ? -20.688 -0.794 -11.844 1 98.69 198 GLU B CA 1
ATOM 3780 C C . GLU B 1 198 ? -21.203 -1.999 -11.055 1 98.69 198 GLU B C 1
ATOM 3782 O O . GLU B 1 198 ? -21.984 -1.847 -10.109 1 98.69 198 GLU B O 1
ATOM 3787 N N . GLU B 1 199 ? -20.766 -3.205 -11.469 1 98.81 199 GLU B N 1
ATOM 3788 C CA . GLU B 1 199 ? -21.234 -4.418 -10.797 1 98.81 199 GLU B CA 1
ATOM 3789 C C . GLU B 1 199 ? -20.734 -4.473 -9.352 1 98.81 199 GLU B C 1
ATOM 3791 O O . GLU B 1 199 ? -21.453 -4.918 -8.461 1 98.81 199 GLU B O 1
ATOM 3796 N N . VAL B 1 200 ? -19.5 -4.051 -9.133 1 98.88 200 VAL B N 1
ATOM 3797 C CA . VAL B 1 200 ? -18.953 -4.008 -7.781 1 98.88 200 VAL B CA 1
ATOM 3798 C C . VAL B 1 200 ? -19.75 -3.002 -6.938 1 98.88 200 VAL B C 1
ATOM 3800 O O . VAL B 1 200 ? -20.078 -3.277 -5.785 1 98.88 200 VAL B O 1
ATOM 3803 N N . ARG B 1 201 ? -19.984 -1.81 -7.488 1 98.62 201 ARG B N 1
ATOM 3804 C CA . ARG B 1 201 ? -20.781 -0.796 -6.789 1 98.62 201 ARG B CA 1
ATOM 3805 C C . ARG B 1 201 ? -22.125 -1.354 -6.359 1 98.62 201 ARG B C 1
ATOM 3807 O O . ARG B 1 201 ? -22.547 -1.173 -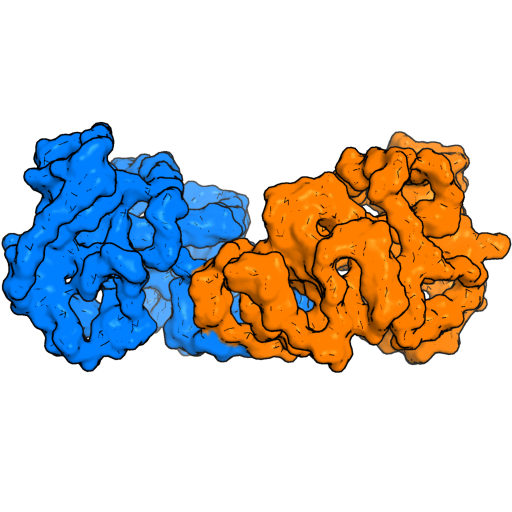5.211 1 98.62 201 ARG B O 1
ATOM 3814 N N . LYS B 1 202 ? -22.797 -2.066 -7.293 1 98.5 202 LYS B N 1
ATOM 3815 C CA . LYS B 1 202 ? -24.094 -2.676 -6.992 1 98.5 202 LYS B CA 1
ATOM 3816 C C . LYS B 1 202 ? -23.969 -3.725 -5.891 1 98.5 202 LYS B C 1
ATOM 3818 O O . LYS B 1 202 ? -24.734 -3.73 -4.938 1 98.5 202 LYS B O 1
ATOM 3823 N N . ALA B 1 203 ? -22.938 -4.527 -5.996 1 98.31 203 ALA B N 1
ATOM 3824 C CA . ALA B 1 203 ? -22.75 -5.656 -5.09 1 98.31 203 ALA B CA 1
ATOM 3825 C C . ALA B 1 203 ? -22.422 -5.176 -3.678 1 98.31 203 ALA B C 1
ATOM 3827 O O . ALA B 1 203 ? -22.625 -5.906 -2.705 1 98.31 203 ALA B O 1
ATOM 3828 N N . THR B 1 204 ? -21.938 -3.955 -3.549 1 98.5 204 THR B N 1
ATOM 3829 C CA . THR B 1 204 ? -21.438 -3.479 -2.26 1 98.5 204 THR B CA 1
ATOM 3830 C C . THR B 1 204 ? -22.297 -2.314 -1.753 1 98.5 204 THR B C 1
ATOM 3832 O O . THR B 1 204 ? -21.906 -1.634 -0.798 1 98.5 204 THR B O 1
ATOM 3835 N N . GLY B 1 205 ? -23.391 -2.043 -2.42 1 98.06 205 GLY B N 1
ATOM 3836 C CA . GLY B 1 205 ? -24.219 -0.911 -2.035 1 98.06 205 GLY B CA 1
ATOM 3837 C C . GLY B 1 205 ? -23.516 0.423 -2.178 1 98.06 205 GLY B C 1
ATOM 3838 O O . GLY B 1 205 ? -23.719 1.334 -1.375 1 98.06 205 GLY B O 1
ATOM 3839 N N . GLY B 1 206 ? -22.578 0.426 -3.084 1 98.19 206 GLY B N 1
ATOM 3840 C CA . GLY B 1 206 ? -21.891 1.673 -3.387 1 98.19 206 GLY B CA 1
ATOM 3841 C C . GLY B 1 206 ? -20.547 1.803 -2.691 1 98.19 206 GLY B C 1
ATOM 3842 O O . GLY B 1 206 ? -19.766 2.689 -3.018 1 98.19 206 GLY B O 1
ATOM 3843 N N . ALA B 1 207 ? -20.109 0.982 -1.789 1 98.12 207 ALA B N 1
ATOM 3844 C CA . ALA B 1 207 ? -18.906 1.113 -0.971 1 98.12 207 ALA B CA 1
ATOM 3845 C C . ALA B 1 207 ? -17.656 0.815 -1.788 1 98.12 207 ALA B C 1
ATOM 3847 O O . ALA B 1 207 ? -16.609 1.447 -1.593 1 98.12 207 ALA B O 1
ATOM 3848 N N . GLY B 1 208 ? -17.766 -0.185 -2.732 1 98.81 208 GLY B N 1
ATOM 3849 C CA . GLY B 1 208 ? -16.609 -0.657 -3.473 1 98.81 208 GLY B CA 1
ATOM 3850 C C . GLY B 1 208 ? -15.938 -1.863 -2.838 1 98.81 208 GLY B C 1
ATOM 3851 O O . GLY B 1 208 ? -16.375 -2.33 -1.78 1 98.81 208 GLY B O 1
ATOM 3852 N N . ALA B 1 209 ? -14.914 -2.373 -3.5 1 98.94 209 ALA B N 1
ATOM 3853 C CA . ALA B 1 209 ? -14.172 -3.531 -3.01 1 98.94 209 ALA B CA 1
ATOM 3854 C C . ALA B 1 209 ? -13.078 -3.107 -2.033 1 98.94 209 ALA B C 1
ATOM 3856 O O . ALA B 1 209 ? -12.359 -2.137 -2.281 1 98.94 209 ALA B O 1
ATOM 3857 N N . ASP B 1 210 ? -12.938 -3.846 -0.948 1 98.94 210 ASP B N 1
ATOM 3858 C CA . ASP B 1 210 ? -11.875 -3.574 0.018 1 98.94 210 ASP B CA 1
ATOM 3859 C C . ASP B 1 210 ? -10.516 -4.008 -0.524 1 98.94 210 ASP B C 1
ATOM 3861 O O . ASP B 1 210 ? -9.5 -3.359 -0.264 1 98.94 210 ASP B O 1
ATOM 3865 N N . VAL B 1 211 ? -10.5 -5.117 -1.194 1 99 211 VAL B N 1
ATOM 3866 C CA . VAL B 1 211 ? -9.297 -5.672 -1.802 1 99 211 VAL B CA 1
ATOM 3867 C C . VAL B 1 211 ? -9.57 -6.023 -3.262 1 99 211 VAL B C 1
ATOM 3869 O O . VAL B 1 211 ? -10.633 -6.562 -3.59 1 99 211 VAL B O 1
ATOM 3872 N N . ILE B 1 212 ? -8.68 -5.684 -4.145 1 99 212 ILE B N 1
ATOM 3873 C CA . ILE B 1 212 ? -8.719 -6.121 -5.535 1 99 212 ILE B CA 1
ATOM 3874 C C . ILE B 1 212 ? -7.426 -6.848 -5.887 1 99 212 ILE B C 1
ATOM 3876 O O . ILE B 1 212 ? -6.332 -6.332 -5.641 1 99 212 ILE B O 1
ATOM 3880 N N . LEU B 1 213 ? -7.5 -8.07 -6.355 1 98.94 213 LEU B N 1
ATOM 3881 C CA . LEU B 1 213 ? -6.379 -8.797 -6.938 1 98.94 213 LEU B CA 1
ATOM 3882 C C . LEU B 1 213 ? -6.402 -8.711 -8.461 1 98.94 213 LEU B C 1
ATOM 3884 O O . LEU B 1 213 ? -7.328 -9.219 -9.102 1 98.94 213 LEU B O 1
ATOM 3888 N N . ASP B 1 214 ? -5.383 -8.078 -9 1 98.88 214 ASP B N 1
ATOM 3889 C CA . ASP B 1 214 ? -5.387 -7.734 -10.414 1 98.88 214 ASP B CA 1
ATOM 3890 C C . ASP B 1 214 ? -4.262 -8.453 -11.156 1 98.88 214 ASP B C 1
ATOM 3892 O O . ASP B 1 214 ? -3.119 -8.477 -10.695 1 98.88 214 ASP B O 1
ATOM 3896 N N . ILE B 1 215 ? -4.59 -9.047 -12.258 1 98.31 215 ILE B N 1
ATOM 3897 C CA . ILE B 1 215 ? -3.604 -9.711 -13.102 1 98.31 215 ILE B CA 1
ATOM 3898 C C . ILE B 1 215 ? -3.461 -8.953 -14.422 1 98.31 215 ILE B C 1
ATOM 3900 O O . ILE B 1 215 ? -2.711 -9.375 -15.312 1 98.31 215 ILE B O 1
ATOM 3904 N N . MET B 1 216 ? -4.148 -7.801 -14.617 1 97.94 216 MET B N 1
ATOM 3905 C CA . MET B 1 216 ? -4.238 -7.105 -15.898 1 97.94 216 MET B CA 1
ATOM 3906 C C . MET B 1 216 ? -3.254 -5.941 -15.953 1 97.94 216 MET B C 1
ATOM 3908 O O . MET B 1 216 ? -2.656 -5.676 -17 1 97.94 216 MET B O 1
ATOM 3912 N N . GLY B 1 217 ? -3.135 -5.184 -14.844 1 98.19 217 GLY B N 1
ATOM 3913 C CA . GLY B 1 217 ? -2.225 -4.051 -14.82 1 98.19 217 GLY B CA 1
ATOM 3914 C C . GLY B 1 217 ? -2.807 -2.801 -15.453 1 98.19 217 GLY B C 1
ATOM 3915 O O . GLY B 1 217 ? -3.918 -2.387 -15.117 1 98.19 217 GLY B O 1
ATOM 3916 N N . ALA B 1 218 ? -2.16 -2.223 -16.422 1 98.44 218 ALA B N 1
ATOM 3917 C CA . ALA B 1 218 ? -2.369 -0.888 -16.984 1 98.44 218 ALA B CA 1
ATOM 3918 C C . ALA B 1 218 ? -3.818 -0.697 -17.422 1 98.44 218 ALA B C 1
ATOM 3920 O O . ALA B 1 218 ? -4.469 0.274 -17.016 1 98.44 218 ALA B O 1
ATOM 3921 N N . LYS B 1 219 ? -4.336 -1.638 -18.156 1 98 219 LYS B N 1
ATOM 3922 C CA . LYS B 1 219 ? -5.66 -1.521 -18.75 1 98 219 LYS B CA 1
ATOM 3923 C C . LYS B 1 219 ? -6.734 -1.351 -17.672 1 98 219 LYS B C 1
ATOM 3925 O O . LYS B 1 219 ? -7.742 -0.677 -17.906 1 98 219 LYS B O 1
ATOM 3930 N N . TYR B 1 220 ? -6.52 -1.911 -16.516 1 98.56 220 TYR B N 1
ATOM 3931 C CA . TYR B 1 220 ? -7.535 -1.917 -15.461 1 98.56 220 TYR B CA 1
ATOM 3932 C C . TYR B 1 220 ? -7.176 -0.935 -14.352 1 98.56 220 TYR B C 1
ATOM 3934 O O . TYR B 1 220 ? -7.953 -0.735 -13.414 1 98.56 220 TYR B O 1
ATOM 3942 N N . LEU B 1 221 ? -6.086 -0.229 -14.453 1 98.75 221 LEU B N 1
ATOM 3943 C CA . LEU B 1 221 ? -5.562 0.537 -13.328 1 98.75 221 LEU B CA 1
ATOM 3944 C C . LEU B 1 221 ? -6.586 1.56 -12.844 1 98.75 221 LEU B C 1
ATOM 3946 O O . LEU B 1 221 ? -7.027 1.507 -11.695 1 98.75 221 LEU B O 1
ATOM 3950 N N . GLN B 1 222 ? -7.035 2.432 -13.711 1 98.25 222 GLN B N 1
ATOM 3951 C CA . GLN B 1 222 ? -7.973 3.482 -13.328 1 98.25 222 GLN B CA 1
ATOM 3952 C C . GLN B 1 222 ? -9.305 2.891 -12.883 1 98.25 222 GLN B C 1
ATOM 3954 O O . GLN B 1 222 ? -9.891 3.34 -11.891 1 98.25 222 GLN B O 1
ATOM 3959 N N . ARG B 1 223 ? -9.789 1.943 -13.609 1 98.62 223 ARG B N 1
ATOM 3960 C CA . ARG B 1 223 ? -11.07 1.321 -13.297 1 98.62 223 ARG B CA 1
ATOM 3961 C C . ARG B 1 223 ? -11.016 0.58 -11.969 1 98.62 223 ARG B C 1
ATOM 3963 O O . ARG B 1 223 ? -11.992 0.565 -11.219 1 98.62 223 ARG B O 1
ATOM 3970 N N . ASN B 1 224 ? -9.867 -0.047 -11.711 1 98.94 224 ASN B N 1
ATOM 3971 C CA . ASN B 1 224 ? -9.68 -0.675 -10.406 1 98.94 224 ASN B CA 1
ATOM 3972 C C . ASN B 1 224 ? -9.75 0.347 -9.273 1 98.94 224 ASN B C 1
ATOM 3974 O O . ASN B 1 224 ? -10.391 0.102 -8.25 1 98.94 224 ASN B O 1
ATOM 3978 N N . VAL B 1 225 ? -9.125 1.488 -9.422 1 98.94 225 VAL B N 1
ATOM 3979 C CA . VAL B 1 225 ? -9.164 2.525 -8.398 1 98.94 225 VAL B CA 1
ATOM 3980 C C . VAL B 1 225 ? -10.602 3.004 -8.203 1 98.94 225 VAL B C 1
ATOM 3982 O O . VAL B 1 225 ? -11.047 3.207 -7.066 1 98.94 225 VAL B O 1
ATOM 3985 N N . GLU B 1 226 ? -11.352 3.135 -9.273 1 98.88 226 GLU B N 1
ATOM 3986 C CA . GLU B 1 226 ? -12.758 3.518 -9.195 1 98.88 226 GLU B CA 1
ATOM 3987 C C . GLU B 1 226 ? -13.562 2.494 -8.406 1 98.88 226 GLU B C 1
ATOM 3989 O O . GLU B 1 226 ? -14.492 2.854 -7.676 1 98.88 226 GLU B O 1
ATOM 3994 N N . ALA B 1 227 ? -13.164 1.26 -8.453 1 98.94 227 ALA B N 1
ATOM 3995 C CA . ALA B 1 227 ? -13.938 0.169 -7.867 1 98.94 227 ALA B CA 1
ATOM 3996 C C . ALA B 1 227 ? -13.547 -0.05 -6.406 1 98.94 227 ALA B C 1
ATOM 3998 O O . ALA B 1 227 ? -14.211 -0.804 -5.688 1 98.94 227 ALA B O 1
ATOM 3999 N N . LEU B 1 228 ? -12.5 0.613 -5.945 1 98.94 228 LEU B N 1
ATOM 4000 C CA . LEU B 1 228 ? -12.008 0.415 -4.586 1 98.94 228 LEU B CA 1
ATOM 4001 C C . LEU B 1 228 ? -12.914 1.109 -3.576 1 98.94 228 LEU B C 1
ATOM 4003 O O . LEU B 1 228 ? -13.445 2.189 -3.85 1 98.94 228 LEU B O 1
ATOM 4007 N N . ALA B 1 229 ? -13.078 0.521 -2.439 1 98.88 229 ALA B N 1
ATOM 4008 C CA . ALA B 1 229 ? -13.656 1.168 -1.267 1 98.88 229 ALA B CA 1
ATOM 4009 C C . ALA B 1 229 ? -12.664 2.137 -0.626 1 98.88 229 ALA B C 1
ATOM 4011 O O . ALA B 1 229 ? -11.484 2.137 -0.965 1 98.88 229 ALA B O 1
ATOM 4012 N N . VAL B 1 230 ? -13.164 3.002 0.232 1 98.56 230 VAL B N 1
ATOM 4013 C CA . VAL B 1 230 ? -12.297 3.807 1.085 1 98.56 230 VAL B CA 1
ATOM 4014 C C . VAL B 1 230 ? -11.359 2.895 1.868 1 98.56 230 VAL B C 1
ATOM 4016 O O . VAL B 1 230 ? -11.781 1.866 2.4 1 98.56 230 VAL B O 1
ATOM 4019 N N . ASN B 1 231 ? -10.062 3.268 1.873 1 98.5 231 ASN B N 1
ATOM 4020 C CA . ASN B 1 231 ? -9 2.484 2.494 1 98.5 231 ASN B CA 1
ATOM 4021 C C . ASN B 1 231 ? -8.758 1.176 1.749 1 98.5 231 ASN B C 1
ATOM 4023 O O . ASN B 1 231 ? -8.242 0.215 2.324 1 98.5 231 ASN B O 1
ATOM 4027 N N . GLY B 1 232 ? -9.266 1.086 0.479 1 98.88 232 GLY B N 1
ATOM 4028 C CA . GLY B 1 232 ? -9.094 -0.111 -0.328 1 98.88 232 GLY B CA 1
ATOM 4029 C C . GLY B 1 232 ? -7.652 -0.362 -0.725 1 98.88 232 GLY B C 1
ATOM 4030 O O . GLY B 1 232 ? -6.848 0.57 -0.779 1 98.88 232 GLY B O 1
ATOM 4031 N N . ARG B 1 233 ? -7.312 -1.597 -1.033 1 98.94 233 ARG B N 1
ATOM 4032 C CA . ARG B 1 233 ? -5.988 -2.021 -1.473 1 98.94 233 ARG B CA 1
ATOM 4033 C C . ARG B 1 233 ? -6.062 -2.756 -2.807 1 98.94 233 ARG B C 1
ATOM 4035 O O . ARG B 1 233 ? -6.758 -3.766 -2.928 1 98.94 233 ARG B O 1
ATOM 4042 N N . LEU B 1 234 ? -5.426 -2.244 -3.775 1 98.94 234 LEU B N 1
ATOM 4043 C CA . LEU B 1 234 ? -5.258 -2.891 -5.07 1 98.94 234 LEU B CA 1
ATOM 4044 C C . LEU B 1 234 ? -3.91 -3.598 -5.16 1 98.94 234 LEU B C 1
ATOM 4046 O O . LEU B 1 234 ? -2.861 -2.955 -5.078 1 98.94 234 LEU B O 1
ATOM 4050 N N . VAL B 1 235 ? -3.908 -4.891 -5.293 1 98.94 235 VAL B N 1
ATOM 4051 C CA . VAL B 1 235 ? -2.682 -5.664 -5.449 1 98.94 235 VAL B CA 1
ATOM 4052 C C . VAL B 1 235 ? -2.576 -6.18 -6.883 1 98.94 235 VAL B C 1
ATOM 4054 O O . VAL B 1 235 ? -3.438 -6.93 -7.344 1 98.94 235 VAL B O 1
ATOM 4057 N N . ILE B 1 236 ? -1.527 -5.777 -7.531 1 98.94 236 ILE B N 1
ATOM 4058 C CA . ILE B 1 236 ? -1.29 -6.141 -8.922 1 98.94 236 ILE B CA 1
ATOM 4059 C C . ILE B 1 236 ? -0.199 -7.207 -9 1 98.94 236 ILE B C 1
ATOM 4061 O O . ILE B 1 236 ? 0.923 -6.988 -8.539 1 98.94 236 ILE B O 1
ATOM 4065 N N . ILE B 1 237 ? -0.5 -8.367 -9.664 1 98.56 237 ILE B N 1
ATOM 4066 C CA . ILE B 1 237 ? 0.459 -9.469 -9.672 1 98.56 237 ILE B CA 1
ATOM 4067 C C . ILE B 1 237 ? 0.755 -9.875 -11.117 1 98.56 237 ILE B C 1
ATOM 4069 O O . ILE B 1 237 ? 1.502 -10.828 -11.359 1 98.56 237 ILE B O 1
ATOM 4073 N N . GLY B 1 238 ? 0.143 -9.227 -12.047 1 97.75 238 GLY B N 1
ATOM 4074 C CA . GLY B 1 238 ? 0.334 -9.461 -13.469 1 97.75 238 GLY B CA 1
ATOM 4075 C C . GLY B 1 238 ? 0.084 -8.227 -14.312 1 97.75 238 GLY B C 1
ATOM 4076 O O . GLY B 1 238 ? -0.573 -7.281 -13.867 1 97.75 238 GLY B O 1
ATOM 4077 N N . LEU B 1 239 ? 0.569 -8.242 -15.492 1 97.81 239 LEU B N 1
ATOM 4078 C CA . LEU B 1 239 ? 0.521 -7.066 -16.359 1 97.81 239 LEU B CA 1
ATOM 4079 C C . LEU B 1 239 ? 0.031 -7.438 -17.75 1 97.81 239 LEU B C 1
ATOM 4081 O O . LEU B 1 239 ? 0.562 -6.949 -18.75 1 97.81 239 LEU B O 1
ATOM 4085 N N . GLN B 1 240 ? -0.946 -8.312 -17.766 1 95.12 240 GLN B N 1
ATOM 4086 C CA . GLN B 1 240 ? -1.448 -8.836 -19.031 1 95.12 240 GLN B CA 1
ATOM 4087 C C . GLN B 1 240 ? -2.061 -7.727 -19.875 1 95.12 240 GLN B C 1
ATOM 4089 O O . GLN B 1 240 ? -2.086 -7.82 -21.109 1 95.12 240 GLN B O 1
ATOM 4094 N N . GLY B 1 241 ? -2.557 -6.695 -19.297 1 96.62 241 GLY B N 1
ATOM 4095 C CA . GLY B 1 241 ? -3.205 -5.594 -19.984 1 96.62 241 GLY B CA 1
ATOM 4096 C C . GLY B 1 241 ? -2.287 -4.406 -20.203 1 96.62 241 GLY B C 1
ATOM 4097 O O . GLY B 1 241 ? -2.75 -3.312 -20.531 1 96.62 241 GLY B O 1
ATOM 4098 N N . GLY B 1 242 ? -1.003 -4.551 -19.938 1 97.44 242 GLY B N 1
ATOM 4099 C CA . GLY B 1 242 ? -0.051 -3.475 -20.156 1 97.44 242 GLY B CA 1
ATOM 4100 C C . GLY B 1 242 ? 0.74 -3.105 -18.922 1 97.44 242 GLY B C 1
ATOM 4101 O O . GLY B 1 242 ? 0.366 -3.477 -17.797 1 97.44 242 GLY B O 1
ATOM 4102 N N . VAL B 1 243 ? 1.792 -2.32 -19.156 1 97.88 243 VAL B N 1
ATOM 4103 C CA . VAL B 1 243 ? 2.771 -2.133 -18.078 1 97.88 243 VAL B CA 1
ATOM 4104 C C . VAL B 1 243 ? 2.705 -0.699 -17.562 1 97.88 243 VAL B C 1
ATOM 4106 O O . VAL B 1 243 ? 3.154 -0.412 -16.453 1 97.88 243 VAL B O 1
ATOM 4109 N N . LYS B 1 244 ? 2.211 0.274 -18.344 1 98.25 244 LYS B N 1
ATOM 4110 C CA . LYS B 1 244 ? 2.117 1.669 -17.922 1 98.25 244 LYS B CA 1
ATOM 4111 C C . LYS B 1 244 ? 0.682 2.18 -18.016 1 98.25 244 LYS B C 1
ATOM 4113 O O . LYS B 1 244 ? 0.026 2.002 -19.047 1 98.25 244 LYS B O 1
ATOM 4118 N N . GLY B 1 245 ? 0.223 2.711 -16.969 1 98.12 245 GLY B N 1
ATOM 4119 C CA . GLY B 1 245 ? -1.123 3.262 -16.953 1 98.12 245 GLY B CA 1
ATOM 4120 C C . GLY B 1 245 ? -1.212 4.594 -16.234 1 98.12 245 GLY B C 1
ATOM 4121 O O . GLY B 1 245 ? -0.305 4.965 -15.484 1 98.12 245 GLY B O 1
ATOM 4122 N N . GLU B 1 246 ? -2.23 5.301 -16.562 1 98.31 246 GLU B N 1
ATOM 4123 C CA . GLU B 1 246 ? -2.48 6.562 -15.867 1 98.31 246 GLU B CA 1
ATOM 4124 C C . GLU B 1 246 ? -3.16 6.332 -14.523 1 98.31 246 GLU B C 1
ATOM 4126 O O . GLU B 1 246 ? -4.098 5.539 -14.422 1 98.31 246 GLU B O 1
ATOM 4131 N N . LEU B 1 247 ? -2.688 6.938 -13.492 1 98.69 247 LEU B N 1
ATOM 4132 C CA . LEU B 1 247 ? -3.25 6.852 -12.148 1 98.69 247 LEU B CA 1
ATOM 4133 C C . LEU B 1 247 ? -3.846 8.188 -11.719 1 98.69 247 LEU B C 1
ATOM 4135 O O . LEU B 1 247 ? -3.158 9.211 -11.734 1 98.69 247 LEU B O 1
ATOM 4139 N N . ASP B 1 248 ? -5.125 8.266 -11.461 1 98.69 248 ASP B N 1
ATOM 4140 C CA . ASP B 1 248 ? -5.773 9.422 -10.859 1 98.69 248 ASP B CA 1
ATOM 4141 C C . ASP B 1 248 ? -5.48 9.5 -9.359 1 98.69 248 ASP B C 1
ATOM 4143 O O . ASP B 1 248 ? -6.199 8.906 -8.555 1 98.69 248 ASP B O 1
ATOM 4147 N N . LEU B 1 249 ? -4.504 10.289 -8.969 1 98.75 249 LEU B N 1
ATOM 4148 C CA . LEU B 1 249 ? -4.043 10.375 -7.586 1 98.75 249 LEU B CA 1
ATOM 4149 C C . LEU B 1 249 ? -5.07 11.086 -6.711 1 98.75 249 LEU B C 1
ATOM 4151 O O . LEU B 1 249 ? -5.156 10.82 -5.508 1 98.75 249 LEU B O 1
ATOM 4155 N N . ASN B 1 250 ? -5.832 11.992 -7.305 1 98.31 250 ASN B N 1
ATOM 4156 C CA . ASN B 1 250 ? -6.879 12.648 -6.531 1 98.31 250 ASN B CA 1
ATOM 4157 C C . ASN B 1 250 ? -7.945 11.648 -6.074 1 98.31 250 ASN B C 1
ATOM 4159 O O . ASN B 1 250 ? -8.391 11.695 -4.926 1 98.31 250 ASN B O 1
ATOM 4163 N N . LEU B 1 251 ? -8.336 10.789 -6.992 1 98.5 251 LEU B N 1
ATOM 4164 C CA . LEU B 1 251 ? -9.297 9.758 -6.629 1 98.5 251 LEU B CA 1
ATOM 4165 C C . LEU B 1 251 ? -8.711 8.812 -5.586 1 98.5 251 LEU B C 1
ATOM 4167 O O . LEU B 1 251 ? -9.383 8.469 -4.609 1 98.5 251 LEU B O 1
ATOM 4171 N N . LEU B 1 252 ? -7.453 8.391 -5.809 1 98.88 252 LEU B N 1
ATOM 4172 C CA . LEU B 1 252 ? -6.789 7.504 -4.855 1 98.88 252 LEU B CA 1
ATOM 4173 C C . LEU B 1 252 ? -6.711 8.148 -3.479 1 98.88 252 LEU B C 1
ATOM 4175 O O . LEU B 1 252 ? -6.934 7.484 -2.463 1 98.88 252 LEU B O 1
ATOM 4179 N N . LEU B 1 253 ? -6.41 9.414 -3.432 1 98.62 253 LEU B N 1
ATOM 4180 C CA . LEU B 1 253 ? -6.277 10.18 -2.195 1 98.62 253 LEU B CA 1
ATOM 4181 C C . LEU B 1 253 ? -7.617 10.273 -1.471 1 98.62 253 LEU B C 1
ATOM 4183 O O . LEU B 1 253 ? -7.691 10.055 -0.26 1 98.62 253 LEU B O 1
ATOM 4187 N N . ARG B 1 254 ? -8.672 10.586 -2.174 1 97.06 254 ARG B N 1
ATOM 4188 C CA . ARG B 1 254 ? -10 10.695 -1.579 1 97.06 254 ARG B CA 1
ATOM 4189 C C . ARG B 1 254 ? -10.438 9.367 -0.96 1 97.06 254 ARG B C 1
ATOM 4191 O O . ARG B 1 254 ? -11.148 9.352 0.046 1 97.06 254 ARG B O 1
ATOM 4198 N N . LYS B 1 255 ? -9.969 8.305 -1.545 1 98.44 255 LYS B N 1
ATOM 4199 C CA . LYS B 1 255 ? -10.32 6.969 -1.062 1 98.44 255 LYS B CA 1
ATOM 4200 C C . LYS B 1 255 ? -9.328 6.488 -0.007 1 98.44 255 LYS B C 1
ATOM 4202 O O . LYS B 1 255 ? -9.539 5.449 0.624 1 98.44 255 LYS B O 1
ATOM 4207 N N . ARG B 1 256 ? -8.266 7.27 0.156 1 98.75 256 ARG B N 1
ATOM 4208 C CA . ARG B 1 256 ? -7.184 6.82 1.024 1 98.75 256 ARG B CA 1
ATOM 4209 C C . ARG B 1 256 ? -6.801 5.375 0.724 1 98.75 256 ARG B C 1
ATOM 4211 O O . ARG B 1 256 ? -6.73 4.543 1.632 1 98.75 256 ARG B O 1
ATOM 4218 N N . ALA B 1 257 ? -6.512 5.09 -0.547 1 98.88 257 ALA B N 1
ATOM 4219 C CA . ALA B 1 257 ? -6.332 3.721 -1.024 1 98.88 257 ALA B CA 1
ATOM 4220 C C . ALA B 1 257 ? -4.883 3.471 -1.435 1 98.88 257 ALA B C 1
ATOM 4222 O O . ALA B 1 257 ? -4.066 4.395 -1.446 1 98.88 257 ALA B O 1
ATOM 4223 N N . ALA B 1 258 ? -4.559 2.207 -1.717 1 98.94 258 ALA B N 1
ATOM 4224 C CA . ALA B 1 258 ? -3.199 1.784 -2.047 1 98.94 258 ALA B CA 1
ATOM 4225 C C . ALA B 1 258 ? -3.176 0.989 -3.35 1 98.94 258 ALA B C 1
ATOM 4227 O O . ALA B 1 258 ? -4.07 0.182 -3.607 1 98.94 258 ALA B O 1
ATOM 4228 N N . VAL B 1 259 ? -2.186 1.267 -4.148 1 98.94 259 VAL B N 1
ATOM 4229 C CA . VAL B 1 259 ? -1.794 0.438 -5.281 1 98.94 259 VAL B CA 1
ATOM 4230 C C . VAL B 1 259 ? -0.472 -0.264 -4.98 1 98.94 259 VAL B C 1
ATOM 4232 O O . VAL B 1 259 ? 0.547 0.391 -4.754 1 98.94 259 VAL B O 1
ATOM 4235 N N . ILE B 1 260 ? -0.495 -1.566 -4.973 1 98.94 260 ILE B N 1
ATOM 4236 C CA . ILE B 1 260 ? 0.67 -2.383 -4.652 1 98.94 260 ILE B CA 1
ATOM 4237 C C . ILE B 1 260 ? 0.95 -3.357 -5.797 1 98.94 260 ILE B C 1
ATOM 4239 O O . ILE B 1 260 ? 0.025 -3.959 -6.344 1 98.94 260 ILE B O 1
ATOM 4243 N N . ALA B 1 261 ? 2.148 -3.455 -6.211 1 98.88 261 ALA B N 1
ATOM 4244 C CA . ALA B 1 261 ? 2.531 -4.469 -7.191 1 98.88 261 ALA B CA 1
ATOM 4245 C C . ALA B 1 261 ? 3.586 -5.414 -6.617 1 98.88 261 ALA B C 1
ATOM 4247 O O . ALA B 1 261 ? 4.562 -4.969 -6.012 1 98.88 261 ALA B O 1
ATOM 4248 N N . THR B 1 262 ? 3.328 -6.719 -6.777 1 98.31 262 THR B N 1
ATOM 4249 C CA . THR B 1 262 ? 4.238 -7.695 -6.188 1 98.31 262 THR B CA 1
ATOM 4250 C C . THR B 1 262 ? 4.48 -8.859 -7.141 1 98.31 262 THR B C 1
ATOM 4252 O O . THR B 1 262 ? 3.756 -9.023 -8.125 1 98.31 262 THR B O 1
ATOM 4255 N N . ASN B 1 263 ? 5.504 -9.586 -6.883 1 97.38 263 ASN B N 1
ATOM 4256 C CA . ASN B 1 263 ? 5.789 -10.859 -7.527 1 97.38 263 ASN B CA 1
ATOM 4257 C C . ASN B 1 263 ? 6.27 -11.898 -6.52 1 97.38 263 ASN B C 1
ATOM 4259 O O . ASN B 1 263 ? 6.641 -11.555 -5.395 1 97.38 263 ASN B O 1
ATOM 4263 N N . LEU B 1 264 ? 6.184 -13.086 -6.875 1 98.38 264 LEU B N 1
ATOM 4264 C CA . LEU B 1 264 ? 6.598 -14.188 -6.012 1 98.38 264 LEU B CA 1
ATOM 4265 C C . LEU B 1 264 ? 7.934 -14.766 -6.473 1 98.38 264 LEU B C 1
ATOM 4267 O O . LEU B 1 264 ? 8.852 -14.945 -5.668 1 98.38 264 LEU B O 1
ATOM 4271 N N . ARG B 1 265 ? 8.133 -14.969 -7.762 1 98.25 265 ARG B N 1
ATOM 4272 C CA . ARG B 1 265 ? 9.258 -15.695 -8.352 1 98.25 265 ARG B CA 1
ATOM 4273 C C . ARG B 1 265 ? 10.586 -15.039 -7.984 1 98.25 265 ARG B C 1
ATOM 4275 O O . ARG B 1 265 ? 11.555 -15.719 -7.648 1 98.25 265 ARG B O 1
ATOM 4282 N N . GLY B 1 266 ? 10.586 -13.773 -7.988 1 96.94 266 GLY B N 1
ATOM 4283 C CA . GLY B 1 266 ? 11.828 -13.031 -7.848 1 96.94 266 GLY B CA 1
ATOM 4284 C C . GLY B 1 266 ? 12.195 -12.75 -6.402 1 96.94 266 GLY B C 1
ATOM 4285 O O . GLY B 1 266 ? 13.242 -12.172 -6.121 1 96.94 266 GLY B O 1
ATOM 4286 N N . ARG B 1 267 ? 11.414 -13.172 -5.43 1 98 267 ARG B N 1
ATOM 4287 C CA . ARG B 1 267 ? 11.688 -12.922 -4.02 1 98 267 ARG B CA 1
ATOM 4288 C C . ARG B 1 267 ? 12.914 -13.703 -3.555 1 98 267 ARG B C 1
ATOM 4290 O O . ARG B 1 267 ? 13.172 -14.805 -4.047 1 98 267 ARG B O 1
ATOM 4297 N N . PRO B 1 268 ? 13.625 -13.188 -2.545 1 97.38 268 PRO B N 1
ATOM 4298 C CA . PRO B 1 268 ? 14.711 -13.945 -1.915 1 97.38 268 PRO B CA 1
ATOM 4299 C C . PRO B 1 268 ? 14.219 -15.25 -1.28 1 97.38 268 PRO B C 1
ATOM 4301 O O . PRO B 1 268 ? 13.062 -15.336 -0.855 1 97.38 268 PRO B O 1
ATOM 4304 N N . LEU B 1 269 ? 15.109 -16.188 -1.14 1 97.75 269 LEU B N 1
ATOM 4305 C CA . LEU B 1 269 ? 14.781 -17.531 -0.65 1 97.75 269 LEU B CA 1
ATOM 4306 C C . LEU B 1 269 ? 14.133 -17.453 0.728 1 97.75 269 LEU B C 1
ATOM 4308 O O . LEU B 1 269 ? 13.156 -18.156 0.996 1 97.75 269 LEU B O 1
ATOM 4312 N N . ALA B 1 270 ? 14.656 -16.578 1.548 1 98.25 270 ALA B N 1
ATOM 4313 C CA . ALA B 1 270 ? 14.148 -16.5 2.916 1 98.25 270 ALA B CA 1
ATOM 4314 C C . ALA B 1 270 ? 12.711 -15.992 2.945 1 98.25 270 ALA B C 1
ATOM 4316 O O . ALA B 1 270 ? 11.906 -16.438 3.766 1 98.25 270 ALA B O 1
ATOM 4317 N N . GLU B 1 271 ? 12.398 -15.047 2.064 1 98.31 271 GLU B N 1
ATOM 4318 C CA . GLU B 1 271 ? 11.031 -14.539 1.979 1 98.31 271 GLU B CA 1
ATOM 4319 C C . GLU B 1 271 ? 10.078 -15.609 1.448 1 98.31 271 GLU B C 1
ATOM 4321 O O . GLU B 1 271 ? 8.969 -15.773 1.968 1 98.31 271 GLU B O 1
ATOM 4326 N N . LYS B 1 272 ? 10.508 -16.328 0.414 1 98.75 272 LYS B N 1
ATOM 4327 C CA . LYS B 1 272 ? 9.688 -17.422 -0.106 1 98.75 272 LYS B CA 1
ATOM 4328 C C . LYS B 1 272 ? 9.469 -18.5 0.955 1 98.75 272 LYS B C 1
ATOM 4330 O O . LYS B 1 272 ? 8.367 -19.031 1.078 1 98.75 272 LYS B O 1
ATOM 4335 N N . ALA B 1 273 ? 10.539 -18.781 1.722 1 98.81 273 ALA B N 1
ATOM 4336 C CA . ALA B 1 273 ? 10.43 -19.766 2.783 1 98.81 273 ALA B CA 1
ATOM 4337 C C . ALA B 1 273 ? 9.383 -19.359 3.816 1 98.81 273 ALA B C 1
ATOM 4339 O O . ALA B 1 273 ? 8.609 -20.188 4.297 1 98.81 273 ALA B O 1
ATOM 4340 N N . ALA B 1 274 ? 9.359 -18.062 4.152 1 98.88 274 ALA B N 1
ATOM 4341 C CA . ALA B 1 274 ? 8.391 -17.562 5.117 1 98.88 274 ALA B CA 1
ATOM 4342 C C . ALA B 1 274 ? 6.965 -17.703 4.582 1 98.88 274 ALA B C 1
ATOM 4344 O O . ALA B 1 274 ? 6.051 -18.078 5.324 1 98.88 274 ALA B O 1
ATOM 4345 N N . ILE B 1 275 ? 6.812 -17.422 3.33 1 98.88 275 ILE B N 1
ATOM 4346 C CA . ILE B 1 275 ? 5.504 -17.547 2.701 1 98.88 275 ILE B CA 1
ATOM 4347 C C . ILE B 1 275 ? 5.086 -19.016 2.701 1 98.88 275 ILE B C 1
ATOM 4349 O O . ILE B 1 275 ? 3.951 -19.344 3.053 1 98.88 275 ILE B O 1
ATOM 4353 N N . VAL B 1 276 ? 6.008 -19.922 2.324 1 98.94 276 VAL B N 1
ATOM 4354 C CA . VAL B 1 276 ? 5.727 -21.344 2.27 1 98.94 276 VAL B CA 1
ATOM 4355 C C . VAL B 1 276 ? 5.359 -21.859 3.66 1 98.94 276 VAL B C 1
ATOM 4357 O O . VAL B 1 276 ? 4.426 -22.641 3.814 1 98.94 276 VAL B O 1
ATOM 4360 N N . ALA B 1 277 ? 6.07 -21.391 4.656 1 98.88 277 ALA B N 1
ATOM 4361 C CA . ALA B 1 277 ? 5.77 -21.781 6.031 1 98.88 277 ALA B CA 1
ATOM 4362 C C . ALA B 1 277 ? 4.363 -21.328 6.43 1 98.88 277 ALA B C 1
ATOM 4364 O O . ALA B 1 277 ? 3.631 -22.078 7.078 1 98.88 277 ALA B O 1
ATOM 4365 N N . ALA B 1 278 ? 4.008 -20.141 6.051 1 98.88 278 ALA B N 1
ATOM 4366 C CA . ALA B 1 278 ? 2.67 -19.641 6.352 1 98.88 278 ALA B CA 1
ATOM 4367 C C . ALA B 1 278 ? 1.6 -20.453 5.621 1 98.88 278 ALA B C 1
ATOM 4369 O O . ALA B 1 278 ? 0.549 -20.75 6.191 1 98.88 278 ALA B O 1
ATOM 4370 N N . VAL B 1 279 ? 1.848 -20.797 4.43 1 98.88 279 VAL B N 1
ATOM 4371 C CA . VAL B 1 279 ? 0.92 -21.594 3.637 1 98.88 279 VAL B CA 1
ATOM 4372 C C . VAL B 1 279 ? 0.743 -22.969 4.277 1 98.88 279 VAL B C 1
ATOM 4374 O O . VAL B 1 279 ? -0.38 -23.469 4.402 1 98.88 279 VAL B O 1
ATOM 4377 N N . ARG B 1 280 ? 1.82 -23.531 4.66 1 98.75 280 ARG B N 1
ATOM 4378 C CA . ARG B 1 280 ? 1.74 -24.812 5.332 1 98.75 280 ARG B CA 1
ATOM 4379 C C . ARG B 1 280 ? 0.872 -24.734 6.582 1 98.75 280 ARG B C 1
ATOM 4381 O O . ARG B 1 280 ? 0.03 -25.594 6.824 1 98.75 280 ARG B O 1
ATOM 4388 N N . GLU B 1 281 ? 1.043 -23.656 7.289 1 98.69 281 GLU B N 1
ATOM 4389 C CA . GLU B 1 281 ? 0.359 -23.484 8.57 1 98.69 281 GLU B CA 1
ATOM 4390 C C . GLU B 1 281 ? -1.121 -23.172 8.367 1 98.69 281 GLU B C 1
ATOM 4392 O O . GLU B 1 281 ? -1.977 -23.719 9.07 1 98.69 281 GLU B O 1
ATOM 4397 N N . HIS B 1 282 ? -1.453 -22.422 7.344 1 98.56 282 HIS B N 1
ATOM 4398 C CA . HIS B 1 282 ? -2.791 -21.844 7.324 1 98.56 282 HIS B CA 1
ATOM 4399 C C . HIS B 1 282 ? -3.621 -22.422 6.176 1 98.56 282 HIS B C 1
ATOM 4401 O O . HIS B 1 282 ? -4.852 -22.438 6.25 1 98.56 282 HIS B O 1
ATOM 4407 N N . VAL B 1 283 ? -2.967 -22.875 5.105 1 98.69 283 VAL B N 1
ATOM 4408 C CA . VAL B 1 283 ? -3.697 -23.312 3.916 1 98.69 283 VAL B CA 1
ATOM 4409 C C . VAL B 1 283 ? -3.752 -24.828 3.863 1 98.69 283 VAL B C 1
ATOM 4411 O O . VAL B 1 283 ? -4.777 -25.406 3.492 1 98.69 283 VAL B O 1
ATOM 4414 N N . TRP B 1 284 ? -2.707 -25.531 4.234 1 98.56 284 TRP B N 1
ATOM 4415 C CA . TRP B 1 284 ? -2.598 -26.984 4.098 1 98.56 284 TRP B CA 1
ATOM 4416 C C . TRP B 1 284 ? -3.693 -27.688 4.887 1 98.56 284 TRP B C 1
ATOM 4418 O O . TRP B 1 284 ? -4.309 -28.641 4.395 1 98.56 284 TRP B O 1
ATOM 4428 N N . PRO B 1 285 ? -4.027 -27.188 6.16 1 98.44 285 PRO B N 1
ATOM 4429 C CA . PRO B 1 285 ? -5.141 -27.828 6.863 1 98.44 285 PRO B CA 1
ATOM 4430 C C . PRO B 1 285 ? -6.461 -27.719 6.113 1 98.44 285 PRO B C 1
ATOM 4432 O O . PRO B 1 285 ? -7.285 -28.641 6.148 1 98.44 285 PRO B O 1
ATOM 4435 N N . LEU B 1 286 ? -6.668 -26.625 5.418 1 98.69 286 LEU B N 1
ATOM 4436 C CA . LEU B 1 286 ? -7.883 -26.422 4.629 1 98.69 286 LEU B CA 1
ATOM 4437 C C . LEU B 1 286 ? -7.902 -27.359 3.424 1 98.69 286 LEU B C 1
ATOM 4439 O O . LEU B 1 286 ? -8.961 -27.859 3.037 1 98.69 286 LEU B O 1
ATOM 4443 N N . VAL B 1 287 ? -6.781 -27.578 2.854 1 98.69 287 VAL B N 1
ATOM 4444 C CA . VAL B 1 287 ? -6.664 -28.484 1.725 1 98.69 287 VAL B CA 1
ATOM 4445 C C . VAL B 1 287 ? -6.934 -29.922 2.189 1 98.69 287 VAL B C 1
ATOM 4447 O O . VAL B 1 287 ? -7.715 -30.641 1.57 1 98.69 287 VAL B O 1
ATOM 4450 N N . GLU B 1 288 ? -6.355 -30.281 3.305 1 98.25 288 GLU B N 1
ATOM 4451 C CA . GLU B 1 288 ? -6.457 -31.656 3.811 1 98.25 288 GLU B CA 1
ATOM 4452 C C . GLU B 1 288 ? -7.867 -31.953 4.301 1 98.25 288 GLU B C 1
ATOM 4454 O O . GLU B 1 288 ? -8.32 -33.094 4.23 1 98.25 288 GLU B O 1
ATOM 4459 N N . SER B 1 289 ? -8.594 -30.953 4.715 1 97.69 289 SER B N 1
ATOM 4460 C CA . SER B 1 289 ? -9.969 -31.125 5.168 1 97.69 289 SER B CA 1
ATOM 4461 C C . SER B 1 289 ? -10.945 -31.078 4.004 1 97.69 289 SER B C 1
ATOM 4463 O O . SER B 1 289 ? -12.125 -31.406 4.16 1 97.69 289 SER B O 1
ATOM 4465 N N . GLY B 1 290 ? -10.492 -30.594 2.881 1 97.44 290 GLY B N 1
ATOM 4466 C CA . GLY B 1 290 ? -11.336 -30.531 1.702 1 97.44 290 GLY B CA 1
ATOM 4467 C C . GLY B 1 290 ? -12.078 -29.219 1.567 1 97.44 290 GLY B C 1
ATOM 4468 O O . GLY B 1 290 ? -12.812 -29 0.601 1 97.44 290 GLY B O 1
ATOM 4469 N N . VAL B 1 291 ? -11.844 -28.328 2.471 1 98.19 291 VAL B N 1
ATOM 4470 C CA . VAL B 1 291 ? -12.453 -27 2.398 1 98.19 291 VAL B CA 1
ATOM 4471 C C . VAL B 1 291 ? -11.93 -26.266 1.17 1 98.19 291 VAL B C 1
ATOM 4473 O O . VAL B 1 291 ? -12.688 -25.547 0.501 1 98.19 291 VAL B O 1
ATOM 4476 N N . VAL B 1 292 ? -10.672 -26.391 0.929 1 98.5 292 VAL B N 1
ATOM 4477 C CA . VAL B 1 292 ? -10.023 -25.875 -0.275 1 98.5 292 VAL B CA 1
ATOM 4478 C C . VAL B 1 292 ? -9.531 -27.047 -1.134 1 98.5 292 VAL B C 1
ATOM 4480 O O . VAL B 1 292 ? -8.875 -27.953 -0.632 1 98.5 292 VAL B O 1
ATOM 4483 N N . LYS B 1 293 ? -9.859 -27 -2.342 1 98.19 293 LYS B N 1
ATOM 4484 C CA . LYS B 1 293 ? -9.492 -28.094 -3.229 1 98.19 293 LYS B CA 1
ATOM 4485 C C . LYS B 1 293 ? -8.609 -27.609 -4.375 1 98.19 293 LYS B C 1
ATOM 4487 O O . LYS B 1 293 ? -8.797 -26.5 -4.879 1 98.19 293 LYS B O 1
ATOM 4492 N N . PRO B 1 294 ? -7.672 -28.438 -4.773 1 98.5 294 PRO B N 1
ATOM 4493 C CA . PRO B 1 294 ? -7.004 -28.125 -6.043 1 98.5 294 PRO B CA 1
ATOM 4494 C C . PRO B 1 294 ? -7.961 -28.141 -7.23 1 98.5 294 PRO B C 1
ATOM 4496 O O . PRO B 1 294 ? -8.836 -29.016 -7.309 1 98.5 294 PRO B O 1
ATOM 4499 N N . VAL B 1 295 ? -7.918 -27.219 -8.109 1 98.75 295 VAL B N 1
ATOM 4500 C CA . VAL B 1 295 ? -8.742 -27.156 -9.312 1 98.75 295 VAL B CA 1
ATOM 4501 C C . VAL B 1 295 ? -7.879 -27.469 -10.539 1 98.75 295 VAL B C 1
ATOM 4503 O O . VAL B 1 295 ? -7.176 -26.594 -11.047 1 98.75 295 VAL B O 1
ATOM 4506 N N . VAL B 1 296 ? -7.957 -28.672 -10.977 1 98.81 296 VAL B N 1
ATOM 4507 C CA . VAL B 1 296 ? -7.176 -29.156 -12.117 1 98.81 296 VAL B CA 1
ATOM 4508 C C . VAL B 1 296 ? -8.07 -29.266 -13.344 1 98.81 296 VAL B C 1
ATOM 4510 O O . VAL B 1 296 ? -9.055 -30 -13.344 1 98.81 296 VAL B O 1
ATOM 4513 N N . ASP B 1 297 ? -7.707 -28.5 -14.328 1 98.62 297 ASP B N 1
ATOM 4514 C CA . ASP B 1 297 ? -8.477 -28.531 -15.57 1 98.62 297 ASP B CA 1
ATOM 4515 C C . ASP B 1 297 ? -8.188 -29.797 -16.375 1 98.62 297 ASP B C 1
ATOM 4517 O O . ASP B 1 297 ? -9.117 -30.516 -16.75 1 98.62 297 ASP B O 1
ATOM 4521 N N . ARG B 1 298 ? -6.93 -30.078 -16.609 1 98.5 298 ARG B N 1
ATOM 4522 C CA . ARG B 1 298 ? -6.508 -31.266 -17.344 1 98.5 298 ARG B CA 1
ATOM 4523 C C . ARG B 1 298 ? -5.062 -31.625 -17 1 98.5 298 ARG B C 1
ATOM 4525 O O . ARG B 1 298 ? -4.328 -30.812 -16.438 1 98.5 298 ARG B O 1
ATOM 4532 N N . VAL B 1 299 ? -4.754 -32.875 -17.312 1 98.75 299 VAL B N 1
ATOM 4533 C CA . VAL B 1 299 ? -3.408 -33.406 -17.125 1 98.75 299 VAL B CA 1
ATOM 4534 C C . VAL B 1 299 ? -2.824 -33.812 -18.484 1 98.75 299 VAL B C 1
ATOM 4536 O O . VAL B 1 299 ? -3.477 -34.531 -19.25 1 98.75 299 VAL B O 1
ATOM 4539 N N . LEU B 1 300 ? -1.656 -33.312 -18.781 1 98.62 300 LEU B N 1
ATOM 4540 C CA . LEU B 1 300 ? -0.931 -33.625 -20 1 98.62 300 LEU B CA 1
ATOM 4541 C C . LEU B 1 300 ? 0.448 -34.219 -19.688 1 98.62 300 LEU B C 1
ATOM 4543 O O . LEU B 1 300 ? 0.971 -34 -18.578 1 98.62 300 LEU B O 1
ATOM 4547 N N . PRO B 1 301 ? 1.037 -34.938 -20.672 1 98.38 301 PRO B N 1
ATOM 4548 C CA . PRO B 1 301 ? 2.422 -35.344 -20.453 1 98.38 301 PRO B CA 1
ATOM 4549 C C . PRO B 1 301 ? 3.395 -34.188 -20.375 1 98.38 301 PRO B C 1
ATOM 4551 O O . PRO B 1 301 ? 3.258 -33.219 -21.109 1 98.38 301 PRO B O 1
ATOM 4554 N N . LEU B 1 302 ? 4.293 -34.281 -19.422 1 98.31 302 LEU B N 1
ATOM 4555 C CA . LEU B 1 302 ? 5.293 -33.219 -19.234 1 98.31 302 LEU B CA 1
ATOM 4556 C C . LEU B 1 302 ? 6.035 -32.938 -20.547 1 98.31 302 LEU B C 1
ATOM 4558 O O . LEU B 1 302 ? 6.301 -31.781 -20.875 1 98.31 302 LEU B O 1
ATOM 4562 N N . ALA B 1 303 ? 6.285 -33.969 -21.328 1 96.5 303 ALA B N 1
ATOM 4563 C CA . ALA B 1 303 ? 7.004 -33.812 -22.594 1 96.5 303 ALA B CA 1
ATOM 4564 C C . ALA B 1 303 ? 6.168 -33.031 -23.609 1 96.5 303 ALA B C 1
ATOM 4566 O O . ALA B 1 303 ? 6.688 -32.594 -24.641 1 96.5 303 ALA B O 1
ATOM 4567 N N . GLU B 1 304 ? 4.902 -32.844 -23.312 1 96.94 304 GLU B N 1
ATOM 4568 C CA . GLU B 1 304 ? 4 -32.062 -24.172 1 96.94 304 GLU B CA 1
ATOM 4569 C C . GLU B 1 304 ? 3.645 -30.734 -23.531 1 96.94 304 GLU B C 1
ATOM 4571 O O . GLU B 1 304 ? 2.516 -30.266 -23.672 1 96.94 304 GLU B O 1
ATOM 4576 N N . ALA B 1 305 ? 4.578 -30.234 -22.828 1 98.44 305 ALA B N 1
ATOM 4577 C CA . ALA B 1 305 ? 4.352 -28.969 -22.141 1 98.44 305 ALA B CA 1
ATOM 4578 C C . ALA B 1 305 ? 3.873 -27.891 -23.109 1 98.44 305 ALA B C 1
ATOM 4580 O O . ALA B 1 305 ? 3.104 -27 -22.734 1 98.44 305 ALA B O 1
ATOM 4581 N N . GLY B 1 306 ? 4.312 -27.875 -24.375 1 98.5 306 GLY B N 1
ATOM 4582 C CA . GLY B 1 306 ? 3.848 -26.938 -25.375 1 98.5 306 GLY B CA 1
ATOM 4583 C C . GLY B 1 306 ? 2.34 -26.938 -25.531 1 98.5 306 GLY B C 1
ATOM 4584 O O . GLY B 1 306 ? 1.733 -25.875 -25.719 1 98.5 306 GLY B O 1
ATOM 4585 N N . ALA B 1 307 ? 1.769 -28.094 -25.516 1 98.19 307 ALA B N 1
ATOM 4586 C CA . ALA B 1 307 ? 0.314 -28.203 -25.594 1 98.19 307 ALA B CA 1
ATOM 4587 C C . ALA B 1 307 ? -0.347 -27.516 -24.391 1 98.19 307 ALA B C 1
ATOM 4589 O O . ALA B 1 307 ? -1.397 -26.891 -24.547 1 98.19 307 ALA B O 1
ATOM 4590 N N . GLY B 1 308 ? 0.246 -27.703 -23.203 1 98.31 308 GLY B N 1
ATOM 4591 C CA . GLY B 1 308 ? -0.252 -27 -22.031 1 98.31 308 GLY B CA 1
ATOM 4592 C C . GLY B 1 308 ? -0.204 -25.484 -22.172 1 98.31 308 GLY B C 1
ATOM 4593 O O . GLY B 1 308 ? -1.146 -24.797 -21.797 1 98.31 308 GLY B O 1
ATOM 4594 N N . HIS B 1 309 ? 0.891 -24.969 -22.719 1 98.62 309 HIS B N 1
ATOM 4595 C CA . HIS B 1 309 ? 1.019 -23.547 -22.953 1 98.62 309 HIS B CA 1
ATOM 4596 C C . HIS B 1 309 ? -0.07 -23.047 -23.906 1 98.62 309 HIS B C 1
ATOM 4598 O O . HIS B 1 309 ? -0.632 -21.969 -23.703 1 98.62 309 HIS B O 1
ATOM 4604 N N . ARG B 1 310 ? -0.411 -23.812 -24.969 1 98.38 310 ARG B N 1
ATOM 4605 C CA . ARG B 1 310 ? -1.459 -23.453 -25.922 1 98.38 310 ARG B CA 1
ATOM 4606 C C . ARG B 1 310 ? -2.811 -23.344 -25.219 1 98.38 310 ARG B C 1
ATOM 4608 O O . ARG B 1 310 ? -3.605 -22.453 -25.531 1 98.38 310 ARG B O 1
ATOM 4615 N N . VAL B 1 311 ? -3.023 -24.234 -24.328 1 97.69 311 VAL B N 1
ATOM 4616 C CA . VAL B 1 311 ? -4.281 -24.219 -23.594 1 97.69 311 VAL B CA 1
ATOM 4617 C C . VAL B 1 311 ? -4.414 -22.922 -22.812 1 97.69 311 VAL B C 1
ATOM 4619 O O . VAL B 1 311 ? -5.465 -22.281 -22.844 1 97.69 311 VAL B O 1
ATOM 4622 N N . LEU B 1 312 ? -3.357 -22.484 -22.078 1 97.19 312 LEU B N 1
ATOM 4623 C CA . LEU B 1 312 ? -3.393 -21.25 -21.312 1 97.19 312 LEU B CA 1
ATOM 4624 C C . LEU B 1 312 ? -3.518 -20.031 -22.219 1 97.19 312 LEU B C 1
ATOM 4626 O O . LEU B 1 312 ? -4.246 -19.094 -21.922 1 97.19 312 LEU B O 1
ATOM 4630 N N . GLU B 1 313 ? -2.83 -20.047 -23.344 1 96.69 313 GLU B N 1
ATOM 4631 C CA . GLU B 1 313 ? -2.902 -18.938 -24.297 1 96.69 313 GLU B CA 1
ATOM 4632 C C . GLU B 1 313 ? -4.324 -18.75 -24.828 1 96.69 313 GLU B C 1
ATOM 4634 O O . GLU B 1 313 ? -4.773 -17.625 -25.031 1 96.69 313 GLU B O 1
ATOM 4639 N N . ALA B 1 314 ? -4.977 -19.891 -25 1 95.44 314 ALA B N 1
ATOM 4640 C CA . ALA B 1 314 ? -6.336 -19.844 -25.531 1 95.44 314 ALA B CA 1
ATOM 4641 C C . ALA B 1 314 ? -7.336 -19.453 -24.453 1 95.44 314 ALA B C 1
ATOM 4643 O O . ALA B 1 314 ? -8.477 -19.094 -24.766 1 95.44 314 ALA B O 1
ATOM 4644 N N . GLY B 1 315 ? -6.91 -19.484 -23.234 1 93.62 315 GLY B N 1
ATOM 4645 C CA . GLY B 1 315 ? -7.777 -19.141 -22.125 1 93.62 315 GLY B CA 1
ATOM 4646 C C . GLY B 1 315 ? -8.922 -20.109 -21.938 1 93.62 315 GLY B C 1
ATOM 4647 O O . GLY B 1 315 ? -10.008 -19.719 -21.5 1 93.62 315 GLY B O 1
ATOM 4648 N N . GLU B 1 316 ? -8.719 -21.344 -22.156 1 90.25 316 GLU B N 1
ATOM 4649 C CA . GLU B 1 316 ? -9.773 -22.344 -22.172 1 90.25 316 GLU B CA 1
ATOM 4650 C C . GLU B 1 316 ? -9.938 -23 -20.797 1 90.25 316 GLU B C 1
ATOM 4652 O O . GLU B 1 316 ? -11.008 -23.5 -20.469 1 90.25 316 GLU B O 1
ATOM 4657 N N . GLN B 1 317 ? -8.977 -22.969 -20.078 1 96 317 GLN B N 1
ATOM 4658 C CA . GLN B 1 317 ? -8.938 -23.828 -18.891 1 96 317 GLN B CA 1
ATOM 4659 C C . GLN B 1 317 ? -9.664 -23.156 -17.719 1 96 317 GLN B C 1
ATOM 4661 O O . GLN B 1 317 ? -9.828 -21.938 -17.703 1 96 317 GLN B O 1
ATOM 4666 N N . VAL B 1 318 ? -10.164 -23.953 -16.781 1 98.38 318 VAL B N 1
ATOM 4667 C CA . VAL B 1 318 ? -10.516 -23.547 -15.43 1 98.38 318 VAL B CA 1
ATOM 4668 C C . VAL B 1 318 ? -9.523 -24.125 -14.43 1 98.38 318 VAL B C 1
ATOM 4670 O O . VAL B 1 318 ? -9.375 -25.344 -14.336 1 98.38 318 VAL B O 1
ATOM 4673 N N . GLY B 1 319 ? -8.852 -23.266 -13.727 1 98.5 319 GLY B N 1
ATOM 4674 C CA . GLY B 1 319 ? -7.832 -23.719 -12.797 1 98.5 319 GLY B CA 1
ATOM 4675 C C . GLY B 1 319 ? -6.508 -24.031 -13.461 1 98.5 319 GLY B C 1
ATOM 4676 O O . GLY B 1 319 ? -6.043 -23.297 -14.32 1 98.5 319 GLY B O 1
ATOM 4677 N N . LYS B 1 320 ? -5.883 -25.109 -13.07 1 98.81 320 LYS B N 1
ATOM 4678 C CA . LYS B 1 320 ? -4.504 -25.422 -13.445 1 98.81 320 LYS B CA 1
ATOM 4679 C C . LYS B 1 320 ? -4.453 -26.484 -14.531 1 98.81 320 LYS B C 1
ATOM 4681 O O . LYS B 1 320 ? -5.223 -27.453 -14.508 1 98.81 320 LYS B O 1
ATOM 4686 N N . VAL B 1 321 ? -3.564 -26.266 -15.477 1 98.81 321 VAL B N 1
ATOM 4687 C CA . VAL B 1 321 ? -3.121 -27.344 -16.359 1 98.81 321 VAL B CA 1
ATOM 4688 C C . VAL B 1 321 ? -1.895 -28.031 -15.766 1 98.81 321 VAL B C 1
ATOM 4690 O O . VAL B 1 321 ? -0.869 -27.391 -15.531 1 98.81 321 VAL B O 1
ATOM 4693 N N . VAL B 1 322 ? -2.029 -29.328 -15.539 1 98.88 322 VAL B N 1
ATOM 4694 C CA . VAL B 1 322 ? -0.979 -30.094 -14.867 1 98.88 322 VAL B CA 1
ATOM 4695 C C . VAL B 1 322 ? -0.216 -30.922 -15.891 1 98.88 322 VAL B C 1
ATOM 4697 O O . VAL B 1 322 ? -0.799 -31.406 -16.859 1 98.88 322 VAL B O 1
ATOM 4700 N N . LEU B 1 323 ? 1.072 -30.984 -15.703 1 98.88 323 LEU B N 1
ATOM 4701 C CA . LEU B 1 323 ? 1.948 -31.828 -16.516 1 98.88 323 LEU B CA 1
ATOM 4702 C C . LEU B 1 323 ? 2.465 -33 -15.719 1 98.88 323 LEU B C 1
ATOM 4704 O O . LEU B 1 323 ? 3.064 -32.844 -14.648 1 98.88 323 LEU B O 1
ATOM 4708 N N . ARG B 1 324 ? 2.256 -34.156 -16.188 1 98.44 324 ARG B N 1
ATOM 4709 C CA . ARG B 1 324 ? 2.678 -35.375 -15.477 1 98.44 324 ARG B CA 1
ATOM 4710 C C . ARG B 1 324 ? 3.883 -36 -16.156 1 98.44 324 ARG B C 1
ATOM 4712 O O . ARG B 1 324 ? 3.949 -36.062 -17.391 1 98.44 324 ARG B O 1
ATOM 4719 N N . ARG B 1 325 ? 4.797 -36.438 -15.352 1 94.69 325 ARG B N 1
ATOM 4720 C CA . ARG B 1 325 ? 5.934 -37.188 -15.875 1 94.69 325 ARG B CA 1
ATOM 4721 C C . ARG B 1 325 ? 5.551 -38.625 -16.156 1 94.69 325 ARG B C 1
ATOM 4723 O O . ARG B 1 325 ? 4.844 -39.25 -15.359 1 94.69 325 ARG B O 1
ATOM 4730 N N . ALA B 1 326 ? 5.859 -39.156 -17.469 1 77.69 326 ALA B N 1
ATOM 4731 C CA . ALA B 1 326 ? 5.562 -40.531 -17.844 1 77.69 326 ALA B CA 1
ATOM 4732 C C . ALA B 1 326 ? 6.32 -41.531 -16.969 1 77.69 326 ALA B C 1
ATOM 4734 O O . ALA B 1 326 ? 7.402 -41.219 -16.469 1 77.69 326 ALA B O 1
#

Foldseek 3Di:
DWFFAQPDADALVSTATDDDDDDDAEAQKFKFQFFKAFDDPLQNCLSNVNHAQPPPFDRGATQKGWGFTQGDYPPHDPDDGGFTWIFGGLHDNLGRMHIGRPLGIGGQFPPDDRQFSNQDSPLLLVLCCFVCVPLNQAAAFEEEEEALQEQNNLQNLLVCVVRHYAYEYEDADPVSQVVSVVSPHPHYHNVVVDQVLVVLCVVVVRQAGQEYEAAAPAVCQAVNLSRHGQQHEYEYEHHNNHHDHDDDVVSCVVSVYYYHYDYQSHDDPVVSSVSSVVCNVPVSVCPNVPSGGQDEFEEAASSSVSVSSVCVVVVPGGHIYMHGHD/DWFFAQPDADALVSTATDDDDDDDAEAQKFKFQFFKAFDDPLQNCLSNVNHAQPPPFDRGATQKGWGFTQGDYPPHDPDDGGFTWIFGGLHDNLGRMGIGRPLGIGGQQPPDDRQFSNQDSPLLLVLCCFVCVPLNQAAAFEEEEEALQEQNNLQNLLVCVVRHYAYEYEDADPVSQVVSVVSPHPHYHNVVVDQVLVVLCVVVVRQAGQEYEAAAPAVCQAVNLSRHGQQHEYEYEHHNNHHDHDDDVVSCVVSVYYYHYDYQSHDDPVVSSVSSVVCNVPVSVCPNVVSRGQDEFEEAASSSVSVSSVCVVVVPGGHIYMHGHD

Radius of gyration: 28.25 Å; Cα contacts (8 Å, |Δi|>4): 1719; chains: 2; bounding box: 49×81×62 Å

pLDDT: mean 98.18, std 1.53, range [77.12, 99.0]

Nearest PDB structures (foldseek):
  4dup-assembly1_A  TM=9.866E-01  e=2.124E-44  Rhizobium etli CFN 42
  5bp4-assembly8_O  TM=8.856E-01  e=1.240E-26  Mycolicibacterium smegmatis MC2 155
  5bp4-assembly6_L  TM=8.861E-01  e=2.730E-26  Mycolicibacterium smegmatis MC2 155
  5bp4-assembly9_R  TM=8.649E-01  e=1.167E-26  Mycolicibacterium smegmatis MC2 155
  3gms-assembly1_A  TM=8.514E-01  e=3.106E-24  Bacillus thuringiensis

Secondary structure (DSSP, 8-state):
-EEEE-SS--SGGG-EEEE-PPP---TTEEEEEEEEEE--HHHHHHHHTSSPPPTTS-SS--SEEEEEEEEE-TT--S--TT-EEEEE-SS--SBSEEEEEGGGEEEPPTT--HHHHHTSHHHHHHHIIIIIIIS---TT-EEEEESTTBHHHHHHHHHHHHHT-EEEEEESSHHHHHHHHHHT-SEEEETTTS-HHHHHHHHTTTS-EEEEEESSTHHHHHHHHHHEEEEEEEEE---TT-SEEEEEHHHHHHTT-EEEE--STTS-HHHHHHHHHHHHHHTHHHHHHTSS---EEEEEEGGGHHHHHHHHHHT--SBEEEEE--/-EEEE-SS--SGGG-EEEE-PPP---TTEEEEEEEEEE--HHHHHHHHTSSPPPTTS-SS--SEEEEEEEEE-TT--S--TT-EEEEE-SS--SBSEEEEEGGGEEEPPTT--HHHHTTSHHHHHHHIIIIIIIS---TT-EEEEESTTBHHHHHHHHHHHHHT-EEEEEESSHHHHHHHHHHT-SEEEETTTS-HHHHHHHHTTTS-EEEEEESSTHHHHHHHHHHEEEEEEEEE---TT-SEEEEEHHHHHHTT-EEEE--STTS-HHHHHHHHHHHHHHTHHHHHHTSS---EEEEEEGGGHHHHHHHHHHT--SBEEEEE--

Solvent-accessible surface area (backbone atoms only — not comparable to full-atom values): 31666 Å² total; per-residue (Å²): 75,46,30,38,41,63,87,51,58,42,60,48,82,28,54,38,74,38,81,44,84,70,84,74,35,47,78,40,12,28,23,28,40,39,42,9,13,32,68,49,73,64,40,54,35,32,41,49,64,75,41,75,57,50,92,90,42,41,90,26,44,23,40,12,21,6,28,30,29,73,42,74,15,55,84,56,71,99,72,52,73,67,43,54,30,24,26,49,36,57,24,21,29,40,26,46,56,33,68,38,53,57,52,33,54,38,71,55,51,65,93,54,53,45,62,51,42,9,54,35,40,49,31,50,41,50,37,45,49,45,46,43,67,64,56,52,67,46,63,72,36,34,35,36,30,52,44,19,29,33,40,51,22,45,46,39,36,26,54,40,41,74,58,44,28,45,34,34,30,26,28,83,40,72,69,44,34,51,52,32,42,73,52,49,34,73,40,73,38,42,62,84,80,45,60,64,47,62,51,40,24,64,74,45,77,60,50,27,24,40,32,33,44,34,45,32,34,21,70,41,41,48,55,49,60,69,25,35,11,72,61,7,32,37,39,31,66,34,50,77,46,34,45,61,23,60,40,52,47,54,62,34,23,77,26,34,19,34,45,30,20,39,68,66,65,74,52,55,67,69,58,48,20,53,43,40,52,48,35,53,69,67,46,45,59,35,41,51,71,55,76,34,69,72,52,69,53,49,77,44,51,44,85,45,46,35,60,52,48,51,41,60,74,68,62,71,59,49,26,23,44,28,24,32,55,132,75,48,28,36,40,61,90,51,57,43,61,48,80,29,54,39,72,38,82,46,83,70,84,75,38,47,79,39,12,26,23,30,38,39,40,10,13,32,67,51,73,64,39,53,35,32,41,49,65,75,40,76,56,48,90,89,43,40,89,23,46,23,39,14,21,6,29,29,28,72,40,74,15,55,86,56,71,98,72,53,72,67,43,53,29,22,26,50,37,56,23,19,31,41,26,45,56,34,66,39,53,56,54,31,54,40,71,54,52,65,94,55,52,44,60,51,41,9,53,36,40,49,32,50,42,48,39,45,50,46,47,44,68,65,56,51,68,46,64,72,36,34,35,36,30,52,44,20,28,33,40,51,21,45,46,40,37,27,55,41,40,75,58,43,27,45,35,34,28,26,29,86,42,72,69,44,34,52,52,33,41,74,52,49,34,73,39,72,38,44,62,84,79,42,60,65,46,62,51,40,24,62,75,44,76,61,50,28,24,40,32,34,44,34,45,33,34,21,70,41,42,49,55,49,60,69,26,36,12,71,62,9,33,37,40,31,66,34,50,77,45,33,46,60,23,60,40,54,47,55,62,33,24,76,28,35,19,34,44,30,20,41,67,66,65,75,51,55,69,69,59,47,19,51,43,41,52,48,35,54,69,67,44,44,60,35,41,52,70,57,74,34,70,72,52,69,52,49,79,41,50,43,84,44,46,34,59,52,48,49,42,60,73,68,62,70,60,48,27,24,43,27,24,32,54,130

InterPro domains:
  IPR011032 GroES-like superfamily [SSF50129] (1-140)
  IPR013149 Alcohol dehydrogenase-like, C-terminal [PF00107] (151-266)
  IPR013154 Alcohol dehydrogenase-like, N-terminal [PF08240] (26-110)
  IPR014189 Quinone oxidoreductase PIG3 [TIGR02824] (1-324)
  IPR014189 Quinone oxidoreductase PIG3 [cd05276] (1-323)
  IPR020843 Enoylreductase domain [SM00829] (10-323)
  IPR036291 NAD(P)-binding domain superfamily [SSF51735] (111-287)